Protein AF-A0A7V5WLS7-F1 (afdb_monomer)

pLDDT: mean 81.45, std 14.84, range [27.2, 97.38]

Solvent-accessible surface area (backbone atoms only — not comparable to full-atom values): 20838 Å² total; per-residue (Å²): 137,88,84,84,81,88,83,88,82,85,89,75,79,94,61,99,65,77,50,75,46,81,45,63,52,97,81,53,86,75,55,45,81,46,83,44,80,44,74,46,98,88,69,50,79,43,61,35,42,34,41,37,25,89,46,31,35,38,33,41,67,87,63,35,37,39,41,29,41,30,37,40,36,30,74,89,77,38,35,41,34,34,53,46,62,33,40,37,37,50,98,66,39,37,43,34,29,29,50,34,37,33,40,77,88,43,82,31,36,39,31,32,59,29,38,42,40,44,90,88,54,53,42,38,19,51,35,36,43,32,44,88,78,38,36,39,23,35,58,19,42,42,35,95,38,75,81,68,83,61,98,62,41,68,41,37,32,41,18,54,35,30,43,35,30,85,75,45,33,35,41,30,31,58,24,38,36,23,49,62,78,40,81,75,53,76,39,71,65,48,79,48,74,58,32,61,77,91,62,41,72,42,80,48,77,41,51,21,52,101,89,42,59,14,36,40,37,41,38,40,46,50,73,66,63,98,49,22,37,36,34,44,29,45,35,40,37,26,40,50,36,73,89,43,58,56,75,63,36,36,72,57,35,37,9,16,78,75,47,80,45,68,25,43,34,40,40,38,39,38,51,56,101,60,29,41,36,40,39,37,42,35,42,41,60,52,43,52,79,43,73,88,75,64,78,47,67,50,73,63,32,49,33,39,36,40,38,37,37,40,50,86,85,68,87,58,75,38,42,38,40,38,41,37,27,42,32,87,82,44,68,58,37,39,37,36,36,42,35,42,36,40,77,58,92,56,40,39,42,36,46,38,45,51,55,67,45,79,74,52,94,84,72,77,82,86,71,71,100,58,100,64,90,44,78,46,82,49,79,50,75,62,79,91,130

Sequence (385 aa):
MSRWLIFIIFFVSFAFAGTIVVETAPDDETSQLELRNIILPNGEKLELWVVKASPVTIIIDNKDKIVANEIEIDKANNILRIIGYGVITTDSETIRGNDLVFELDSSIFRGNDVFVFTDAIDIVGTTINRVPGQIDVETGYFSPCSRCNQKIDDYGFNAANIELYPGDRLVAFDVVVLIRGLPVFYLPLIVFPLAPQDRRPNLVIKSGTATSRANVFLDWPYVAGPSALGSFAIKYYADIDLGKGDFFSKKILGGGVKTSYLGVELRHIFYTDTGKGNFNVAYTPSFYKDADKRTEKTQDLFKLSFKYDTNEQLDVLEEHFLISRDDSLRNRILDYSASIKNTNHKIITELAVKGYIDLDNTDEITLPSYSSPLQQLKLSFRPEQ

Foldseek 3Di:
DDDDDDDDDDDDDDDPDKDKDKDADPPWPVWDWDWDWDQDPVRDIWTKIKIAHPWIWIQTNVFKIKIAGIWIAGPVQQKIWGAQWMWIDGPFKIKIAHGKMQRNVFRWIKGAQMWIGGPQFIKTAGIWIDHVQKIKGAQIKGDSCPPVPDPFGQKIWTARMWIDRPQFWIKGAFIFIDGSNHGDDTDRIDIGTSHPPVQDWDWDWDAADPQGWTKIKTKHKDADDDFKIWIKMKIKTFDFDQVADDPCCCVGHVHHGLDMDIKIKIWMWGDDPFWIKIWIWIKDCWDQPDSVVSPDTDHIWIWTKIWIWTDPPPLDKTKIWIWIDTVVLPNQKIKIKIKIWHDDPFKIWMFIAIDIDRRDPPPPDDDDSDDDGDRDGDIDGDDDD

Secondary structure (DSSP, 8-state):
--------------S-PPPEEEEE-TT-TT-EEEEEEEE-TTS-EEEEEEEEEEEEEEEETTTEEEEEEEEEEETTTTEEEEEEEEEEE-SSEEEEEEEEEEESSS--EEEEEEEEEESS-EEEEEEEEEETTEEEEEEEEE-TTTTS--SS-SEEEEEEEEEEETTTEEEEEEEEEEETTEEEEEEEEEEEE-S-GGGS-EEEEE---SSS-EEEEEEEEEE-STTEEEEEEEEEEEEEETT-S-HHHHHHHSSEEEEEEEEEEEEEEEE-SSEEEEEEEEEE---BSSTTT---BPPPEEEEEEEEEE-GGGSS-EEEEEEEEETTTSTTEEEEEEEEEEEETTEEEEEEEEEEEES-TTS---S-SSSS--EEEEEEE----

Nearest PDB structures (foldseek):
  8h1s-assembly2_A  TM=4.390E-01  e=1.772E-11  Pseudomonas aeruginosa PAO1
  5o68-assembly2_F  TM=3.044E-01  e=3.588E-01  Pseudomonas sp. UK4
  7fdy-assembly1_A  TM=2.803E-01  e=7.511E-01  Escherichia coli
  7fdy-assembly1_B  TM=2.677E-01  e=1.572E+00  Escherichia coli
  6v81-assembly1_A  TM=2.564E-01  e=7.912E+00  Escherichia coli BW25113

Mean predicted aligned error: 16.0 Å

Radius of gyration: 31.54 Å; Cα contacts (8 Å, |Δi|>4): 927; chains: 1; bounding box: 78×47×90 Å

Structure (mmCIF, N/CA/C/O backbone):
data_AF-A0A7V5WLS7-F1
#
_entry.id   AF-A0A7V5WLS7-F1
#
loop_
_atom_site.group_PDB
_atom_site.id
_atom_site.type_symbol
_atom_site.label_atom_id
_atom_site.label_alt_id
_atom_site.label_comp_id
_atom_site.label_asym_id
_atom_site.label_entity_id
_atom_site.label_seq_id
_atom_site.pdbx_PDB_ins_code
_atom_site.Cartn_x
_atom_site.Cartn_y
_atom_site.Cartn_z
_atom_site.occupancy
_atom_site.B_iso_or_equiv
_atom_site.auth_seq_id
_atom_site.auth_comp_id
_atom_site.auth_asym_id
_atom_site.auth_atom_id
_atom_site.pdbx_PDB_model_num
ATOM 1 N N . MET A 1 1 ? -29.504 25.415 51.453 1.00 37.06 1 MET A N 1
ATOM 2 C CA . MET A 1 1 ? -30.208 24.407 50.632 1.00 37.06 1 MET A CA 1
ATOM 3 C C . MET A 1 1 ? -29.147 23.506 50.026 1.00 37.06 1 MET A C 1
ATOM 5 O O . MET A 1 1 ? -28.316 23.991 49.272 1.00 37.06 1 MET A O 1
ATOM 9 N N . SER A 1 2 ? -29.069 22.268 50.513 1.00 33.06 2 SER A N 1
ATOM 10 C CA . SER A 1 2 ? -27.989 21.313 50.232 1.00 33.06 2 SER A CA 1
ATOM 11 C C . SER A 1 2 ? -28.256 20.600 48.902 1.00 33.06 2 SER A C 1
ATOM 13 O O . SER A 1 2 ? -29.343 20.066 48.706 1.00 33.06 2 SER A O 1
ATOM 15 N N . ARG A 1 3 ? -27.277 20.648 47.991 1.00 37.88 3 ARG A N 1
ATOM 16 C CA . ARG A 1 3 ? -27.243 19.930 46.709 1.00 37.88 3 ARG A CA 1
ATOM 17 C C . ARG A 1 3 ? -26.572 18.575 46.938 1.00 37.88 3 ARG A C 1
ATOM 19 O O . ARG A 1 3 ? -25.462 18.549 47.463 1.00 37.88 3 ARG A O 1
ATOM 26 N N . TRP A 1 4 ? -27.226 17.483 46.555 1.00 28.05 4 TRP A N 1
ATOM 27 C CA . TRP A 1 4 ? -26.660 16.133 46.608 1.00 28.05 4 TRP A CA 1
ATOM 28 C C . TRP A 1 4 ? -26.236 15.697 45.203 1.00 28.05 4 TRP A C 1
ATOM 30 O O . TRP A 1 4 ? -27.080 15.506 44.335 1.00 28.05 4 TRP A O 1
ATOM 40 N N . LEU A 1 5 ? -24.924 15.554 45.000 1.00 28.27 5 LEU A N 1
ATOM 41 C CA . LEU A 1 5 ? -24.333 14.761 43.924 1.00 28.27 5 LEU A CA 1
ATOM 42 C C . LEU A 1 5 ? -24.206 13.329 44.459 1.00 28.27 5 LEU A C 1
ATOM 44 O O . LEU A 1 5 ? -23.561 13.125 45.489 1.00 28.27 5 LEU A O 1
ATOM 48 N N . ILE A 1 6 ? -24.810 12.345 43.797 1.00 28.77 6 ILE A N 1
ATOM 49 C CA . ILE A 1 6 ? -24.629 10.933 44.148 1.00 28.77 6 ILE A CA 1
ATOM 50 C C . ILE A 1 6 ? -23.494 10.380 43.278 1.00 28.77 6 ILE A C 1
ATOM 52 O O . ILE A 1 6 ? -23.682 10.107 42.099 1.00 28.77 6 ILE A O 1
ATOM 56 N N . PHE A 1 7 ? -22.307 10.238 43.871 1.00 30.38 7 PHE A N 1
ATOM 57 C CA . PHE A 1 7 ? -21.197 9.456 43.324 1.00 30.38 7 PHE A CA 1
ATOM 58 C C . PHE A 1 7 ? -21.308 8.030 43.872 1.00 30.38 7 PHE A C 1
ATOM 60 O O . PHE A 1 7 ? -21.168 7.824 45.077 1.00 30.38 7 PHE A O 1
ATOM 67 N N . ILE A 1 8 ? -21.545 7.042 43.009 1.00 31.91 8 ILE A N 1
ATOM 68 C CA . ILE A 1 8 ? -21.426 5.624 43.372 1.00 31.91 8 ILE A CA 1
ATOM 69 C C . ILE A 1 8 ? -20.114 5.118 42.773 1.00 31.91 8 ILE A C 1
ATOM 71 O O . ILE A 1 8 ? -20.008 4.926 41.567 1.00 31.91 8 ILE A O 1
ATOM 75 N N . ILE A 1 9 ? -19.109 4.924 43.628 1.00 31.41 9 ILE A N 1
ATOM 76 C CA . ILE A 1 9 ? -17.828 4.295 43.287 1.00 31.41 9 ILE A CA 1
ATOM 77 C C . ILE A 1 9 ? -17.831 2.905 43.928 1.00 31.41 9 ILE A C 1
ATOM 79 O O . ILE A 1 9 ? -17.826 2.793 45.153 1.00 31.41 9 ILE A O 1
ATOM 83 N N . PHE A 1 10 ? -17.840 1.848 43.116 1.00 33.66 10 PHE A N 1
ATOM 84 C CA . PHE A 1 10 ? -17.610 0.480 43.585 1.00 33.66 10 PHE A CA 1
ATOM 85 C C . PHE A 1 10 ? -16.131 0.122 43.406 1.00 33.66 10 PHE A C 1
ATOM 87 O O . PHE A 1 10 ? -15.630 0.075 42.288 1.00 33.66 10 PHE A O 1
ATOM 94 N N . PHE A 1 11 ? -15.441 -0.148 44.515 1.00 33.12 11 PHE A N 1
ATOM 95 C CA . PHE A 1 11 ? -14.116 -0.771 44.524 1.00 33.12 11 PHE A CA 1
ATOM 96 C C . PHE A 1 11 ? -14.284 -2.290 44.625 1.00 33.12 11 PHE A C 1
ATOM 98 O O . PHE A 1 11 ? -14.706 -2.792 45.667 1.00 33.12 11 PHE A O 1
ATOM 105 N N . VAL A 1 12 ? -13.925 -3.023 43.569 1.00 29.44 12 VAL A N 1
ATOM 106 C CA . VAL A 1 12 ? -13.675 -4.472 43.623 1.00 29.44 12 VAL A CA 1
ATOM 107 C C . VAL A 1 12 ? -12.382 -4.772 42.855 1.00 29.44 12 VAL A C 1
ATOM 109 O O . VAL A 1 12 ? -12.073 -4.120 41.865 1.00 29.44 12 VAL A O 1
ATOM 112 N N . SER A 1 13 ? -11.611 -5.706 43.410 1.00 27.20 13 SER A N 1
ATOM 113 C CA . SER A 1 13 ? -10.237 -6.131 43.125 1.00 27.20 13 SER A CA 1
ATOM 114 C C . SER A 1 13 ? -9.751 -6.127 41.667 1.00 27.20 13 SER A C 1
ATOM 116 O O . SER A 1 13 ? -10.491 -6.447 40.746 1.00 27.20 13 SER A O 1
ATOM 118 N N . PHE A 1 14 ? -8.443 -5.869 41.519 1.00 30.88 14 PHE A N 1
ATOM 119 C CA . PHE A 1 14 ? -7.629 -5.877 40.295 1.00 30.88 14 PHE A CA 1
ATOM 120 C C . PHE A 1 14 ? -7.784 -7.151 39.436 1.00 30.88 14 PHE A C 1
ATOM 122 O O . PHE A 1 14 ? -6.952 -8.054 39.468 1.00 30.88 14 PHE A O 1
ATOM 129 N N . ALA A 1 15 ? -8.826 -7.196 38.617 1.00 31.28 15 ALA A N 1
ATOM 130 C CA . ALA A 1 15 ? -8.685 -7.573 37.218 1.00 31.28 15 ALA A CA 1
ATOM 131 C C . ALA A 1 15 ? -8.418 -6.272 36.443 1.00 31.28 15 ALA A C 1
ATOM 133 O O . ALA A 1 15 ? -8.842 -5.208 36.896 1.00 31.28 15 ALA A O 1
ATOM 134 N N . PHE A 1 16 ? -7.722 -6.312 35.305 1.00 35.84 16 PHE A N 1
ATOM 135 C CA . PHE A 1 16 ? -7.760 -5.203 34.343 1.00 35.84 16 PHE A CA 1
ATOM 136 C C . PHE A 1 16 ? -9.191 -5.123 33.787 1.00 35.84 16 PHE A C 1
ATOM 138 O O . PHE A 1 16 ? -9.480 -5.614 32.705 1.00 35.84 16 PHE A O 1
ATOM 145 N N . ALA A 1 17 ? -10.113 -4.619 34.601 1.00 47.12 17 ALA A N 1
ATOM 146 C CA . ALA A 1 17 ? -11.486 -4.368 34.232 1.00 47.12 17 ALA A CA 1
ATOM 147 C C . ALA A 1 17 ? -11.504 -2.985 33.593 1.00 47.12 17 ALA A C 1
ATOM 149 O O . ALA A 1 17 ? -11.153 -1.997 34.247 1.00 47.12 17 ALA A O 1
ATOM 150 N N . GLY A 1 18 ? -11.859 -2.938 32.311 1.00 57.25 18 GLY A N 1
ATOM 151 C CA . GLY A 1 18 ? -12.074 -1.677 31.621 1.00 57.25 18 GLY A CA 1
ATOM 152 C C . GLY A 1 18 ? -13.055 -0.801 32.403 1.00 57.25 18 GLY A C 1
ATOM 153 O O . GLY A 1 18 ? -14.000 -1.294 33.028 1.00 57.25 18 GLY A O 1
ATOM 154 N N . THR A 1 19 ? -12.799 0.503 32.447 1.00 70.06 19 THR A N 1
ATOM 155 C CA . THR A 1 19 ? -13.672 1.437 33.168 1.00 70.06 19 THR A CA 1
ATOM 156 C C . THR A 1 19 ? -14.771 1.901 32.226 1.00 70.06 19 THR A C 1
ATOM 158 O O . THR A 1 19 ? -14.491 2.559 31.229 1.00 70.06 19 THR A O 1
ATOM 161 N N . ILE A 1 20 ? -16.021 1.585 32.564 1.00 70.94 20 ILE A N 1
ATOM 162 C CA . ILE A 1 20 ? -17.205 2.080 31.856 1.00 70.94 20 ILE A CA 1
ATOM 163 C C . ILE A 1 20 ? -17.840 3.182 32.703 1.00 70.94 20 ILE A C 1
ATOM 165 O O . ILE A 1 20 ? -18.354 2.919 33.793 1.00 70.94 20 ILE A O 1
ATOM 169 N N . VAL A 1 21 ? -17.804 4.417 32.206 1.00 81.31 21 VAL A N 1
ATOM 170 C CA . VAL A 1 21 ? -18.462 5.574 32.824 1.00 81.31 21 VAL A CA 1
ATOM 171 C C . VAL A 1 21 ? -19.733 5.875 32.045 1.00 81.31 21 VAL A C 1
ATOM 173 O O . VAL A 1 21 ? -19.676 6.103 30.842 1.00 81.31 21 VAL A O 1
ATOM 176 N N . VAL A 1 22 ? -20.878 5.876 32.727 1.00 80.44 22 VAL A N 1
ATOM 177 C CA . VAL A 1 22 ? -22.163 6.281 32.146 1.00 80.44 22 VAL A CA 1
ATOM 178 C C . VAL A 1 22 ? -22.512 7.667 32.673 1.00 80.44 22 VAL A C 1
ATOM 180 O O . VAL A 1 22 ? -22.698 7.858 33.873 1.00 80.44 22 VAL A O 1
ATOM 183 N N . GLU A 1 23 ? -22.600 8.627 31.765 1.00 83.56 23 GLU A N 1
ATOM 184 C CA . GLU A 1 23 ? -22.958 10.015 32.018 1.00 83.56 23 GLU A CA 1
ATOM 185 C C . GLU A 1 23 ? -24.323 10.320 31.396 1.00 83.56 23 GLU A C 1
ATOM 187 O O . GLU A 1 23 ? -24.663 9.868 30.301 1.00 83.56 23 GLU A O 1
ATOM 192 N N . THR A 1 24 ? -25.112 11.121 32.099 1.00 81.44 24 THR A N 1
ATOM 193 C CA . THR A 1 24 ? -26.375 11.685 31.608 1.00 81.44 24 THR A CA 1
ATOM 194 C C . THR A 1 24 ? -26.285 13.204 31.689 1.00 81.44 24 THR A C 1
ATOM 196 O O . THR A 1 24 ? -25.411 13.745 32.376 1.00 81.44 24 THR A O 1
ATOM 199 N N . ALA A 1 2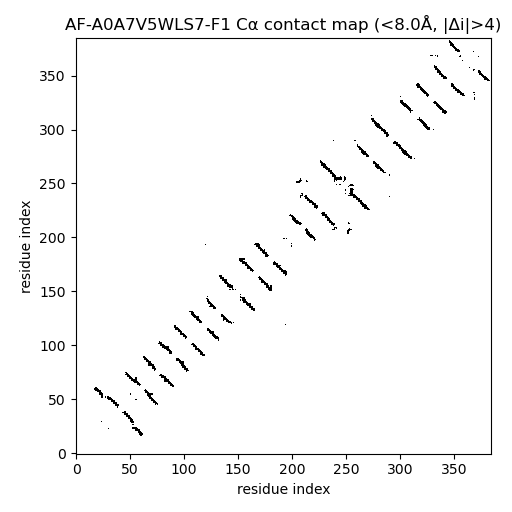5 ? -27.139 13.916 30.954 1.00 76.56 25 ALA A N 1
ATOM 200 C CA . ALA A 1 25 ? -27.124 15.372 31.004 1.00 76.56 25 ALA A CA 1
ATOM 201 C C . ALA A 1 25 ? -27.431 15.873 32.439 1.00 76.56 25 ALA A C 1
ATOM 203 O O . ALA A 1 25 ? -28.344 15.347 33.076 1.00 76.56 25 ALA A O 1
ATOM 204 N N . PRO A 1 26 ? -26.715 16.899 32.952 1.00 67.00 26 PRO A N 1
ATOM 205 C CA . PRO A 1 26 ? -26.783 17.313 34.362 1.00 67.00 26 PRO A CA 1
ATOM 206 C C . PRO A 1 26 ? -28.176 17.687 34.892 1.00 67.00 26 PRO A C 1
ATOM 208 O O . PRO A 1 26 ? -28.391 17.624 36.100 1.00 67.00 26 PRO A O 1
ATOM 211 N N . ASP A 1 27 ? -29.096 18.071 34.003 1.00 68.75 27 ASP A N 1
ATOM 212 C CA . ASP A 1 27 ? -30.445 18.551 34.325 1.00 68.75 27 ASP A CA 1
ATOM 213 C C . ASP A 1 27 ? -31.552 17.684 33.679 1.00 68.75 27 ASP A C 1
ATOM 215 O O . ASP A 1 27 ? -32.691 18.130 33.537 1.00 68.75 27 ASP A O 1
ATOM 219 N N . ASP A 1 28 ? -31.242 16.453 33.246 1.00 73.19 28 ASP A N 1
ATOM 220 C CA . ASP A 1 28 ? -32.237 15.568 32.628 1.00 73.19 28 ASP A CA 1
ATOM 221 C C . ASP A 1 28 ? -33.052 14.798 33.679 1.00 73.19 28 ASP A C 1
ATOM 223 O O . ASP A 1 28 ? -32.710 13.680 34.076 1.00 73.19 28 ASP A O 1
ATOM 227 N N . GLU A 1 29 ? -34.177 15.392 34.090 1.00 72.44 29 GLU A N 1
ATOM 228 C CA . GLU A 1 29 ? -35.174 14.780 34.984 1.00 72.44 29 GLU A CA 1
ATOM 229 C C . GLU A 1 29 ? -35.836 13.515 34.398 1.00 72.44 29 GLU A C 1
ATOM 231 O O . GLU A 1 29 ? -36.531 12.796 35.117 1.00 72.44 29 GLU A O 1
ATOM 236 N N . THR A 1 30 ? -35.637 13.225 33.106 1.00 76.69 30 THR A N 1
ATOM 237 C CA . THR A 1 30 ? -36.192 12.042 32.431 1.00 76.69 30 THR A CA 1
ATOM 238 C C . THR A 1 30 ? -35.247 10.841 32.430 1.00 76.69 30 THR A C 1
ATOM 240 O O . THR A 1 30 ? -35.642 9.764 31.980 1.00 76.69 30 THR A O 1
ATOM 243 N N . SER A 1 31 ? -34.040 10.992 32.990 1.00 82.75 31 SER A N 1
ATOM 244 C CA . SER A 1 31 ? -33.046 9.920 33.094 1.00 82.75 31 SER A CA 1
ATOM 245 C C . SER A 1 31 ? -33.535 8.771 33.980 1.00 82.75 31 SER A C 1
ATOM 247 O O . SER A 1 31 ? -33.920 8.974 35.134 1.00 82.75 31 SER A O 1
ATOM 249 N N . GLN A 1 32 ? -33.486 7.542 33.467 1.00 85.69 32 GLN A N 1
ATOM 250 C CA . GLN A 1 32 ? -33.938 6.338 34.169 1.00 85.69 32 GLN A CA 1
ATOM 251 C C . GLN A 1 32 ? -32.921 5.201 34.032 1.00 85.69 32 GLN A C 1
ATOM 253 O O . GLN A 1 32 ? -32.411 4.941 32.943 1.00 85.69 32 GLN A O 1
ATOM 258 N N . LEU A 1 33 ? -32.666 4.501 35.144 1.00 86.50 33 LEU A N 1
ATOM 259 C CA . LEU A 1 33 ? -31.942 3.228 35.191 1.00 86.50 33 LEU A CA 1
ATOM 260 C C . LEU A 1 33 ? -32.917 2.128 35.623 1.00 86.50 33 LEU A C 1
ATOM 262 O O . LEU A 1 33 ? -33.432 2.149 36.742 1.00 86.50 33 LEU A O 1
ATOM 266 N N . GLU A 1 34 ? -33.148 1.157 34.746 1.00 87.69 34 GLU A N 1
ATOM 267 C CA . GLU A 1 34 ? -33.969 -0.023 35.005 1.00 87.69 34 GLU A CA 1
ATOM 268 C C . GLU A 1 34 ? -33.083 -1.277 35.066 1.00 87.69 34 GLU A C 1
ATOM 270 O O . GLU A 1 34 ? -32.241 -1.506 34.200 1.00 87.69 34 GLU A O 1
ATOM 275 N N . LEU A 1 35 ? -33.309 -2.130 36.066 1.00 86.94 35 LEU A N 1
ATOM 276 C CA . LEU A 1 35 ? -32.709 -3.464 36.158 1.00 86.94 35 LEU A CA 1
ATOM 277 C C . LEU A 1 35 ? -33.760 -4.497 35.748 1.00 86.94 35 LEU A C 1
ATOM 279 O O . LEU A 1 35 ? -34.770 -4.668 36.437 1.00 86.94 35 LEU A O 1
ATOM 283 N N . ARG A 1 36 ? -33.542 -5.181 34.624 1.00 87.50 36 ARG A N 1
ATOM 284 C CA . ARG A 1 36 ? -34.452 -6.206 34.097 1.00 87.50 36 ARG A CA 1
ATOM 285 C C . ARG A 1 36 ? -33.839 -7.587 34.278 1.00 87.50 36 ARG A C 1
ATOM 287 O O . ARG A 1 36 ? -32.714 -7.828 33.867 1.00 87.50 36 ARG A O 1
ATOM 294 N N . ASN A 1 37 ? -34.605 -8.509 34.855 1.00 87.19 37 ASN A N 1
ATOM 295 C CA . ASN A 1 37 ? -34.215 -9.912 34.981 1.00 87.19 37 ASN A CA 1
ATOM 296 C C . ASN A 1 37 ? -35.048 -10.750 34.009 1.00 87.19 37 ASN A C 1
ATOM 298 O O . ASN A 1 37 ? -36.270 -10.820 34.153 1.00 87.19 37 ASN A O 1
ATOM 302 N N . ILE A 1 38 ? -34.400 -11.379 33.033 1.00 86.06 38 ILE A N 1
ATOM 303 C CA . ILE A 1 38 ? -35.040 -12.202 32.001 1.00 86.06 38 ILE A CA 1
ATOM 304 C C . ILE A 1 38 ? -34.654 -13.664 32.229 1.00 86.06 38 ILE A C 1
ATOM 306 O O . ILE A 1 38 ? -33.507 -13.963 32.541 1.00 86.06 38 ILE A O 1
ATOM 310 N N . ILE A 1 39 ? -35.609 -14.585 32.089 1.00 84.88 39 ILE A N 1
ATOM 311 C CA . ILE A 1 39 ? -35.332 -16.026 32.101 1.00 84.88 39 ILE A CA 1
ATOM 312 C C . ILE A 1 39 ? -35.272 -16.489 30.647 1.00 84.88 39 ILE A C 1
ATOM 314 O O . ILE A 1 39 ? -36.263 -16.385 29.922 1.00 84.88 39 ILE A O 1
ATOM 318 N N . LEU A 1 40 ? -34.108 -16.966 30.218 1.00 81.06 40 LEU A N 1
ATOM 319 C CA . LEU A 1 40 ? -33.886 -17.491 28.876 1.00 81.06 40 LEU A CA 1
ATOM 320 C C . LEU A 1 40 ? -34.592 -18.852 28.695 1.00 81.06 40 LEU A C 1
ATOM 322 O O . LEU A 1 40 ? -34.874 -19.539 29.681 1.00 81.06 40 LEU A O 1
ATOM 326 N N . PRO A 1 41 ? -34.866 -19.298 27.451 1.00 81.25 41 PRO A N 1
ATOM 327 C CA . PRO A 1 41 ? -35.532 -20.581 27.192 1.00 81.25 41 PRO A CA 1
ATOM 328 C C . PRO A 1 41 ? -34.816 -21.811 27.778 1.00 81.25 41 PRO A C 1
ATOM 330 O O . PRO A 1 41 ? -35.450 -22.834 28.019 1.00 81.25 41 PRO A O 1
ATOM 333 N N . ASN A 1 42 ? -33.506 -21.712 28.017 1.00 82.00 42 ASN A N 1
ATOM 334 C CA . ASN A 1 42 ? -32.678 -22.739 28.657 1.00 82.00 42 ASN A CA 1
ATOM 335 C C . ASN A 1 42 ? -32.756 -22.721 30.203 1.00 82.00 42 ASN A C 1
ATOM 337 O O . ASN A 1 42 ? -32.137 -23.561 30.851 1.00 82.00 42 ASN A O 1
ATOM 341 N N . GLY A 1 43 ? -33.517 -21.794 30.796 1.00 82.06 43 GLY A N 1
ATOM 342 C CA . GLY A 1 43 ? -33.682 -21.632 32.242 1.00 82.06 43 GLY A CA 1
ATOM 343 C C . GLY A 1 43 ? -32.651 -20.718 32.916 1.00 82.06 43 GLY A C 1
ATOM 344 O O . GLY A 1 43 ? -32.754 -20.494 34.124 1.00 82.06 43 GLY A O 1
ATOM 345 N N . GLU A 1 44 ? -31.683 -20.172 32.176 1.00 84.00 44 GLU A N 1
ATOM 346 C CA . GLU A 1 44 ? -30.690 -19.234 32.712 1.00 84.00 44 GLU A CA 1
ATOM 347 C C . GLU A 1 44 ? -31.306 -17.857 32.989 1.00 84.00 44 GLU A C 1
ATOM 349 O O . GLU A 1 44 ? -32.226 -17.413 32.300 1.00 84.00 44 GLU A O 1
ATOM 354 N N . LYS A 1 45 ? -30.800 -17.173 34.021 1.00 82.69 45 LYS A N 1
ATOM 355 C CA . LYS A 1 45 ? -31.211 -15.808 34.366 1.00 82.69 45 LYS A CA 1
ATOM 356 C C . LYS A 1 45 ? -30.231 -14.813 33.764 1.00 82.69 45 LYS A C 1
ATOM 358 O O . LYS A 1 45 ? -29.041 -14.892 34.047 1.00 82.69 45 LYS A O 1
ATOM 363 N N . LEU A 1 46 ? -30.760 -13.864 33.007 1.00 84.44 46 LEU A N 1
ATOM 364 C CA . LEU A 1 46 ? -30.026 -12.758 32.418 1.00 84.44 46 LEU A CA 1
ATOM 365 C C . LEU A 1 46 ? -30.402 -11.449 33.110 1.00 84.44 46 LEU A C 1
ATOM 367 O O . LEU A 1 46 ? -31.586 -11.125 33.215 1.00 84.44 46 LEU A O 1
ATOM 371 N N . GLU A 1 47 ? -29.403 -10.701 33.566 1.00 86.75 47 GLU A N 1
ATOM 372 C CA . GLU A 1 47 ? -29.581 -9.377 34.161 1.00 86.75 47 GLU A CA 1
ATOM 373 C C . GLU A 1 47 ? -29.199 -8.305 33.135 1.00 86.75 47 GLU A C 1
ATOM 375 O O . GLU A 1 47 ? -28.050 -8.228 32.705 1.00 86.75 47 GLU A O 1
ATOM 380 N N . LEU A 1 48 ? -30.166 -7.474 32.750 1.00 86.31 48 LEU A N 1
ATOM 381 C CA . LEU A 1 48 ? -29.987 -6.370 31.813 1.00 86.31 48 LEU A CA 1
ATOM 382 C C . LEU A 1 48 ? -30.121 -5.033 32.530 1.00 86.31 48 LEU A C 1
ATOM 384 O O . LEU A 1 48 ? -31.090 -4.788 33.254 1.00 86.31 48 LEU A O 1
ATOM 388 N N . TRP A 1 49 ? -29.159 -4.154 32.285 1.00 88.25 49 TRP A N 1
ATOM 389 C CA . TRP A 1 49 ? -29.149 -2.787 32.784 1.00 88.25 49 TRP A CA 1
ATOM 390 C C . TRP A 1 49 ? -29.611 -1.876 31.657 1.00 88.25 49 TRP A C 1
ATOM 392 O O . TRP A 1 49 ? -28.894 -1.706 30.675 1.00 88.25 49 TRP A O 1
ATOM 402 N N . VAL A 1 50 ? -30.806 -1.309 31.778 1.00 89.25 50 VAL A N 1
ATOM 403 C CA . VAL A 1 50 ? -31.384 -0.443 30.749 1.00 89.25 50 VAL A CA 1
ATOM 404 C C . VAL A 1 50 ? -31.297 1.002 31.209 1.00 89.25 50 VAL A C 1
ATOM 406 O O . VAL A 1 50 ? -31.852 1.352 32.250 1.00 89.25 50 VAL A O 1
ATOM 409 N N . VAL A 1 51 ? -30.598 1.840 30.447 1.00 89.38 51 VAL A N 1
ATOM 410 C CA . VAL A 1 51 ? -30.460 3.274 30.729 1.00 89.38 51 VAL A CA 1
ATOM 411 C C . VAL A 1 51 ? -31.155 4.061 29.632 1.00 89.38 51 VAL A C 1
ATOM 413 O O . VAL A 1 51 ? -30.858 3.877 28.454 1.00 89.38 51 VAL A O 1
ATOM 416 N N . LYS A 1 52 ? -32.063 4.951 30.025 1.00 89.56 52 LYS A N 1
ATOM 417 C CA . LYS A 1 52 ? -32.778 5.866 29.130 1.00 89.56 52 LYS A CA 1
ATOM 418 C C . LYS A 1 52 ? -32.493 7.298 29.561 1.00 89.56 52 LYS A C 1
ATOM 420 O O . LYS A 1 52 ? -32.730 7.618 30.722 1.00 89.56 52 LYS A O 1
ATOM 425 N N . ALA A 1 53 ? -31.989 8.135 28.660 1.00 86.06 53 ALA A N 1
ATOM 426 C CA . ALA A 1 53 ? -31.770 9.569 28.882 1.00 86.06 53 ALA A CA 1
ATOM 427 C C . ALA A 1 53 ? -31.650 10.306 27.539 1.00 86.06 53 ALA A C 1
ATOM 429 O O . ALA A 1 53 ? -31.497 9.680 26.496 1.00 86.06 53 ALA A O 1
ATOM 430 N N . SER A 1 54 ? -31.690 11.636 27.541 1.00 83.75 54 SER A N 1
ATOM 431 C CA . SER A 1 54 ? -31.539 12.455 26.331 1.00 83.75 54 SER A CA 1
ATOM 432 C C . SER A 1 54 ? -30.395 13.474 26.468 1.00 83.75 54 SER A C 1
ATOM 434 O O . SER A 1 54 ? -30.657 14.642 26.761 1.00 83.75 54 SER A O 1
ATOM 436 N N . PRO A 1 55 ? -29.123 13.106 26.198 1.00 87.31 55 PRO A N 1
ATOM 437 C CA . PRO A 1 55 ? -28.614 11.789 25.802 1.00 87.31 55 PRO A CA 1
ATOM 438 C C . PRO A 1 55 ? -27.976 11.001 26.962 1.00 87.31 55 PRO A C 1
ATOM 440 O O . PRO A 1 55 ? -27.521 11.570 27.956 1.00 87.31 55 PRO A O 1
ATOM 443 N N . VAL A 1 56 ? -27.843 9.689 26.775 1.00 87.88 56 VAL A N 1
ATOM 444 C CA . VAL A 1 56 ? -26.894 8.840 27.504 1.00 87.88 56 VAL A CA 1
ATOM 445 C C . VAL A 1 56 ? -25.538 8.912 26.804 1.00 87.88 56 VAL A C 1
ATOM 447 O O . VAL A 1 56 ? -25.439 8.679 25.598 1.00 87.88 56 VAL A O 1
ATOM 450 N N . THR A 1 57 ? -24.485 9.221 27.556 1.00 89.31 57 THR A N 1
ATOM 451 C CA . THR A 1 57 ? -23.096 9.148 27.093 1.00 89.31 57 THR A CA 1
ATOM 452 C C . THR A 1 57 ? -22.372 8.050 27.855 1.00 89.31 57 THR A C 1
ATOM 454 O O . THR A 1 57 ? -22.394 8.032 29.078 1.00 89.31 57 THR A O 1
ATOM 457 N N . ILE A 1 58 ? -21.711 7.140 27.150 1.00 86.62 58 ILE A N 1
ATOM 458 C CA . ILE A 1 58 ? -20.853 6.123 27.758 1.00 86.62 58 ILE A CA 1
ATOM 459 C C . ILE A 1 58 ? -19.427 6.385 27.311 1.00 86.62 58 ILE A C 1
ATOM 461 O O . ILE A 1 58 ? -19.177 6.613 26.128 1.00 86.62 58 ILE A O 1
ATOM 465 N N . ILE A 1 59 ? -18.503 6.336 28.259 1.00 84.88 59 ILE A N 1
ATOM 466 C CA . ILE A 1 59 ? -17.071 6.419 28.013 1.00 84.88 59 ILE A CA 1
ATOM 467 C C . ILE A 1 59 ? -16.459 5.089 28.445 1.00 84.88 59 ILE A C 1
ATOM 469 O O . ILE A 1 59 ? -16.617 4.685 29.598 1.00 84.88 59 ILE A O 1
ATOM 473 N N . ILE A 1 60 ? -15.776 4.417 27.522 1.00 80.88 60 ILE A N 1
ATOM 474 C CA . ILE A 1 60 ? -15.088 3.145 27.758 1.00 80.88 60 ILE A CA 1
ATOM 475 C C . ILE A 1 60 ? -13.583 3.420 27.746 1.00 80.88 60 ILE A C 1
ATOM 477 O O . ILE A 1 60 ? -13.056 4.016 26.805 1.00 80.88 60 ILE A O 1
ATOM 481 N N . ASP A 1 61 ? -12.899 3.047 28.829 1.00 78.88 61 ASP A N 1
ATOM 482 C CA . ASP A 1 61 ? -11.443 3.170 28.999 1.00 78.88 61 ASP A CA 1
ATOM 483 C C . ASP A 1 61 ? -10.872 4.572 28.735 1.00 78.88 61 ASP A C 1
ATOM 485 O O . ASP A 1 61 ? -9.707 4.735 28.370 1.00 78.88 61 ASP A O 1
ATOM 489 N N . ASN A 1 62 ? -11.690 5.608 28.953 1.00 77.69 62 ASN A N 1
ATOM 490 C CA . ASN A 1 62 ? -11.374 7.012 28.667 1.00 77.69 62 ASN A CA 1
ATOM 491 C C . ASN A 1 62 ? -10.990 7.295 27.202 1.00 77.69 62 ASN A C 1
ATOM 493 O O . ASN A 1 62 ? -10.337 8.306 26.936 1.00 77.69 62 ASN A O 1
ATOM 497 N N . LYS A 1 63 ? -11.378 6.424 26.263 1.00 78.94 63 LYS A N 1
ATOM 498 C CA . LYS A 1 63 ? -11.066 6.557 24.834 1.00 78.94 63 LYS A CA 1
ATOM 499 C C . LYS A 1 63 ? -12.320 6.558 23.981 1.00 78.94 63 LYS A C 1
ATOM 501 O O . LYS A 1 63 ? -12.611 7.550 23.317 1.00 78.94 63 LYS A O 1
ATOM 506 N N . ASP A 1 64 ? -13.082 5.474 24.049 1.00 84.31 64 ASP A N 1
ATOM 507 C CA . ASP A 1 64 ? -14.235 5.295 23.181 1.00 84.31 64 ASP A CA 1
ATOM 508 C C . ASP A 1 64 ? -15.455 5.972 23.792 1.00 84.31 64 ASP A C 1
ATOM 510 O O . ASP A 1 64 ? -15.737 5.843 24.988 1.00 84.31 64 ASP A O 1
ATOM 514 N N . LYS A 1 65 ? -16.187 6.709 22.958 1.00 90.06 65 LYS A N 1
ATOM 515 C CA . LYS A 1 65 ? -17.371 7.463 23.355 1.00 90.06 65 LYS A CA 1
ATOM 516 C C . LYS A 1 65 ? -18.590 6.971 22.596 1.00 90.06 65 LYS A C 1
ATOM 518 O O . LYS A 1 65 ? -18.617 7.003 21.370 1.00 90.06 65 LYS A O 1
ATOM 523 N N . ILE A 1 66 ? -19.630 6.605 23.330 1.00 89.62 66 ILE A N 1
ATOM 524 C CA . ILE A 1 66 ? -20.932 6.205 22.798 1.00 89.62 66 ILE A CA 1
ATOM 525 C C . ILE A 1 66 ? -21.963 7.247 23.227 1.00 89.62 66 ILE A C 1
ATOM 527 O O . ILE A 1 66 ? -21.995 7.644 24.388 1.00 89.62 66 ILE A O 1
ATOM 531 N N . VAL A 1 67 ? -22.812 7.689 22.303 1.00 91.88 67 VAL A N 1
ATOM 532 C CA . VAL A 1 67 ? -23.911 8.628 22.551 1.00 91.88 67 VAL A CA 1
ATOM 533 C C . VAL A 1 67 ? -25.193 8.052 21.963 1.00 91.88 67 VAL A C 1
ATOM 535 O O . VAL A 1 67 ? -25.261 7.780 20.764 1.00 91.88 67 VAL A O 1
ATOM 538 N N . ALA A 1 68 ? -26.210 7.877 22.800 1.00 93.19 68 ALA A N 1
ATOM 539 C CA . ALA A 1 68 ? -27.506 7.319 22.421 1.00 93.19 68 ALA A CA 1
ATOM 540 C C . ALA A 1 68 ? -28.615 7.836 23.346 1.00 93.19 68 ALA A C 1
ATOM 542 O O . ALA A 1 68 ? -28.335 8.543 24.311 1.00 93.19 68 ALA A O 1
ATOM 543 N N . ASN A 1 69 ? -29.868 7.467 23.075 1.00 91.31 69 ASN A N 1
ATOM 544 C CA . ASN A 1 69 ? -30.988 7.793 23.966 1.00 91.31 69 ASN A CA 1
ATOM 545 C C . ASN A 1 69 ? -31.386 6.626 24.881 1.00 91.31 69 ASN A C 1
ATOM 547 O O . ASN A 1 69 ? -31.857 6.832 25.998 1.00 91.31 69 ASN A O 1
ATOM 551 N N . GLU A 1 70 ? -31.200 5.394 24.413 1.00 92.06 70 GLU A N 1
ATOM 552 C CA . GLU A 1 70 ? -31.515 4.182 25.162 1.00 92.06 70 GLU A CA 1
ATOM 553 C C . GLU A 1 70 ? -30.429 3.136 24.930 1.00 92.06 70 GLU A C 1
ATOM 555 O O . GLU A 1 70 ? -30.031 2.874 23.791 1.00 92.06 70 GLU A O 1
ATOM 560 N N . ILE A 1 71 ? -29.941 2.556 26.024 1.00 91.81 71 ILE A N 1
ATOM 561 C CA . ILE A 1 71 ? -28.923 1.508 26.014 1.00 91.81 71 ILE A CA 1
ATOM 562 C C . ILE A 1 71 ? -29.350 0.345 26.910 1.00 91.81 71 ILE A C 1
ATOM 564 O O . ILE A 1 71 ? -29.951 0.552 27.963 1.00 91.81 71 ILE A O 1
ATOM 568 N N . GLU A 1 72 ? -28.997 -0.872 26.518 1.00 90.56 72 GLU A N 1
ATOM 569 C CA . GLU A 1 72 ? -29.098 -2.080 27.331 1.00 90.56 72 GLU A CA 1
ATOM 570 C C . GLU A 1 72 ? -27.695 -2.670 27.504 1.00 90.56 72 GLU A C 1
ATOM 572 O O . GLU A 1 72 ? -26.969 -2.851 26.528 1.00 90.56 72 GLU A O 1
ATOM 577 N N . ILE A 1 73 ? -27.301 -2.968 28.740 1.00 88.81 73 ILE A N 1
ATOM 578 C CA . ILE A 1 73 ? -26.008 -3.577 29.057 1.00 88.81 73 ILE A CA 1
ATOM 579 C C . ILE A 1 73 ? -26.253 -4.945 29.686 1.00 88.81 73 ILE A C 1
ATOM 581 O O . ILE A 1 73 ? -26.899 -5.060 30.730 1.00 88.81 73 ILE A O 1
ATOM 585 N N . ASP A 1 74 ? -25.692 -5.968 29.059 1.00 88.06 74 ASP A N 1
ATOM 586 C CA . ASP A 1 74 ? -25.588 -7.328 29.561 1.00 88.06 74 ASP A CA 1
ATOM 587 C C . ASP A 1 74 ? -24.160 -7.553 30.064 1.00 88.06 74 ASP A C 1
ATOM 589 O O . ASP A 1 74 ? -23.225 -7.779 29.295 1.00 88.06 74 ASP A O 1
ATOM 593 N N . LYS A 1 75 ? -23.987 -7.474 31.384 1.00 80.38 75 LYS A N 1
ATOM 594 C CA . LYS A 1 75 ? -22.676 -7.648 32.021 1.00 80.38 75 LYS A CA 1
ATOM 595 C C . LYS A 1 75 ? -22.175 -9.088 31.999 1.00 80.38 75 LYS A C 1
ATOM 597 O O . LYS A 1 75 ? -20.979 -9.298 32.142 1.00 80.38 75 LYS A O 1
ATOM 602 N N . ALA A 1 76 ? -23.065 -10.073 31.899 1.00 81.00 76 ALA A N 1
ATOM 603 C CA . ALA A 1 76 ? -22.661 -11.474 31.950 1.00 81.00 76 ALA A CA 1
ATOM 604 C C . ALA A 1 76 ? -21.996 -11.896 30.636 1.00 81.00 76 ALA A C 1
ATOM 606 O O . ALA A 1 76 ? -21.018 -12.639 30.656 1.00 81.00 76 ALA A O 1
ATOM 607 N N . ASN A 1 77 ? -22.511 -11.382 29.516 1.00 79.69 77 ASN A N 1
ATOM 608 C CA . ASN A 1 77 ? -21.994 -11.665 28.178 1.00 79.69 77 ASN A CA 1
ATOM 609 C C . ASN A 1 77 ? -21.134 -10.530 27.600 1.00 79.69 77 ASN A C 1
ATOM 611 O O . ASN A 1 77 ? -20.692 -10.634 26.461 1.00 79.69 77 ASN A O 1
ATOM 615 N N . ASN A 1 78 ? -20.903 -9.457 28.366 1.00 82.50 78 ASN A N 1
ATOM 616 C CA . ASN A 1 78 ? -20.186 -8.256 27.929 1.00 82.50 78 ASN A CA 1
ATOM 617 C C . ASN A 1 78 ? -20.764 -7.653 26.642 1.00 82.50 78 ASN A C 1
ATOM 619 O O . ASN A 1 78 ? -20.029 -7.255 25.743 1.00 82.50 78 ASN A O 1
ATOM 623 N N . ILE A 1 79 ? -22.095 -7.569 26.565 1.00 84.88 79 ILE A N 1
ATOM 624 C CA . ILE A 1 79 ? -22.808 -7.009 25.414 1.00 84.88 79 ILE A CA 1
ATOM 625 C C . ILE A 1 79 ? -23.396 -5.649 25.782 1.00 84.88 79 ILE A C 1
ATOM 627 O O . ILE A 1 79 ? -24.042 -5.482 26.818 1.00 84.88 79 ILE A O 1
ATOM 631 N N . LEU A 1 80 ? -23.217 -4.682 24.891 1.00 88.69 80 LEU A N 1
ATOM 632 C CA . LEU A 1 80 ? -23.850 -3.375 24.938 1.00 88.69 80 LEU A CA 1
ATOM 633 C C . LEU A 1 80 ? -24.718 -3.199 23.700 1.00 88.69 80 LEU A C 1
ATOM 635 O O . LEU A 1 80 ? -24.250 -3.304 22.570 1.00 88.69 80 LEU A O 1
ATOM 639 N N . ARG A 1 81 ? -25.991 -2.892 23.910 1.00 89.75 81 ARG A N 1
ATOM 640 C CA . ARG A 1 81 ? -26.958 -2.641 22.850 1.00 89.75 81 ARG A CA 1
ATOM 641 C C . ARG A 1 81 ? -27.455 -1.211 22.932 1.00 89.75 81 ARG A C 1
ATOM 643 O O . ARG A 1 81 ? -27.894 -0.763 23.981 1.00 89.75 81 ARG A O 1
A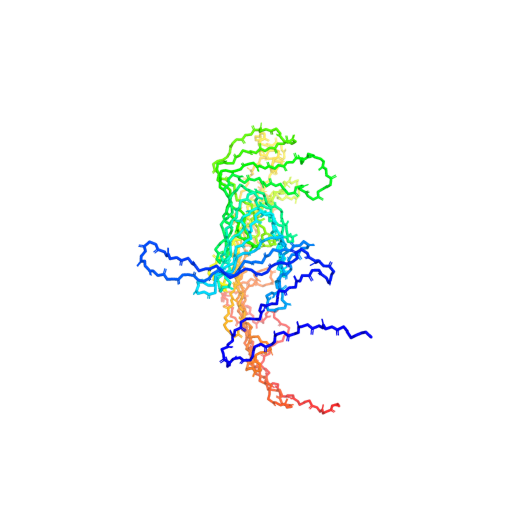TOM 650 N N . ILE A 1 82 ? -27.421 -0.512 21.814 1.00 90.69 82 ILE A N 1
ATOM 651 C CA . ILE A 1 82 ? -28.051 0.785 21.617 1.00 90.69 82 ILE A CA 1
ATOM 652 C C . ILE A 1 82 ? -29.396 0.527 20.954 1.00 90.69 82 ILE A C 1
ATOM 654 O O . ILE A 1 82 ? -29.448 -0.171 19.946 1.00 90.69 82 ILE A O 1
ATOM 658 N N . ILE A 1 83 ? -30.475 1.067 21.513 1.00 89.81 83 ILE A N 1
ATOM 659 C CA . ILE A 1 83 ? -31.811 0.965 20.919 1.00 89.81 83 ILE A CA 1
ATOM 660 C C . ILE A 1 83 ? -32.111 2.254 20.155 1.00 89.81 83 ILE A C 1
ATOM 662 O O . ILE A 1 83 ? -32.019 3.356 20.701 1.00 89.81 83 ILE A O 1
ATOM 666 N N . GLY A 1 84 ? -32.481 2.114 18.881 1.00 87.81 84 GLY A N 1
ATOM 667 C CA . GLY A 1 84 ? -32.627 3.242 17.969 1.00 87.81 84 GLY A CA 1
ATOM 668 C C . GLY A 1 84 ? -31.278 3.849 17.581 1.00 87.81 84 GLY A C 1
ATOM 669 O O . GLY A 1 84 ? -30.277 3.142 17.476 1.00 87.81 84 GLY A O 1
ATOM 670 N N . TYR A 1 85 ? -31.261 5.157 17.327 1.00 89.44 85 TYR A N 1
ATOM 671 C CA . TYR A 1 85 ? -30.087 5.836 16.783 1.00 89.44 85 TYR A CA 1
ATOM 672 C C . TYR A 1 85 ? -28.969 6.009 17.820 1.00 89.44 85 TYR A C 1
ATOM 674 O O . TYR A 1 85 ? -29.188 6.544 18.911 1.00 89.44 85 TYR A O 1
ATOM 682 N N . GLY A 1 86 ? -27.753 5.630 17.432 1.00 89.81 86 GLY A N 1
ATOM 683 C CA . GLY A 1 86 ? -26.533 5.793 18.213 1.00 89.81 86 GLY A CA 1
ATOM 684 C C . GLY A 1 86 ? -25.395 6.408 17.408 1.00 89.81 86 GLY A C 1
ATOM 685 O O . GLY A 1 86 ? -25.314 6.258 16.187 1.00 89.81 86 GLY A O 1
ATOM 686 N N . VAL A 1 87 ? -24.491 7.086 18.113 1.00 89.81 87 VAL A N 1
ATOM 687 C CA . VAL A 1 87 ? -23.219 7.588 17.585 1.00 89.81 87 VAL A CA 1
ATOM 688 C C . VAL A 1 87 ? -22.089 7.059 18.442 1.00 89.81 87 VAL A C 1
ATOM 690 O O . VAL A 1 87 ? -22.138 7.145 19.665 1.00 89.81 87 VAL A O 1
ATOM 693 N N . ILE A 1 88 ? -21.058 6.544 17.791 1.00 87.06 88 ILE A N 1
ATOM 694 C CA . ILE A 1 88 ? -19.893 5.972 18.450 1.00 87.06 88 ILE A CA 1
ATOM 695 C C . ILE A 1 88 ? -18.663 6.588 17.841 1.00 87.06 88 ILE A C 1
ATOM 697 O O . ILE A 1 88 ? -18.560 6.716 16.623 1.00 87.06 88 ILE A O 1
ATOM 701 N N . THR A 1 89 ? -17.743 6.982 18.698 1.00 87.31 89 THR A N 1
ATOM 702 C CA . THR A 1 89 ? -16.496 7.621 18.323 1.00 87.31 89 THR A CA 1
ATOM 703 C C . THR A 1 89 ? -15.368 6.869 19.000 1.00 87.31 89 THR A C 1
ATOM 705 O O . THR A 1 89 ? -15.343 6.778 20.225 1.00 87.31 89 THR A O 1
ATOM 708 N N . THR A 1 90 ? -14.462 6.334 18.190 1.00 81.69 90 THR A N 1
ATOM 709 C CA . THR A 1 90 ? -13.197 5.738 18.633 1.00 81.69 90 THR A CA 1
ATOM 710 C C . THR A 1 90 ? -12.041 6.637 18.189 1.00 81.69 90 THR A C 1
ATOM 712 O O . THR A 1 90 ? -12.257 7.652 17.520 1.00 81.69 90 THR A O 1
ATOM 715 N N . ASP A 1 91 ? -10.804 6.250 18.497 1.00 77.00 91 ASP A N 1
ATOM 716 C CA . ASP A 1 91 ? -9.603 6.976 18.057 1.00 77.00 91 ASP A CA 1
ATOM 717 C C . ASP A 1 91 ? -9.471 7.091 16.521 1.00 77.00 91 ASP A C 1
ATOM 719 O O . ASP A 1 91 ? -8.766 7.973 16.035 1.00 77.00 91 ASP A O 1
ATOM 723 N N . SER A 1 92 ? -10.111 6.204 15.745 1.00 72.44 92 SER A N 1
ATOM 724 C CA . SER A 1 92 ? -9.869 6.073 14.292 1.00 72.44 92 SER A CA 1
ATOM 725 C C . SER A 1 92 ? -11.098 6.259 13.398 1.00 72.44 92 SER A C 1
ATOM 727 O O . SER A 1 92 ? -10.968 6.391 12.178 1.00 72.44 92 SER A O 1
ATOM 729 N N . GLU A 1 93 ? -12.299 6.246 13.972 1.00 81.31 93 GLU A N 1
ATOM 730 C CA . GLU A 1 93 ? -13.540 6.242 13.200 1.00 81.31 93 GLU A CA 1
ATOM 731 C C . GLU A 1 93 ? -14.733 6.752 14.015 1.00 81.31 93 GLU A C 1
ATOM 733 O O . GLU A 1 93 ? -14.738 6.794 15.247 1.00 81.31 93 GLU A O 1
ATOM 738 N N . THR A 1 94 ? -15.785 7.129 13.295 1.00 86.69 94 THR A N 1
ATOM 739 C CA . THR A 1 94 ? -17.105 7.410 13.849 1.00 86.69 94 THR A CA 1
ATOM 740 C C . THR A 1 94 ? -18.139 6.525 13.173 1.00 86.69 94 THR A C 1
ATOM 742 O O . THR A 1 94 ? -18.273 6.542 11.951 1.00 86.69 94 THR A O 1
ATOM 745 N N . ILE A 1 95 ? -18.907 5.789 13.969 1.00 86.75 95 ILE A N 1
ATOM 746 C CA . ILE A 1 95 ? -19.982 4.907 13.512 1.00 86.75 95 ILE A CA 1
ATOM 747 C C . ILE A 1 95 ? -21.314 5.530 13.921 1.00 86.75 95 ILE A C 1
ATOM 749 O O . ILE A 1 95 ? -21.472 5.996 15.050 1.00 86.75 95 ILE A O 1
ATOM 753 N N . ARG A 1 96 ? -22.279 5.567 13.003 1.00 90.06 96 ARG A N 1
ATOM 754 C CA . ARG A 1 96 ? -23.634 6.070 13.264 1.00 90.06 96 ARG A CA 1
ATOM 755 C C . ARG A 1 96 ? -24.648 5.110 12.684 1.00 90.06 96 ARG A C 1
ATOM 757 O O . ARG A 1 96 ? -24.462 4.684 11.555 1.00 90.06 96 ARG A O 1
ATOM 764 N N . GLY A 1 97 ? -25.718 4.807 13.396 1.00 88.50 97 GLY A N 1
ATOM 765 C CA . GLY A 1 97 ? -26.762 3.938 12.857 1.00 88.50 97 GLY A CA 1
ATOM 766 C C . GLY A 1 97 ? -27.804 3.572 13.894 1.00 88.50 97 GLY A C 1
ATOM 767 O O . GLY A 1 97 ? -27.802 4.126 14.994 1.00 88.50 97 GLY A O 1
ATOM 768 N N . ASN A 1 98 ? -28.681 2.643 13.530 1.00 86.25 98 ASN A N 1
ATOM 769 C CA . ASN A 1 98 ? -29.783 2.193 14.366 1.00 86.25 98 ASN A CA 1
ATOM 770 C C . ASN A 1 98 ? -29.530 0.795 14.942 1.00 86.25 98 ASN A C 1
ATOM 772 O O . ASN A 1 98 ? -28.955 -0.069 14.277 1.00 86.25 98 ASN A O 1
ATOM 776 N N . ASP A 1 99 ? -30.023 0.574 16.161 1.00 87.75 99 ASP A N 1
ATOM 777 C CA . ASP A 1 99 ? -30.064 -0.729 16.834 1.00 87.75 99 ASP A CA 1
ATOM 778 C C . ASP A 1 99 ? -28.696 -1.424 16.886 1.00 87.75 99 ASP A C 1
ATOM 780 O O . ASP A 1 99 ? -28.539 -2.591 16.520 1.00 87.75 99 ASP A O 1
ATOM 784 N N . LEU A 1 100 ? -27.684 -0.664 17.302 1.00 87.38 100 LEU A N 1
ATOM 785 C CA . LEU A 1 100 ? -26.294 -1.098 17.300 1.00 87.38 100 LEU A CA 1
ATOM 786 C C . LEU A 1 100 ? -26.017 -2.059 18.470 1.00 87.38 100 LEU A C 1
ATOM 788 O O . LEU A 1 100 ? -26.428 -1.804 19.598 1.00 87.38 100 LEU A O 1
ATOM 792 N N . VAL A 1 101 ? -25.282 -3.140 18.232 1.00 86.12 101 VAL A N 1
ATOM 793 C CA . VAL A 1 101 ? -24.896 -4.142 19.235 1.00 86.12 101 VAL A CA 1
ATOM 794 C C . VAL A 1 101 ? -23.381 -4.300 19.227 1.00 86.12 101 VAL A C 1
ATOM 796 O O . VAL A 1 101 ? -22.791 -4.508 18.169 1.00 86.12 101 VAL A O 1
ATOM 799 N N . PHE A 1 102 ? -22.769 -4.235 20.404 1.00 82.00 102 PHE A N 1
ATOM 800 C CA . PHE A 1 102 ? -21.330 -4.323 20.624 1.00 82.00 102 PHE A CA 1
ATOM 801 C C . PHE A 1 102 ? -21.012 -5.397 21.642 1.00 82.00 102 PHE A C 1
ATOM 803 O O . PHE A 1 102 ? -21.685 -5.502 22.666 1.00 82.00 102 PHE A O 1
ATOM 810 N N . GLU A 1 103 ? -19.942 -6.132 21.390 1.00 77.12 103 GLU A N 1
ATOM 811 C CA . GLU A 1 103 ? -19.237 -6.851 22.441 1.00 77.12 103 GLU A CA 1
ATOM 812 C C . GLU A 1 103 ? -18.177 -5.904 23.023 1.00 77.12 103 GLU A C 1
ATOM 814 O O . GLU A 1 103 ? -17.488 -5.200 22.292 1.00 77.12 103 GLU A O 1
ATOM 819 N N . LEU A 1 104 ? -18.085 -5.809 24.347 1.00 70.81 104 LEU A N 1
ATOM 820 C CA . LEU A 1 104 ? -17.186 -4.864 25.021 1.00 70.81 104 LEU A CA 1
ATOM 821 C C . LEU A 1 104 ? -15.728 -5.354 25.019 1.00 70.81 104 LEU A C 1
ATOM 823 O O . LEU A 1 104 ? -14.808 -4.542 25.063 1.00 70.81 104 LEU A O 1
ATOM 827 N N . ASP A 1 105 ? -15.524 -6.671 24.928 1.00 67.50 105 ASP A N 1
ATOM 828 C CA . ASP A 1 105 ? -14.199 -7.306 24.997 1.00 67.50 105 ASP A CA 1
ATOM 829 C C . ASP A 1 105 ? -13.606 -7.623 23.619 1.00 67.50 105 ASP A C 1
ATOM 831 O O . ASP A 1 105 ? -12.392 -7.762 23.454 1.00 67.50 105 ASP A O 1
ATOM 835 N N . SER A 1 106 ? -14.468 -7.791 22.621 1.00 57.78 106 SER A N 1
ATOM 836 C CA . SER A 1 106 ? -14.099 -8.100 21.250 1.00 57.78 106 SER A CA 1
ATOM 837 C C . SER A 1 106 ? -14.569 -6.915 20.418 1.00 57.78 106 SER A C 1
ATOM 839 O O . SER A 1 106 ? -15.696 -6.473 20.573 1.00 57.78 106 SER A O 1
ATOM 841 N N . SER A 1 107 ? -13.735 -6.337 19.550 1.00 63.69 107 SER A N 1
ATOM 842 C CA . SER A 1 107 ? -14.129 -5.181 18.718 1.00 63.69 107 SER A CA 1
ATOM 843 C C . SER A 1 107 ? -15.170 -5.539 17.634 1.00 63.69 107 SER A C 1
ATOM 845 O O . SER A 1 107 ? -15.105 -5.035 16.512 1.00 63.69 107 SER A O 1
ATOM 847 N N . ILE A 1 108 ? -16.078 -6.465 17.943 1.00 68.50 108 ILE A N 1
ATOM 848 C CA . ILE A 1 108 ? -17.177 -6.966 17.142 1.00 68.50 108 ILE A CA 1
ATOM 849 C C . ILE A 1 108 ? -18.379 -6.050 17.341 1.00 68.50 108 ILE A C 1
ATOM 851 O O . ILE A 1 108 ? -18.738 -5.659 18.452 1.00 68.50 108 ILE A O 1
ATOM 855 N N . PHE A 1 109 ? -19.012 -5.723 16.223 1.00 79.81 109 PHE A N 1
ATOM 856 C CA . PHE A 1 109 ? -20.144 -4.813 16.177 1.00 79.81 109 PHE A CA 1
ATOM 857 C C . PHE A 1 109 ? -21.140 -5.262 15.113 1.00 79.81 109 PHE A C 1
ATOM 859 O O . PHE A 1 109 ? -20.734 -5.738 14.052 1.00 79.81 109 PHE A O 1
ATOM 866 N N . ARG A 1 110 ? -22.434 -5.083 15.386 1.00 80.31 110 ARG A N 1
ATOM 867 C CA . ARG A 1 110 ? -23.515 -5.243 14.410 1.00 80.31 110 ARG A CA 1
ATOM 868 C C . ARG A 1 110 ? -24.493 -4.084 14.463 1.00 80.31 110 ARG A C 1
ATOM 870 O O . ARG A 1 110 ? -24.820 -3.619 15.549 1.00 80.31 110 ARG A O 1
ATOM 877 N N . GLY A 1 111 ? -25.005 -3.645 13.321 1.00 80.25 111 GLY A N 1
ATOM 878 C CA . GLY A 1 111 ? -25.993 -2.569 13.287 1.00 80.25 111 GLY A CA 1
ATOM 879 C C . GLY A 1 111 ? -26.745 -2.474 11.971 1.00 80.25 111 GLY A C 1
ATOM 880 O O . GLY A 1 111 ? -26.314 -3.044 10.966 1.00 80.25 111 GLY A O 1
ATOM 881 N N . ASN A 1 112 ? -27.846 -1.719 11.992 1.00 76.44 112 ASN A N 1
ATOM 882 C CA . ASN A 1 112 ? -28.673 -1.443 10.822 1.00 76.44 112 ASN A CA 1
ATOM 883 C C . ASN A 1 112 ? -28.569 0.028 10.395 1.00 76.44 112 ASN A C 1
ATOM 885 O O . ASN A 1 112 ? -28.395 0.910 11.238 1.00 76.44 112 ASN A O 1
ATOM 889 N N . ASP A 1 113 ? -28.692 0.288 9.092 1.00 78.12 113 ASP A N 1
ATOM 890 C CA . ASP A 1 113 ? -28.592 1.623 8.478 1.00 78.12 113 ASP A CA 1
ATOM 891 C C . ASP A 1 113 ? -27.365 2.398 8.974 1.00 78.12 113 ASP A C 1
ATOM 893 O O . ASP A 1 113 ? -27.454 3.492 9.543 1.00 78.12 113 ASP A O 1
ATOM 897 N N . VAL A 1 114 ? -26.201 1.771 8.819 1.00 79.62 114 VAL A N 1
ATOM 898 C CA . VAL A 1 114 ? -24.970 2.223 9.451 1.00 79.62 114 VAL A CA 1
ATOM 899 C C . VAL A 1 114 ? -24.133 3.037 8.473 1.00 79.62 114 VAL A C 1
ATOM 901 O O . VAL A 1 114 ? -23.892 2.655 7.327 1.00 79.62 114 VAL A O 1
ATOM 904 N N . PHE A 1 115 ? -23.648 4.161 8.979 1.00 80.12 115 PHE A N 1
ATOM 905 C CA . PHE A 1 115 ? -22.692 5.052 8.355 1.00 80.12 115 PHE A CA 1
ATOM 906 C C . PHE A 1 115 ? -21.365 4.925 9.101 1.00 80.12 115 PHE A C 1
ATOM 908 O O . PHE A 1 115 ? -21.289 5.217 10.299 1.00 80.12 115 PHE A O 1
ATOM 915 N N . VAL A 1 116 ? -20.321 4.506 8.392 1.00 80.06 116 VAL A N 1
ATOM 916 C CA . VAL A 1 116 ? -18.958 4.399 8.920 1.00 80.06 116 VAL A CA 1
ATOM 917 C C . VAL A 1 116 ? -18.123 5.516 8.316 1.00 80.06 116 VAL A C 1
ATOM 919 O O . VAL A 1 116 ? -17.915 5.562 7.105 1.00 80.06 116 VAL A O 1
ATOM 922 N N . PHE A 1 117 ? -17.644 6.411 9.174 1.00 77.00 117 PHE A N 1
ATOM 923 C CA . PHE A 1 117 ? -16.751 7.507 8.820 1.00 77.00 117 PHE A CA 1
ATOM 924 C C . PHE A 1 117 ? -15.355 7.186 9.346 1.00 77.00 117 PHE A C 1
ATOM 926 O O . PHE A 1 117 ? -15.160 7.077 10.553 1.00 77.00 117 PHE A O 1
ATOM 933 N N . THR A 1 118 ? -14.380 7.056 8.454 1.00 74.25 118 THR A N 1
ATOM 934 C CA . THR A 1 118 ? -12.957 6.881 8.812 1.00 74.25 118 THR A CA 1
ATOM 935 C C . THR A 1 118 ? -12.169 8.128 8.421 1.00 74.25 118 THR A C 1
ATOM 937 O O . THR A 1 118 ? -12.729 9.036 7.820 1.00 74.25 118 THR A O 1
ATOM 940 N N . ASP A 1 119 ? -10.861 8.201 8.650 1.00 68.56 119 ASP A N 1
ATOM 941 C CA . ASP A 1 119 ? -10.075 9.315 8.094 1.00 68.56 119 ASP A CA 1
ATOM 942 C C . ASP A 1 119 ? -10.032 9.304 6.557 1.00 68.56 119 ASP A C 1
ATOM 944 O O . ASP A 1 119 ? -9.987 10.358 5.919 1.00 68.56 119 ASP A O 1
ATOM 948 N N . ALA A 1 120 ? -10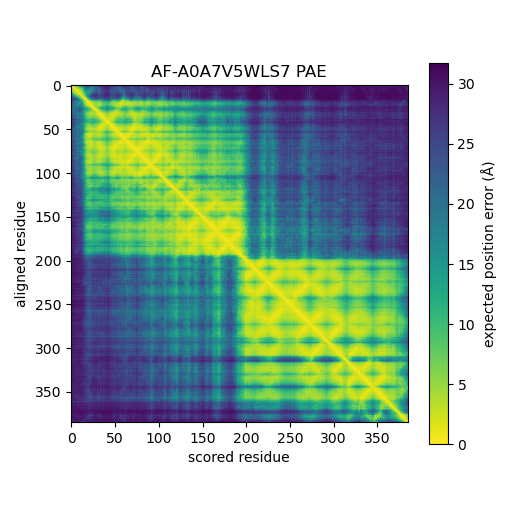.098 8.121 5.941 1.00 68.50 120 ALA A N 1
ATOM 949 C CA . ALA A 1 120 ? -9.876 7.950 4.508 1.00 68.50 120 ALA A CA 1
ATOM 950 C C . ALA A 1 120 ? -11.165 7.932 3.676 1.00 68.50 120 ALA A C 1
ATOM 952 O O . ALA A 1 120 ? -11.168 8.434 2.552 1.00 68.50 120 ALA A O 1
ATOM 953 N N . ILE A 1 121 ? -12.235 7.325 4.194 1.00 79.69 121 ILE A N 1
ATOM 954 C CA . ILE A 1 121 ? -13.448 7.016 3.431 1.00 79.69 121 ILE A CA 1
ATOM 955 C C . ILE A 1 121 ? -14.718 7.033 4.282 1.00 79.69 121 ILE A C 1
ATOM 957 O O . ILE A 1 121 ? -14.661 6.829 5.498 1.00 79.69 121 ILE A O 1
ATOM 961 N N . ASP A 1 122 ? -15.852 7.203 3.600 1.00 83.62 122 ASP A N 1
ATOM 962 C CA . ASP A 1 122 ? -17.194 7.045 4.156 1.00 83.62 122 ASP A CA 1
ATOM 963 C C . ASP A 1 122 ? -17.882 5.852 3.479 1.00 83.62 122 ASP A C 1
ATOM 965 O O . ASP A 1 122 ? -17.862 5.736 2.250 1.00 83.62 122 ASP A O 1
ATOM 969 N N . ILE A 1 123 ? -18.481 4.965 4.272 1.00 83.62 123 ILE A N 1
ATOM 970 C CA . ILE A 1 123 ? -19.264 3.824 3.779 1.00 83.62 123 ILE A CA 1
ATOM 971 C C . ILE A 1 123 ? -20.657 3.871 4.395 1.00 83.62 123 ILE A C 1
ATOM 973 O O . ILE A 1 123 ? -20.810 4.159 5.583 1.00 83.62 123 ILE A O 1
ATOM 977 N N . VAL A 1 124 ? -21.664 3.562 3.582 1.00 86.38 124 VAL A N 1
ATOM 978 C CA . VAL A 1 124 ? -23.059 3.425 4.010 1.00 86.38 124 VAL A CA 1
ATOM 979 C C . VAL A 1 124 ? -23.529 2.019 3.680 1.00 86.38 124 VAL A C 1
ATOM 981 O O . VAL A 1 124 ? -23.264 1.551 2.577 1.00 86.38 124 VAL A O 1
ATOM 984 N N . GLY A 1 125 ? -24.248 1.362 4.584 1.00 86.31 125 GLY A N 1
ATOM 985 C CA . GLY A 1 125 ? -24.928 0.108 4.263 1.00 86.31 125 GLY A CA 1
ATOM 986 C C . GLY A 1 125 ? -26.099 -0.198 5.176 1.00 86.31 125 GLY A C 1
ATOM 987 O O . GLY A 1 125 ? -26.261 0.410 6.235 1.00 86.31 125 GLY A O 1
ATOM 988 N N . THR A 1 126 ? -26.930 -1.144 4.745 1.00 83.00 126 THR A N 1
ATOM 989 C CA . THR A 1 126 ? -28.150 -1.520 5.472 1.00 83.00 126 THR A CA 1
ATOM 990 C C . THR A 1 126 ? -27.842 -2.371 6.687 1.00 83.00 126 THR A C 1
ATOM 992 O O . THR A 1 126 ? -28.510 -2.236 7.705 1.00 83.00 126 THR A O 1
ATOM 995 N N . THR A 1 127 ? -26.821 -3.221 6.595 1.00 81.56 127 THR A N 1
ATOM 996 C CA . THR A 1 127 ? -26.354 -4.061 7.697 1.00 81.56 127 THR A CA 1
ATOM 997 C C . THR A 1 127 ? -24.840 -4.042 7.706 1.00 81.56 127 THR A C 1
ATOM 999 O O . THR A 1 127 ? -24.212 -4.232 6.666 1.00 81.56 127 THR A O 1
ATOM 1002 N N . ILE A 1 128 ? -24.256 -3.796 8.876 1.00 81.94 128 ILE A N 1
ATOM 1003 C CA . ILE A 1 128 ? -22.808 -3.838 9.063 1.00 81.94 128 ILE A CA 1
ATOM 1004 C C . ILE A 1 128 ? -22.467 -4.863 10.125 1.00 81.94 128 ILE A C 1
ATOM 1006 O O . ILE A 1 128 ? -23.067 -4.859 11.197 1.00 81.94 128 ILE A O 1
ATOM 1010 N N . ASN A 1 129 ? -21.481 -5.703 9.826 1.00 77.38 129 ASN A N 1
ATOM 1011 C CA . ASN A 1 129 ? -20.875 -6.640 10.756 1.00 77.38 129 ASN A CA 1
ATOM 1012 C C . ASN A 1 129 ? -19.374 -6.364 10.817 1.00 77.38 129 ASN A C 1
ATOM 1014 O O . ASN A 1 129 ? -18.677 -6.433 9.812 1.00 77.38 129 ASN A O 1
ATOM 1018 N N . ARG A 1 130 ? -18.854 -6.061 11.999 1.00 73.75 130 ARG A N 1
ATOM 1019 C CA . ARG A 1 130 ? -17.420 -5.892 12.219 1.00 73.75 130 ARG A CA 1
ATOM 1020 C C . ARG A 1 130 ? -16.854 -7.121 12.898 1.00 73.75 130 ARG A C 1
ATOM 1022 O O . ARG A 1 130 ? -17.400 -7.593 13.891 1.00 73.75 130 ARG A O 1
ATOM 1029 N N . VAL A 1 131 ? -15.713 -7.568 12.400 1.00 71.38 131 VAL A N 1
ATOM 1030 C CA . VAL A 1 131 ? -14.835 -8.536 13.054 1.00 71.38 131 VAL A CA 1
ATOM 1031 C C . VAL A 1 131 ? -13.433 -7.926 13.166 1.00 71.38 131 VAL A C 1
ATOM 1033 O O . VAL A 1 131 ? -13.133 -6.945 12.481 1.00 71.38 131 VAL A O 1
ATOM 1036 N N . PRO A 1 132 ? -12.543 -8.432 14.036 1.00 67.56 132 PRO A N 1
ATOM 1037 C CA . PRO A 1 132 ? -11.199 -7.874 14.159 1.00 67.56 132 PRO A CA 1
ATOM 1038 C C . PRO A 1 132 ? -10.477 -7.772 12.801 1.00 67.56 132 PRO A C 1
ATOM 1040 O O . PRO A 1 132 ? -10.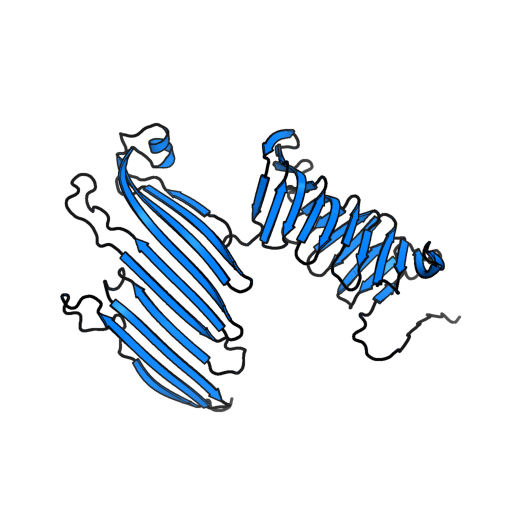196 -8.780 12.159 1.00 67.56 132 PRO A O 1
ATOM 1043 N N . GLY A 1 133 ? -10.185 -6.540 12.367 1.00 66.06 133 GLY A N 1
ATOM 1044 C CA . GLY A 1 133 ? -9.481 -6.240 11.113 1.00 66.06 133 GLY A CA 1
ATOM 1045 C C . GLY A 1 133 ? -10.346 -6.131 9.848 1.00 66.06 133 GLY A C 1
ATOM 1046 O O . GLY A 1 133 ? -9.791 -5.837 8.789 1.00 66.06 133 GLY A O 1
ATOM 1047 N N . GLN A 1 134 ? -11.666 -6.328 9.933 1.00 76.31 134 GLN A N 1
ATOM 1048 C CA . GLN A 1 134 ? -12.565 -6.314 8.774 1.00 76.31 134 GLN A CA 1
ATOM 1049 C C . GLN A 1 134 ? -13.964 -5.787 9.131 1.00 76.31 134 GLN A C 1
ATOM 1051 O O . GLN A 1 134 ? -14.496 -6.044 10.210 1.00 76.31 134 GLN A O 1
ATOM 1056 N N . ILE A 1 135 ? -14.568 -5.042 8.209 1.00 80.38 135 ILE A N 1
ATOM 1057 C CA . ILE A 1 135 ? -15.943 -4.550 8.306 1.00 80.38 135 ILE A CA 1
ATOM 1058 C C . ILE A 1 135 ? -16.700 -5.029 7.071 1.00 80.38 135 ILE A C 1
ATOM 1060 O O . ILE A 1 135 ? -16.377 -4.621 5.958 1.00 80.38 135 ILE A O 1
ATOM 1064 N N . ASP A 1 136 ? -17.714 -5.855 7.278 1.00 84.19 136 ASP A N 1
ATOM 1065 C CA . ASP A 1 136 ? -18.611 -6.346 6.239 1.00 84.19 136 ASP A CA 1
ATOM 1066 C C . ASP A 1 136 ? -19.858 -5.475 6.185 1.00 84.19 136 ASP A C 1
ATOM 1068 O O . ASP A 1 136 ? -20.447 -5.147 7.217 1.00 84.19 136 ASP A O 1
ATOM 1072 N N . VAL A 1 137 ? -20.255 -5.092 4.979 1.00 88.19 137 VAL A N 1
ATOM 1073 C CA . VAL A 1 137 ? -21.360 -4.172 4.726 1.00 88.19 137 VAL A CA 1
ATOM 1074 C C . VAL A 1 137 ? -22.259 -4.757 3.647 1.00 88.19 137 VAL A C 1
ATOM 1076 O O . VAL A 1 137 ? -21.869 -4.871 2.485 1.00 88.19 137 VAL A O 1
ATOM 1079 N N . GLU A 1 138 ? -23.489 -5.083 4.019 1.00 89.31 138 GLU A N 1
ATOM 1080 C CA . GLU A 1 138 ? -24.512 -5.548 3.087 1.00 89.31 138 GLU A CA 1
ATOM 1081 C C . GLU A 1 138 ? -25.258 -4.364 2.468 1.00 89.31 138 GLU A C 1
ATOM 1083 O O . GLU A 1 138 ? -25.546 -3.366 3.138 1.00 89.31 138 GLU A O 1
ATOM 1088 N N . THR A 1 139 ? -25.592 -4.491 1.180 1.00 90.81 139 THR A N 1
ATOM 1089 C CA . THR A 1 139 ? -26.261 -3.452 0.375 1.00 90.81 139 THR A CA 1
ATOM 1090 C C . THR A 1 139 ? -25.595 -2.087 0.572 1.00 90.81 139 THR A C 1
ATOM 1092 O O . THR A 1 139 ? -26.199 -1.117 1.035 1.00 90.81 139 THR A O 1
ATOM 1095 N N . GLY A 1 140 ? -24.297 -2.046 0.275 1.00 89.69 140 GLY A N 1
ATOM 1096 C CA . GLY A 1 140 ? -23.441 -0.905 0.551 1.00 89.69 140 GLY A CA 1
ATOM 1097 C C . GLY A 1 140 ? -23.404 0.117 -0.584 1.00 89.69 140 GLY A C 1
ATOM 1098 O O . GLY A 1 140 ? -23.441 -0.234 -1.765 1.00 89.69 140 GLY A O 1
ATOM 1099 N N . TYR A 1 141 ? -23.258 1.387 -0.221 1.00 91.50 141 TYR A N 1
ATOM 1100 C CA . TYR A 1 141 ? -22.909 2.481 -1.120 1.00 91.50 141 TYR A CA 1
ATOM 1101 C C . TYR A 1 141 ? -21.542 3.049 -0.744 1.00 91.50 141 TYR A C 1
ATOM 1103 O O . TYR A 1 141 ? -21.257 3.312 0.429 1.00 91.50 141 TYR A O 1
ATOM 1111 N N . PHE A 1 142 ? -20.713 3.283 -1.759 1.00 91.62 142 PHE A N 1
ATOM 1112 C CA . PHE A 1 142 ? -19.418 3.931 -1.611 1.00 91.62 142 PHE A CA 1
ATOM 1113 C C . PHE A 1 142 ? -19.209 4.997 -2.683 1.00 91.62 142 PHE A C 1
ATOM 1115 O O . PHE A 1 142 ? -19.492 4.796 -3.867 1.00 91.62 142 PHE A O 1
ATOM 1122 N N . SER A 1 143 ? -18.624 6.115 -2.265 1.00 87.81 143 SER A N 1
ATOM 1123 C CA . SER A 1 143 ? -18.195 7.186 -3.151 1.00 87.81 143 SER A CA 1
ATOM 1124 C C . SER A 1 143 ? -16.964 7.879 -2.574 1.00 87.81 143 SER A C 1
ATOM 1126 O O . SER A 1 143 ? -16.989 8.317 -1.425 1.00 87.81 143 SER A O 1
ATOM 1128 N N . PRO A 1 144 ? -15.889 8.052 -3.357 1.00 80.25 144 PRO A N 1
ATOM 1129 C CA . PRO A 1 144 ? -14.737 8.840 -2.929 1.00 80.25 144 PRO A CA 1
ATOM 1130 C C . PRO A 1 144 ? -15.011 10.354 -2.979 1.00 80.25 144 PRO A C 1
ATOM 1132 O O . PRO A 1 144 ? -14.210 11.133 -2.468 1.00 80.25 144 PRO A O 1
ATOM 1135 N N . CYS A 1 145 ? -16.130 10.780 -3.578 1.00 80.56 145 CYS A N 1
ATOM 1136 C CA . CYS A 1 145 ? -16.570 12.174 -3.610 1.00 80.56 145 CYS A CA 1
ATOM 1137 C C . CYS A 1 145 ? -17.581 12.524 -2.507 1.00 80.56 145 CYS A C 1
ATOM 1139 O O . CYS A 1 145 ? -18.055 13.661 -2.486 1.00 80.56 145 CYS A O 1
ATOM 1141 N N . SER A 1 146 ? -17.864 11.614 -1.564 1.00 80.50 146 SER A N 1
ATOM 1142 C CA . SER A 1 146 ? -18.808 11.844 -0.455 1.00 80.50 146 SER A CA 1
ATOM 1143 C C . SER A 1 146 ? -18.501 13.118 0.348 1.00 80.50 146 SER A C 1
ATOM 1145 O O . SER A 1 146 ? -19.391 13.758 0.905 1.00 80.50 146 SER A O 1
ATOM 1147 N N . ARG A 1 147 ? -17.228 13.533 0.366 1.00 78.69 147 ARG A N 1
ATOM 1148 C CA . ARG A 1 147 ? -16.720 14.709 1.091 1.00 78.69 147 ARG A CA 1
ATOM 1149 C C . ARG A 1 147 ? -16.549 15.958 0.231 1.00 78.69 147 ARG A C 1
ATOM 1151 O O . ARG A 1 147 ? -16.081 16.981 0.723 1.00 78.69 147 ARG A O 1
ATOM 1158 N N . CYS A 1 148 ? -16.929 15.920 -1.043 1.00 79.81 148 CYS A N 1
ATOM 1159 C CA . CYS A 1 148 ? -16.773 17.051 -1.960 1.00 79.81 148 CYS A CA 1
ATOM 1160 C C . CYS A 1 148 ? -17.831 18.156 -1.772 1.00 79.81 148 CYS A C 1
ATOM 1162 O O . CYS A 1 148 ? -17.845 19.115 -2.543 1.00 79.81 148 CYS A O 1
ATOM 1164 N N . ASN A 1 149 ? -18.700 18.042 -0.759 1.00 78.00 149 ASN A N 1
ATOM 1165 C CA . ASN A 1 149 ? -19.774 18.989 -0.446 1.00 78.00 149 ASN A CA 1
ATOM 1166 C C . ASN A 1 149 ? -20.736 19.228 -1.628 1.00 78.00 149 ASN A C 1
ATOM 1168 O O . ASN A 1 149 ? -21.167 20.351 -1.899 1.00 78.00 149 ASN A O 1
ATOM 1172 N N . GLN A 1 150 ? -21.051 18.159 -2.360 1.00 81.56 150 GLN A N 1
ATOM 1173 C CA . GLN A 1 150 ? -22.013 18.168 -3.457 1.00 81.56 150 GLN A CA 1
ATOM 1174 C C . GLN A 1 150 ? -23.272 17.394 -3.058 1.00 81.56 150 GLN A C 1
ATOM 1176 O O . GLN A 1 150 ? -23.231 16.499 -2.222 1.00 81.56 150 GLN A O 1
ATOM 1181 N N . LYS A 1 151 ? -24.415 17.738 -3.664 1.00 82.69 151 LYS A N 1
ATOM 1182 C CA . LYS A 1 151 ? -25.690 17.049 -3.395 1.00 82.69 151 LYS A CA 1
ATOM 1183 C C . LYS A 1 151 ? -25.757 15.655 -4.032 1.00 82.69 151 LYS A C 1
ATOM 1185 O O . LYS A 1 151 ? -26.499 14.803 -3.560 1.00 82.69 151 LYS A O 1
ATOM 1190 N N . ILE A 1 152 ? -25.054 15.469 -5.145 1.00 85.56 152 ILE A N 1
ATOM 1191 C CA . ILE A 1 152 ? -24.984 14.220 -5.902 1.00 85.56 152 ILE A CA 1
ATOM 1192 C C . ILE A 1 152 ? -23.516 14.000 -6.219 1.00 85.56 152 ILE A C 1
ATOM 1194 O O . ILE A 1 152 ? -22.889 14.884 -6.803 1.00 85.56 152 ILE A O 1
ATOM 1198 N N . ASP A 1 153 ? -23.003 12.830 -5.867 1.00 87.75 153 ASP A N 1
ATOM 1199 C CA . ASP A 1 153 ? -21.615 12.483 -6.126 1.00 87.75 153 ASP A CA 1
ATOM 1200 C C . ASP A 1 153 ? -21.351 12.333 -7.627 1.00 87.75 153 ASP A C 1
ATOM 1202 O O . ASP A 1 153 ? -22.163 11.779 -8.375 1.00 87.75 153 ASP A O 1
ATOM 1206 N N . ASP A 1 154 ? -20.192 12.818 -8.077 1.00 88.31 154 ASP A N 1
ATOM 1207 C CA . ASP A 1 154 ? -19.769 12.692 -9.473 1.00 88.31 154 ASP A CA 1
ATOM 1208 C C . ASP A 1 154 ? -19.683 11.219 -9.905 1.00 88.31 154 ASP A C 1
ATOM 1210 O O . ASP A 1 154 ? -20.101 10.870 -11.012 1.00 88.31 154 ASP A O 1
ATOM 1214 N N . TYR A 1 155 ? -19.183 10.359 -9.018 1.00 89.75 155 TYR A N 1
ATOM 1215 C CA . TYR A 1 155 ? -19.031 8.926 -9.233 1.00 89.75 155 TYR A CA 1
ATOM 1216 C C . TYR A 1 155 ? -19.097 8.169 -7.905 1.00 89.75 155 TYR A C 1
ATOM 1218 O O . TYR A 1 155 ? -18.668 8.671 -6.870 1.00 89.75 155 TYR A O 1
ATOM 1226 N N . GLY A 1 156 ? -19.617 6.947 -7.957 1.00 92.12 156 GLY A N 1
ATOM 1227 C CA . GLY A 1 156 ? -19.743 6.047 -6.814 1.00 92.12 156 GLY A CA 1
ATOM 1228 C C . GLY A 1 156 ? -20.193 4.667 -7.274 1.00 92.12 156 GLY A C 1
ATOM 1229 O O . GLY A 1 156 ? -20.256 4.398 -8.477 1.00 92.12 156 GLY A O 1
ATOM 1230 N N . PHE A 1 157 ? -20.518 3.783 -6.342 1.00 94.81 157 PHE A N 1
ATOM 1231 C CA . PHE A 1 157 ? -21.130 2.506 -6.676 1.00 94.81 157 PHE A CA 1
ATOM 1232 C C . PHE A 1 157 ? -22.026 1.977 -5.560 1.00 94.81 157 PHE A C 1
ATOM 1234 O O . PHE A 1 157 ? -21.791 2.240 -4.382 1.00 94.81 157 PHE A O 1
ATOM 1241 N N . ASN A 1 158 ? -23.026 1.195 -5.966 1.00 95.94 158 ASN A N 1
ATOM 1242 C CA . ASN A 1 158 ? -23.763 0.298 -5.079 1.00 95.94 158 ASN A CA 1
ATOM 1243 C C . ASN A 1 158 ? -23.163 -1.104 -5.192 1.00 95.94 158 ASN A C 1
ATOM 1245 O O . ASN A 1 158 ? -22.780 -1.507 -6.290 1.00 95.94 158 ASN A O 1
ATOM 1249 N N . ALA A 1 159 ? -23.120 -1.853 -4.101 1.00 96.50 159 ALA A N 1
ATOM 1250 C CA . ALA A 1 159 ? -22.647 -3.232 -4.080 1.00 96.50 159 ALA A CA 1
ATOM 1251 C C . ALA A 1 159 ? -23.532 -4.082 -3.167 1.00 96.50 159 ALA A C 1
ATOM 1253 O O . ALA A 1 159 ? -24.039 -3.591 -2.158 1.00 96.50 159 ALA A O 1
ATOM 1254 N N . ALA A 1 160 ? -23.714 -5.358 -3.509 1.00 93.75 160 ALA A N 1
ATOM 1255 C CA . ALA A 1 160 ? -24.470 -6.273 -2.654 1.00 93.75 160 ALA A CA 1
ATOM 1256 C C . ALA A 1 160 ? -23.717 -6.559 -1.347 1.00 93.75 160 ALA A C 1
ATOM 1258 O O . ALA A 1 160 ? -24.334 -6.617 -0.286 1.00 93.75 160 ALA A O 1
ATOM 1259 N N . ASN A 1 161 ? -22.390 -6.682 -1.432 1.00 90.75 161 ASN A N 1
ATOM 1260 C CA . ASN A 1 161 ? -21.503 -6.875 -0.292 1.00 90.75 161 ASN A CA 1
ATOM 1261 C C . ASN A 1 161 ? -20.242 -6.016 -0.449 1.00 90.75 161 ASN A C 1
ATOM 1263 O O . ASN A 1 161 ? -19.650 -5.982 -1.532 1.00 90.75 161 ASN A O 1
ATOM 1267 N N . ILE A 1 162 ? -19.822 -5.342 0.619 1.00 92.25 162 ILE A N 1
ATOM 1268 C CA . ILE A 1 162 ? -18.553 -4.617 0.703 1.00 92.25 162 ILE A CA 1
ATOM 1269 C C . ILE A 1 162 ? -17.784 -5.122 1.922 1.00 92.25 162 ILE A C 1
ATOM 1271 O O . ILE A 1 162 ? -18.246 -4.989 3.048 1.00 92.25 162 ILE A O 1
ATOM 1275 N N . GLU A 1 163 ? -16.580 -5.628 1.694 1.00 87.38 163 GLU A N 1
ATOM 1276 C CA . GLU A 1 163 ? -15.609 -5.983 2.723 1.00 87.38 163 GLU A CA 1
ATOM 1277 C C . GLU A 1 163 ? -14.565 -4.865 2.803 1.00 87.38 163 GLU A C 1
ATOM 1279 O O . GLU A 1 163 ? -13.766 -4.641 1.885 1.00 87.38 163 GLU A O 1
ATOM 1284 N N . LEU A 1 164 ? -14.575 -4.120 3.899 1.00 83.69 164 LEU A N 1
ATOM 1285 C CA . LEU A 1 164 ? -13.591 -3.092 4.187 1.00 83.69 164 LEU A CA 1
ATOM 1286 C C . LEU A 1 164 ? -12.499 -3.658 5.100 1.00 83.69 164 LEU A C 1
ATOM 1288 O O . LEU A 1 164 ? -12.769 -4.090 6.216 1.00 83.69 164 LEU A O 1
ATOM 1292 N N . TYR A 1 165 ? -11.252 -3.542 4.651 1.00 80.38 165 TYR A N 1
ATOM 1293 C CA . TYR A 1 165 ? -10.038 -3.747 5.435 1.00 80.38 165 TYR A CA 1
ATOM 1294 C C . TYR A 1 165 ? -9.411 -2.376 5.732 1.00 80.38 165 TYR A C 1
ATOM 1296 O O . TYR A 1 165 ? -8.732 -1.813 4.858 1.00 80.38 165 TYR A O 1
ATOM 1304 N N . PRO A 1 166 ? -9.652 -1.790 6.922 1.00 73.19 166 PRO A N 1
ATOM 1305 C CA . PRO A 1 166 ? -9.182 -0.448 7.252 1.00 73.19 166 PRO A CA 1
ATOM 1306 C C . PRO A 1 166 ? -7.675 -0.278 7.008 1.00 73.19 166 PRO A C 1
ATOM 1308 O O . PRO A 1 166 ? -6.862 -1.085 7.452 1.00 73.19 166 PRO A O 1
ATOM 1311 N N . GLY A 1 167 ? -7.296 0.768 6.269 1.00 73.69 167 GLY A N 1
ATOM 1312 C CA . GLY A 1 167 ? -5.896 1.071 5.938 1.00 73.69 167 GLY A CA 1
ATOM 1313 C C . GLY A 1 167 ? -5.259 0.221 4.825 1.00 73.69 167 GLY A C 1
ATOM 1314 O O . GLY A 1 167 ? -4.143 0.535 4.410 1.00 73.69 167 GLY A O 1
ATOM 1315 N N . ASP A 1 168 ? -5.946 -0.803 4.304 1.00 74.75 168 ASP A N 1
ATOM 1316 C CA . ASP A 1 168 ? -5.452 -1.662 3.217 1.00 74.75 168 ASP A CA 1
ATOM 1317 C C . ASP A 1 168 ? -6.299 -1.522 1.945 1.00 74.75 168 ASP A C 1
ATOM 1319 O O . ASP A 1 168 ? -5.864 -0.924 0.954 1.00 74.75 168 ASP A O 1
ATOM 1323 N N . ARG A 1 169 ? -7.534 -2.031 1.960 1.00 82.44 169 ARG A N 1
ATOM 1324 C CA . ARG A 1 169 ? -8.379 -2.116 0.762 1.00 82.44 169 ARG A CA 1
ATOM 1325 C C . ARG A 1 169 ? -9.860 -2.241 1.089 1.00 82.44 169 ARG A C 1
ATOM 1327 O O . ARG A 1 169 ? -10.242 -2.690 2.159 1.00 82.44 169 ARG A O 1
ATOM 1334 N N . LEU A 1 170 ? -10.677 -1.896 0.111 1.00 87.94 170 LEU A N 1
ATOM 1335 C CA . LEU A 1 170 ? -12.105 -2.162 0.066 1.00 87.94 170 LEU A CA 1
ATOM 1336 C C . LEU A 1 170 ? -12.358 -3.147 -1.076 1.00 87.94 170 LEU A C 1
ATOM 1338 O O . LEU A 1 170 ? -11.882 -2.936 -2.192 1.00 87.94 170 LEU A O 1
ATOM 1342 N N . VAL A 1 171 ? -13.087 -4.222 -0.803 1.00 89.00 171 VAL A N 1
ATOM 1343 C CA . VAL A 1 171 ? -13.483 -5.237 -1.782 1.00 89.00 171 VAL A CA 1
ATOM 1344 C C . VAL A 1 171 ? -15.001 -5.207 -1.898 1.00 89.00 171 VAL A C 1
ATOM 1346 O O . VAL A 1 171 ? -15.692 -5.353 -0.904 1.00 89.00 171 VAL A O 1
ATOM 1349 N N . ALA A 1 172 ? -15.530 -4.976 -3.094 1.00 93.19 172 ALA A N 1
ATOM 1350 C CA . ALA A 1 172 ? -16.964 -4.868 -3.334 1.00 93.19 172 ALA A CA 1
ATOM 1351 C C . ALA A 1 172 ? -17.413 -5.902 -4.367 1.00 93.19 172 ALA A C 1
ATOM 1353 O O . ALA A 1 172 ? -16.799 -6.020 -5.430 1.00 93.19 172 ALA A O 1
ATOM 1354 N N . PHE A 1 173 ? -18.490 -6.619 -4.064 1.00 93.25 173 PHE A N 1
ATOM 1355 C CA . PHE A 1 173 ? -19.070 -7.668 -4.898 1.00 93.25 173 PHE A CA 1
ATOM 1356 C C . PHE A 1 173 ? -20.407 -7.220 -5.485 1.00 93.25 173 PHE A C 1
ATOM 1358 O O . PHE A 1 173 ? -21.154 -6.470 -4.852 1.00 93.25 173 PHE A O 1
ATOM 1365 N N . ASP A 1 174 ? -20.703 -7.699 -6.694 1.00 96.50 174 ASP A N 1
ATOM 1366 C CA . ASP A 1 174 ? -21.938 -7.385 -7.423 1.00 96.50 174 ASP A CA 1
ATOM 1367 C C . ASP A 1 174 ? -22.184 -5.877 -7.526 1.00 96.50 174 ASP A C 1
ATOM 1369 O O . ASP A 1 174 ? -23.180 -5.321 -7.057 1.00 96.50 174 ASP A O 1
ATOM 1373 N N . VAL A 1 175 ? -21.212 -5.202 -8.129 1.00 96.25 175 VAL A N 1
ATOM 1374 C CA . VAL A 1 175 ? -21.093 -3.754 -8.115 1.00 96.25 175 VAL A CA 1
ATOM 1375 C C . VAL A 1 175 ? -21.828 -3.129 -9.292 1.00 96.25 175 VAL A C 1
ATOM 1377 O O . VAL A 1 175 ? -21.596 -3.474 -10.449 1.00 96.25 175 VAL A O 1
ATOM 1380 N N . VAL A 1 176 ? -22.662 -2.133 -9.011 1.00 97.31 176 VAL A N 1
ATOM 1381 C CA . VAL A 1 176 ? -23.280 -1.252 -10.003 1.00 97.31 176 VAL A CA 1
ATOM 1382 C C . VAL A 1 176 ? -22.608 0.111 -9.919 1.00 97.31 176 VAL A C 1
ATOM 1384 O O . VAL A 1 176 ? -22.802 0.854 -8.955 1.00 97.31 176 VAL A O 1
ATOM 1387 N N . VAL A 1 177 ? -21.818 0.446 -10.939 1.00 93.94 177 VAL A N 1
ATOM 1388 C CA . VAL A 1 177 ? -21.102 1.723 -11.013 1.00 93.94 177 VAL A CA 1
ATOM 1389 C C . VAL A 1 177 ? -22.067 2.842 -11.381 1.00 93.94 177 VAL A C 1
ATOM 1391 O O . VAL A 1 177 ? -22.844 2.727 -12.334 1.00 93.94 177 VAL A O 1
ATOM 1394 N N . LEU A 1 178 ? -21.981 3.939 -10.635 1.00 94.69 178 LEU A N 1
ATOM 1395 C CA . LEU A 1 178 ? -22.824 5.116 -10.759 1.00 94.69 178 LEU A CA 1
ATOM 1396 C C . LEU A 1 178 ? -22.000 6.313 -11.238 1.00 94.69 178 LEU A C 1
ATOM 1398 O O . LEU A 1 178 ? -20.917 6.583 -10.718 1.00 94.69 178 LEU A O 1
ATOM 1402 N N . ILE A 1 179 ? -22.544 7.075 -12.183 1.00 92.31 179 ILE A N 1
ATOM 1403 C CA . ILE A 1 179 ? -22.042 8.405 -12.552 1.00 92.31 179 ILE A CA 1
ATOM 1404 C C . ILE A 1 179 ? -23.182 9.387 -12.333 1.00 92.31 179 ILE A C 1
ATOM 1406 O O . ILE A 1 179 ? -24.256 9.221 -12.910 1.00 92.31 179 ILE A O 1
ATOM 1410 N N . ARG A 1 180 ? -22.972 10.400 -11.483 1.00 92.06 180 ARG A N 1
ATOM 1411 C CA . ARG A 1 180 ? -24.024 11.355 -11.086 1.00 92.06 180 ARG A CA 1
ATOM 1412 C C . ARG A 1 180 ? -25.306 10.659 -10.597 1.00 92.06 180 ARG A C 1
ATOM 1414 O O . ARG A 1 180 ? -26.413 11.086 -10.919 1.00 92.06 180 ARG A O 1
ATOM 1421 N N . GLY A 1 181 ? -25.150 9.560 -9.856 1.00 89.38 181 GLY A N 1
ATOM 1422 C CA . GLY A 1 181 ? -26.252 8.738 -9.337 1.00 89.38 181 GLY A CA 1
ATOM 1423 C C . GLY A 1 181 ? -26.960 7.847 -10.367 1.00 89.38 181 GLY A C 1
ATOM 1424 O O . GLY A 1 181 ? -27.877 7.118 -9.999 1.00 89.38 181 GLY A O 1
ATOM 1425 N N . LEU A 1 182 ? -26.554 7.869 -11.641 1.00 95.06 182 LEU A N 1
ATOM 1426 C CA . LEU A 1 182 ? -27.131 7.024 -12.688 1.00 95.06 182 LEU A CA 1
ATOM 1427 C C . LEU A 1 182 ? -26.303 5.744 -12.875 1.00 95.06 182 LEU A C 1
ATOM 1429 O O . LEU A 1 182 ? -25.082 5.847 -13.007 1.00 95.06 182 LEU A O 1
ATOM 1433 N N . PRO A 1 183 ? -26.932 4.555 -12.936 1.00 96.44 183 PRO A N 1
ATOM 1434 C CA . PRO A 1 183 ? -26.226 3.302 -13.174 1.00 96.44 183 PRO A CA 1
ATOM 1435 C C . PRO A 1 183 ? -25.700 3.240 -14.606 1.00 96.44 183 PRO A C 1
ATOM 1437 O O . PRO A 1 183 ? -26.447 3.447 -15.561 1.00 96.44 183 PRO A O 1
ATOM 1440 N N . VAL A 1 184 ? -24.408 2.949 -14.750 1.00 95.19 184 VAL A N 1
ATOM 1441 C CA . VAL A 1 184 ? -23.732 2.935 -16.056 1.00 95.19 184 VAL A CA 1
ATOM 1442 C C . VAL A 1 184 ? -23.366 1.519 -16.484 1.00 95.19 184 VAL A C 1
ATOM 1444 O O . VAL A 1 184 ? -23.618 1.147 -17.627 1.00 95.19 184 VAL A O 1
ATOM 1447 N N . PHE A 1 185 ? -22.785 0.717 -15.589 1.00 91.44 185 PHE A N 1
ATOM 1448 C CA . PHE A 1 185 ? -22.434 -0.676 -15.870 1.00 91.44 185 PHE A CA 1
ATOM 1449 C C . PHE A 1 185 ? -22.273 -1.494 -14.585 1.00 91.44 185 PHE A C 1
ATOM 1451 O O . PHE A 1 185 ? -22.143 -0.946 -13.489 1.00 91.44 185 PHE A O 1
ATOM 1458 N N . TYR A 1 186 ? -22.281 -2.815 -14.750 1.00 96.12 186 TYR A N 1
ATOM 1459 C CA . TYR A 1 186 ? -22.119 -3.798 -13.683 1.00 96.12 186 TYR A CA 1
ATOM 1460 C C . TYR A 1 186 ? -20.719 -4.423 -13.724 1.00 96.12 186 TYR A C 1
ATOM 1462 O O . TYR A 1 186 ? -20.189 -4.695 -14.805 1.00 96.12 186 TYR A O 1
ATOM 1470 N N . LEU A 1 187 ? -20.142 -4.676 -12.550 1.00 89.00 187 LEU A N 1
ATOM 1471 C CA . LEU A 1 187 ? -18.906 -5.426 -12.355 1.00 89.00 187 LEU A CA 1
ATOM 1472 C C . LEU A 1 187 ? -19.121 -6.489 -11.269 1.00 89.00 187 LEU A C 1
ATOM 1474 O O . LEU A 1 187 ? -19.643 -6.159 -10.210 1.00 89.00 187 LEU A O 1
ATOM 1478 N N . PRO A 1 188 ? -18.665 -7.739 -11.462 1.00 90.31 188 PRO A N 1
ATOM 1479 C CA . PRO A 1 188 ? -18.804 -8.770 -10.432 1.00 90.31 188 PRO A CA 1
ATOM 1480 C C . PRO A 1 188 ? -17.954 -8.476 -9.186 1.00 90.31 188 PRO A C 1
ATOM 1482 O O . PRO A 1 188 ? -18.290 -8.919 -8.092 1.00 90.31 188 PRO A O 1
ATOM 1485 N N . LEU A 1 189 ? -16.852 -7.737 -9.354 1.00 89.06 189 LEU A N 1
ATOM 1486 C CA . LEU A 1 189 ? -15.882 -7.440 -8.306 1.00 89.06 189 LEU A CA 1
ATOM 1487 C C . LEU A 1 189 ? -15.179 -6.105 -8.584 1.00 89.06 189 LEU A C 1
ATOM 1489 O O . LEU A 1 189 ? -14.696 -5.879 -9.697 1.00 89.06 189 LEU A O 1
ATOM 1493 N N . ILE A 1 190 ? -15.055 -5.260 -7.562 1.00 88.81 190 ILE A N 1
ATOM 1494 C CA . ILE A 1 190 ? -14.144 -4.110 -7.532 1.00 88.81 190 ILE A CA 1
ATOM 1495 C C . ILE A 1 190 ? -13.247 -4.228 -6.303 1.00 88.81 190 ILE A C 1
ATOM 1497 O O . ILE A 1 190 ? -13.725 -4.464 -5.199 1.00 88.81 190 ILE A O 1
ATOM 1501 N N . VAL A 1 191 ? -11.945 -4.007 -6.486 1.00 85.69 191 VAL A N 1
ATOM 1502 C CA . VAL A 1 191 ? -10.995 -3.836 -5.381 1.00 85.69 191 VAL A CA 1
ATOM 1503 C C . VAL A 1 191 ? -10.478 -2.407 -5.421 1.00 85.69 191 VAL A C 1
ATOM 1505 O O . VAL A 1 191 ? -9.822 -2.004 -6.383 1.00 85.69 191 VAL A O 1
ATOM 1508 N N . PHE A 1 192 ? -10.781 -1.637 -4.383 1.00 82.38 192 PHE A N 1
ATOM 1509 C CA . PHE A 1 192 ? -10.329 -0.266 -4.225 1.00 82.38 192 PHE A CA 1
ATOM 1510 C C . PHE A 1 192 ? -9.230 -0.204 -3.156 1.00 82.38 192 PHE A C 1
ATOM 1512 O O . PHE A 1 192 ? -9.508 -0.410 -1.974 1.00 82.38 192 PHE A O 1
ATOM 1519 N N . PRO A 1 193 ? -7.967 0.056 -3.528 1.00 77.00 193 PRO A N 1
ATOM 1520 C CA . PRO A 1 193 ? -6.893 0.133 -2.550 1.00 77.00 193 PRO A CA 1
ATOM 1521 C C . PRO A 1 193 ? -7.026 1.413 -1.717 1.00 77.00 193 PRO A C 1
ATOM 1523 O O . PRO A 1 193 ? -7.103 2.519 -2.256 1.00 77.00 193 PRO A O 1
ATOM 1526 N N . LEU A 1 194 ? -7.014 1.259 -0.397 1.00 75.56 194 LEU A N 1
ATOM 1527 C CA . LEU A 1 194 ? -7.019 2.354 0.575 1.00 75.56 194 LEU A CA 1
ATOM 1528 C C . LEU A 1 194 ? -5.616 2.652 1.094 1.00 75.56 194 LEU A C 1
ATOM 1530 O O . LEU A 1 194 ? -5.349 3.777 1.510 1.00 75.56 194 LEU A O 1
ATOM 1534 N N . ALA A 1 195 ? -4.708 1.683 0.975 1.00 69.00 195 ALA A N 1
ATOM 1535 C CA . ALA A 1 195 ? -3.317 1.802 1.363 1.00 69.00 195 ALA A CA 1
ATOM 1536 C C . ALA A 1 195 ? -2.638 3.032 0.721 1.00 69.00 195 ALA A C 1
ATOM 1538 O O . ALA A 1 195 ? -3.075 3.494 -0.342 1.00 69.00 195 ALA A O 1
ATOM 1539 N N . PRO A 1 196 ? -1.573 3.585 1.323 1.00 67.19 196 PRO A N 1
ATOM 1540 C CA . PRO A 1 196 ? -0.832 4.709 0.750 1.00 67.19 196 PRO A CA 1
ATOM 1541 C C . PRO A 1 196 ? -0.316 4.409 -0.675 1.00 67.19 196 PRO A C 1
ATOM 1543 O O . PRO A 1 196 ? -0.238 3.251 -1.086 1.00 67.19 196 PRO A O 1
ATOM 1546 N N . GLN A 1 197 ? -0.023 5.447 -1.474 1.00 64.69 197 GLN A N 1
ATOM 1547 C CA . GLN A 1 197 ? 0.278 5.305 -2.916 1.00 64.69 197 GLN A CA 1
ATOM 1548 C C . GLN A 1 197 ? 1.416 4.321 -3.235 1.00 64.69 197 GLN A C 1
ATOM 1550 O O . GLN A 1 197 ? 1.380 3.678 -4.280 1.00 64.69 197 GLN A O 1
ATOM 1555 N N . ASP A 1 198 ? 2.397 4.181 -2.346 1.00 64.31 198 ASP A N 1
ATOM 1556 C CA . ASP A 1 198 ? 3.517 3.239 -2.458 1.00 64.31 198 ASP A CA 1
ATOM 1557 C C . ASP A 1 198 ? 3.103 1.762 -2.302 1.00 64.31 198 ASP A C 1
ATOM 1559 O O . ASP A 1 198 ? 3.884 0.867 -2.617 1.00 64.31 198 ASP A O 1
ATOM 1563 N N . ARG A 1 199 ? 1.868 1.497 -1.860 1.00 68.94 199 ARG A N 1
ATOM 1564 C CA . ARG A 1 199 ? 1.267 0.162 -1.717 1.00 68.94 199 ARG A CA 1
ATOM 1565 C C . ARG A 1 199 ? 0.159 -0.118 -2.736 1.00 68.94 199 ARG A C 1
ATOM 1567 O O . ARG A 1 199 ? -0.584 -1.084 -2.577 1.00 68.94 199 ARG A O 1
ATOM 1574 N N . ARG A 1 200 ? 0.036 0.692 -3.795 1.00 78.56 200 ARG A N 1
ATOM 1575 C CA . ARG A 1 200 ? -0.941 0.485 -4.883 1.00 78.56 200 ARG A CA 1
ATOM 1576 C C . ARG A 1 200 ? -0.259 0.044 -6.179 1.00 78.56 200 ARG A C 1
ATOM 1578 O O . ARG A 1 200 ? 0.836 0.528 -6.464 1.00 78.56 200 ARG A O 1
ATOM 1585 N N . PRO A 1 201 ? -0.889 -0.826 -6.993 1.00 84.88 201 PRO A N 1
ATOM 1586 C CA . PRO A 1 201 ? -0.398 -1.100 -8.334 1.00 84.88 201 PRO A CA 1
ATOM 1587 C C . PRO A 1 201 ? -0.291 0.193 -9.142 1.00 84.88 201 PRO A C 1
ATOM 1589 O O . PRO A 1 201 ? -1.219 1.005 -9.151 1.00 84.88 201 PRO A O 1
ATOM 1592 N N . ASN A 1 202 ? 0.833 0.379 -9.826 1.00 88.19 202 ASN A N 1
ATOM 1593 C CA . ASN A 1 202 ? 1.100 1.582 -10.600 1.00 88.19 202 ASN A CA 1
ATOM 1594 C C . ASN A 1 202 ? 1.482 1.217 -12.034 1.00 88.19 202 ASN A C 1
ATOM 1596 O O . ASN A 1 202 ? 2.466 0.515 -12.264 1.00 88.19 202 ASN A O 1
ATOM 1600 N N . LEU A 1 203 ? 0.708 1.715 -13.000 1.00 92.50 203 LEU A N 1
ATOM 1601 C CA . LEU A 1 203 ? 0.987 1.572 -14.425 1.00 92.50 203 LEU A CA 1
ATOM 1602 C C . LEU A 1 203 ? 1.377 2.931 -15.006 1.00 92.50 203 LEU A C 1
ATOM 1604 O O . LEU A 1 203 ? 0.557 3.842 -15.098 1.00 92.50 203 LEU A O 1
ATOM 1608 N N . VAL A 1 204 ? 2.621 3.045 -15.461 1.00 94.62 204 VAL A N 1
ATOM 1609 C CA . VAL A 1 204 ? 3.145 4.244 -16.117 1.00 94.62 204 VAL A CA 1
ATOM 1610 C C . VAL A 1 204 ? 3.474 3.920 -17.565 1.00 94.62 204 VAL A C 1
ATOM 1612 O O . VAL A 1 204 ? 4.359 3.116 -17.846 1.00 94.62 204 VAL A O 1
ATOM 1615 N N . ILE A 1 205 ? 2.797 4.596 -18.489 1.00 95.06 205 ILE A N 1
ATOM 1616 C CA . ILE A 1 205 ? 3.054 4.504 -19.928 1.00 95.06 205 ILE A CA 1
ATOM 1617 C C . ILE A 1 205 ? 3.669 5.825 -20.387 1.00 95.06 205 ILE A C 1
ATOM 1619 O O . ILE A 1 205 ? 3.078 6.889 -20.216 1.00 95.06 205 ILE A O 1
ATOM 1623 N N . LYS A 1 206 ? 4.861 5.760 -20.978 1.00 96.00 206 LYS A N 1
ATOM 1624 C CA . LYS A 1 206 ? 5.550 6.886 -21.616 1.00 96.00 206 LYS A CA 1
ATOM 1625 C C . LYS A 1 206 ? 5.755 6.557 -23.087 1.00 96.00 206 LYS A C 1
ATOM 1627 O O . LYS A 1 206 ? 6.461 5.604 -23.408 1.00 96.00 206 LYS A O 1
ATOM 1632 N N . SER A 1 207 ? 5.150 7.338 -23.973 1.00 94.69 207 SER A N 1
ATOM 1633 C CA . SER A 1 207 ? 5.321 7.167 -25.416 1.00 94.69 207 SER A CA 1
ATOM 1634 C C . SER A 1 207 ? 6.746 7.520 -25.856 1.00 94.69 207 SER A C 1
ATOM 1636 O O . SER A 1 207 ? 7.404 8.381 -25.268 1.00 94.69 207 SER A O 1
ATOM 1638 N N . GLY A 1 208 ? 7.224 6.831 -26.888 1.00 91.50 208 GLY A N 1
ATOM 1639 C CA . GLY A 1 208 ? 8.524 7.072 -27.498 1.00 91.50 208 GLY A CA 1
ATOM 1640 C C . GLY A 1 208 ? 8.515 8.286 -28.423 1.00 91.50 208 GLY A C 1
ATOM 1641 O O . GLY A 1 208 ? 7.472 8.723 -28.906 1.00 91.50 208 GLY A O 1
ATOM 1642 N N . THR A 1 209 ? 9.705 8.819 -28.682 1.00 88.31 209 THR A N 1
ATOM 1643 C CA . THR A 1 209 ? 9.962 9.915 -29.623 1.00 88.31 209 THR A CA 1
ATOM 1644 C C . THR A 1 209 ? 11.132 9.537 -30.537 1.00 88.31 209 THR A C 1
ATOM 1646 O O . THR A 1 209 ? 11.641 8.421 -30.477 1.00 88.31 209 THR A O 1
ATOM 1649 N N . ALA A 1 210 ? 11.601 10.465 -31.375 1.00 82.44 210 ALA A N 1
ATOM 1650 C CA . ALA A 1 210 ? 12.771 10.235 -32.224 1.00 82.44 210 ALA A CA 1
ATOM 1651 C C . ALA A 1 210 ? 14.065 10.018 -31.416 1.00 82.44 210 ALA A C 1
ATOM 1653 O O . ALA A 1 210 ? 15.005 9.410 -31.919 1.00 82.44 210 ALA A O 1
ATOM 1654 N N . THR A 1 211 ? 14.123 10.517 -30.178 1.00 83.19 211 THR A N 1
ATOM 1655 C CA . THR A 1 211 ? 15.321 10.479 -29.323 1.00 83.19 211 THR A CA 1
ATOM 1656 C C . THR A 1 211 ? 15.117 9.690 -28.031 1.00 83.19 211 THR A C 1
ATOM 1658 O O . THR A 1 211 ? 16.076 9.466 -27.294 1.00 83.19 211 THR A O 1
ATOM 1661 N N . SER A 1 212 ? 13.891 9.243 -27.742 1.00 89.50 212 SER A N 1
ATOM 1662 C CA . SER A 1 212 ? 13.552 8.516 -26.518 1.00 89.50 212 SER A CA 1
ATOM 1663 C C . SER A 1 212 ? 12.743 7.257 -26.808 1.00 89.50 212 SER A C 1
ATOM 1665 O O . SER A 1 212 ? 11.820 7.260 -27.619 1.00 89.50 212 SER A O 1
ATOM 1667 N N . ARG A 1 213 ? 13.039 6.181 -26.080 1.00 93.12 213 ARG A N 1
ATOM 1668 C CA . ARG A 1 213 ? 12.274 4.929 -26.143 1.00 93.12 213 ARG A CA 1
ATOM 1669 C C . ARG A 1 213 ? 10.896 5.091 -25.512 1.00 93.12 213 ARG A C 1
ATOM 1671 O O . ARG A 1 213 ? 10.729 5.892 -24.590 1.00 93.12 213 ARG A O 1
ATOM 1678 N N . ALA A 1 214 ? 9.933 4.309 -25.993 1.00 95.31 214 ALA A N 1
ATOM 1679 C CA . ALA A 1 214 ? 8.683 4.115 -25.274 1.00 95.31 214 ALA A CA 1
ATOM 1680 C C . ALA A 1 214 ? 8.931 3.202 -24.078 1.00 95.31 214 ALA A C 1
ATOM 1682 O O . ALA A 1 214 ? 9.662 2.218 -24.199 1.00 95.31 214 ALA A O 1
ATOM 1683 N N . ASN A 1 215 ? 8.299 3.506 -22.949 1.00 95.94 215 ASN A N 1
ATOM 1684 C CA . ASN A 1 215 ? 8.449 2.737 -21.725 1.00 95.94 215 ASN A CA 1
ATOM 1685 C C . ASN A 1 215 ? 7.085 2.450 -21.101 1.00 95.94 215 ASN A C 1
ATOM 1687 O O . ASN A 1 215 ? 6.285 3.365 -20.915 1.00 95.94 215 ASN A O 1
ATOM 1691 N N . VAL A 1 216 ? 6.848 1.196 -20.734 1.00 95.69 216 VAL A N 1
ATOM 1692 C CA . VAL A 1 216 ? 5.686 0.774 -19.952 1.00 95.69 216 VAL A CA 1
ATOM 1693 C C . VAL A 1 216 ? 6.200 0.131 -18.675 1.00 95.69 216 VAL A C 1
ATOM 1695 O O . VAL A 1 216 ? 6.899 -0.877 -18.715 1.00 95.69 216 VAL A O 1
ATOM 1698 N N . PHE A 1 217 ? 5.873 0.737 -17.544 1.00 95.81 217 PHE A N 1
ATOM 1699 C CA . PHE A 1 217 ? 6.259 0.261 -16.226 1.00 95.81 217 PHE A CA 1
ATOM 1700 C C . PHE A 1 217 ? 5.006 -0.166 -15.480 1.00 95.81 217 PHE A C 1
ATOM 1702 O O . PHE A 1 217 ? 4.125 0.662 -15.260 1.00 95.81 217 PHE A O 1
ATOM 1709 N N . LEU A 1 218 ? 4.933 -1.438 -15.108 1.00 94.88 218 LEU A N 1
ATOM 1710 C CA . LEU A 1 218 ? 3.908 -1.963 -14.217 1.00 94.88 218 LEU A CA 1
ATOM 1711 C C . LEU A 1 218 ? 4.586 -2.348 -12.912 1.00 94.88 218 LEU A C 1
ATOM 1713 O O . LEU A 1 218 ? 5.417 -3.246 -12.921 1.00 94.88 218 LEU A O 1
ATOM 1717 N N . ASP A 1 219 ? 4.236 -1.676 -11.826 1.00 93.38 219 ASP A N 1
ATOM 1718 C CA . ASP A 1 219 ? 4.710 -1.976 -10.481 1.00 93.38 219 ASP A CA 1
ATOM 1719 C C . ASP A 1 219 ? 3.572 -2.597 -9.671 1.00 93.38 219 ASP A C 1
ATOM 1721 O O . ASP A 1 219 ? 2.484 -2.021 -9.593 1.00 93.38 219 ASP A O 1
ATOM 1725 N N . TRP A 1 220 ? 3.798 -3.786 -9.119 1.00 91.12 220 TRP A N 1
ATOM 1726 C CA . TRP A 1 220 ? 2.786 -4.571 -8.424 1.00 91.12 220 TRP A CA 1
ATOM 1727 C C . TRP A 1 220 ? 3.205 -4.826 -6.975 1.00 91.12 220 TRP A C 1
ATOM 1729 O O . TRP A 1 220 ? 4.044 -5.697 -6.719 1.00 91.12 220 TRP A O 1
ATOM 1739 N N . PRO A 1 221 ? 2.645 -4.088 -6.005 1.00 89.00 221 PRO A N 1
ATOM 1740 C CA . PRO A 1 221 ? 2.929 -4.312 -4.599 1.00 89.00 221 PRO A CA 1
ATOM 1741 C C . PRO A 1 221 ? 2.324 -5.634 -4.119 1.00 89.00 221 PRO A C 1
ATOM 1743 O O . PRO A 1 221 ? 1.272 -6.069 -4.589 1.00 89.00 221 PRO A O 1
ATOM 1746 N N . TYR A 1 222 ? 2.989 -6.269 -3.161 1.00 82.69 222 TYR A N 1
ATOM 1747 C CA . TYR A 1 222 ? 2.527 -7.489 -2.510 1.00 82.69 222 TYR A CA 1
ATOM 1748 C C . TYR A 1 222 ? 2.810 -7.445 -1.008 1.00 82.69 222 TYR A C 1
ATOM 1750 O O . TYR A 1 222 ? 3.706 -6.740 -0.538 1.00 82.69 222 TYR A O 1
ATOM 1758 N N . VAL A 1 223 ? 2.061 -8.251 -0.261 1.00 80.06 223 VAL A N 1
ATOM 1759 C CA . VAL A 1 223 ? 2.274 -8.498 1.167 1.00 80.06 223 VAL A CA 1
ATOM 1760 C C . VAL A 1 223 ? 2.583 -9.982 1.339 1.00 80.06 223 VAL A C 1
ATOM 1762 O O . VAL A 1 223 ? 1.881 -10.830 0.795 1.00 80.06 223 VAL A O 1
ATOM 1765 N N . ALA A 1 224 ? 3.653 -10.293 2.064 1.00 80.38 224 ALA A N 1
ATOM 1766 C CA . ALA A 1 224 ? 4.140 -11.645 2.318 1.00 80.38 224 ALA A CA 1
ATOM 1767 C C . ALA A 1 224 ? 4.098 -11.932 3.828 1.00 80.38 224 ALA A C 1
ATOM 1769 O O . ALA A 1 224 ? 5.119 -12.182 4.461 1.00 80.38 224 ALA A O 1
ATOM 1770 N N . GLY A 1 225 ? 2.900 -11.866 4.409 1.00 77.25 225 GLY A N 1
ATOM 1771 C CA . GLY A 1 225 ? 2.681 -12.021 5.848 1.00 77.25 225 GLY A CA 1
ATOM 1772 C C . GLY A 1 225 ? 2.683 -10.694 6.621 1.00 77.25 225 GLY A C 1
ATOM 1773 O O . GLY A 1 225 ? 2.771 -9.624 6.021 1.00 77.25 225 GLY A O 1
ATOM 1774 N N . PRO A 1 226 ? 2.560 -10.745 7.959 1.00 68.38 226 PRO A N 1
ATOM 1775 C CA . PRO A 1 226 ? 2.353 -9.555 8.792 1.00 68.38 226 PRO A CA 1
ATOM 1776 C C . PRO A 1 226 ? 3.581 -8.639 8.876 1.00 68.38 226 PRO A C 1
ATOM 1778 O O . PRO A 1 226 ? 3.441 -7.444 9.116 1.00 68.38 226 PRO A O 1
ATOM 1781 N N . SER A 1 227 ? 4.781 -9.183 8.672 1.00 77.69 227 SER A N 1
ATOM 1782 C CA . SER A 1 227 ? 6.048 -8.467 8.833 1.00 77.69 227 SER A CA 1
ATOM 1783 C C . SER A 1 227 ? 6.849 -8.350 7.538 1.00 77.69 227 SER A C 1
ATOM 1785 O O . SER A 1 227 ? 8.020 -7.983 7.581 1.00 77.69 227 SER A O 1
ATOM 1787 N N . ALA A 1 228 ? 6.263 -8.643 6.375 1.00 80.25 228 ALA A N 1
ATOM 1788 C CA . ALA A 1 228 ? 6.985 -8.527 5.116 1.00 80.25 228 ALA A CA 1
ATOM 1789 C C . ALA A 1 228 ? 6.093 -8.052 3.970 1.00 80.25 228 ALA A C 1
ATOM 1791 O O . ALA A 1 228 ? 4.956 -8.486 3.796 1.00 80.25 228 ALA A O 1
ATOM 1792 N N . LEU A 1 229 ? 6.632 -7.150 3.161 1.00 86.06 229 LEU A N 1
ATOM 1793 C CA . LEU A 1 229 ? 5.952 -6.545 2.023 1.00 86.06 229 LEU A CA 1
ATOM 1794 C C . LEU A 1 229 ? 6.945 -6.273 0.903 1.00 86.06 229 LEU A C 1
ATOM 1796 O O . LEU A 1 229 ? 8.158 -6.372 1.078 1.00 86.06 229 LEU A O 1
ATOM 1800 N N . GLY A 1 230 ? 6.456 -5.953 -0.279 1.00 89.12 230 GLY A N 1
ATOM 1801 C CA . GLY A 1 230 ? 7.334 -5.677 -1.395 1.00 89.12 230 GLY A CA 1
ATOM 1802 C C . GLY A 1 230 ? 6.592 -5.219 -2.625 1.00 89.12 230 GLY A C 1
ATOM 1803 O O . GLY A 1 230 ? 5.413 -4.883 -2.583 1.00 89.12 230 GLY A O 1
ATOM 1804 N N . SER A 1 231 ? 7.316 -5.203 -3.731 1.00 92.50 231 SER A N 1
ATOM 1805 C CA . SER A 1 231 ? 6.780 -4.902 -5.043 1.00 92.50 231 SER A CA 1
ATOM 1806 C C . SER A 1 231 ? 7.559 -5.648 -6.111 1.00 92.50 231 SER A C 1
ATOM 1808 O O . SER A 1 231 ? 8.779 -5.802 -6.016 1.00 92.50 231 SER A O 1
ATOM 1810 N N . PHE A 1 232 ? 6.837 -6.127 -7.111 1.00 94.81 232 PHE A N 1
ATOM 1811 C CA . PHE A 1 232 ? 7.394 -6.703 -8.318 1.00 94.81 232 PHE A CA 1
ATOM 1812 C C . PHE A 1 232 ? 7.039 -5.797 -9.489 1.00 94.81 232 PHE A C 1
ATOM 1814 O O . PHE A 1 232 ? 5.862 -5.556 -9.750 1.00 94.81 232 PHE A O 1
ATOM 1821 N N . ALA A 1 233 ? 8.047 -5.316 -10.208 1.00 95.81 233 ALA A N 1
ATOM 1822 C CA . ALA A 1 233 ? 7.858 -4.455 -11.355 1.00 95.81 233 ALA A CA 1
ATOM 1823 C C . ALA A 1 233 ? 8.326 -5.114 -12.651 1.00 95.81 233 ALA A C 1
ATOM 1825 O O . ALA A 1 233 ? 9.427 -5.660 -12.747 1.00 95.81 233 ALA A O 1
ATOM 1826 N N . ILE A 1 234 ? 7.503 -4.975 -13.685 1.00 97.06 234 ILE A N 1
ATOM 1827 C CA . ILE A 1 234 ? 7.826 -5.308 -15.068 1.00 97.06 234 ILE A CA 1
ATOM 1828 C C . ILE A 1 234 ? 8.099 -4.000 -15.807 1.00 97.06 234 ILE A C 1
ATOM 1830 O O . ILE A 1 234 ? 7.291 -3.069 -15.782 1.00 97.06 234 ILE A O 1
ATOM 1834 N N . LYS A 1 235 ? 9.245 -3.932 -16.486 1.00 97.06 235 LYS A N 1
ATOM 1835 C CA . LYS A 1 235 ? 9.693 -2.756 -17.232 1.00 97.06 235 LYS A CA 1
ATOM 1836 C C . LYS A 1 235 ? 9.827 -3.111 -18.704 1.00 97.06 235 LYS A C 1
ATOM 1838 O O . LYS A 1 235 ? 10.777 -3.775 -19.106 1.00 97.06 235 LYS A O 1
ATOM 1843 N N . TYR A 1 236 ? 8.883 -2.678 -19.520 1.00 96.88 236 TYR A N 1
ATOM 1844 C CA . TYR A 1 236 ? 8.942 -2.852 -20.963 1.00 96.88 236 TYR A CA 1
ATOM 1845 C C . TYR A 1 236 ? 9.507 -1.597 -21.620 1.00 96.88 236 TYR A C 1
ATOM 1847 O O . TYR A 1 236 ? 9.023 -0.492 -21.378 1.00 96.88 236 TYR A O 1
ATOM 1855 N N . TYR A 1 237 ? 10.504 -1.780 -22.477 1.00 96.31 237 TYR A N 1
ATOM 1856 C CA . TYR A 1 237 ? 11.116 -0.718 -23.266 1.00 96.31 237 TYR A CA 1
ATOM 1857 C C . TYR A 1 237 ? 10.955 -1.051 -24.745 1.00 96.31 237 TYR A C 1
ATOM 1859 O O . TYR A 1 237 ? 11.133 -2.203 -25.143 1.00 96.31 237 TYR A O 1
ATOM 1867 N N . ALA A 1 238 ? 10.676 -0.052 -25.574 1.00 95.19 238 ALA A N 1
ATOM 1868 C CA . ALA A 1 238 ? 10.586 -0.236 -27.015 1.00 95.19 238 ALA A CA 1
ATOM 1869 C C . ALA A 1 238 ? 11.240 0.908 -27.788 1.00 95.19 238 ALA A C 1
ATOM 1871 O O . ALA A 1 238 ? 10.982 2.087 -27.533 1.00 95.19 238 ALA A O 1
ATOM 1872 N N . ASP A 1 239 ? 12.049 0.543 -28.780 1.00 93.81 239 ASP A N 1
ATOM 1873 C CA . ASP A 1 239 ? 12.447 1.464 -29.841 1.00 93.81 239 ASP A CA 1
ATOM 1874 C C . ASP A 1 239 ? 11.289 1.594 -30.834 1.00 93.81 239 ASP A C 1
ATOM 1876 O O . ASP A 1 239 ? 10.718 0.586 -31.263 1.00 93.81 239 ASP A O 1
ATOM 1880 N N . ILE A 1 240 ? 10.944 2.826 -31.205 1.00 93.88 240 ILE A N 1
ATOM 1881 C CA . ILE A 1 240 ? 9.723 3.131 -31.954 1.00 93.88 240 ILE A CA 1
ATOM 1882 C C . ILE A 1 240 ? 10.041 3.725 -33.336 1.00 93.88 240 ILE A C 1
ATOM 1884 O O . ILE A 1 240 ? 10.964 4.518 -33.501 1.00 93.88 240 ILE A O 1
ATOM 1888 N N . ASP A 1 241 ? 9.253 3.348 -34.342 1.00 91.69 241 ASP A N 1
ATOM 1889 C CA . ASP A 1 241 ? 9.163 3.977 -35.661 1.00 91.69 241 ASP A CA 1
ATOM 1890 C C . ASP A 1 241 ? 7.951 4.921 -35.702 1.00 91.69 241 ASP A C 1
ATOM 1892 O O . ASP A 1 241 ? 6.807 4.462 -35.760 1.00 91.69 241 ASP A O 1
ATOM 1896 N N . LEU A 1 242 ? 8.190 6.236 -35.684 1.00 88.06 242 LEU A N 1
ATOM 1897 C CA . LEU A 1 242 ? 7.142 7.264 -35.579 1.00 88.06 242 LEU A CA 1
ATOM 1898 C C . LEU A 1 242 ? 6.154 7.278 -36.765 1.00 88.06 242 LEU A C 1
ATOM 1900 O O . LEU A 1 242 ? 5.054 7.811 -36.641 1.00 88.06 242 LEU A O 1
ATOM 1904 N N . GLY A 1 243 ? 6.511 6.686 -37.913 1.00 84.94 243 GLY A N 1
ATOM 1905 C CA . GLY A 1 243 ? 5.641 6.628 -39.097 1.00 84.94 243 GLY A CA 1
ATOM 1906 C C . GLY A 1 243 ? 4.810 5.346 -39.214 1.00 84.94 243 GLY A C 1
ATOM 1907 O O . GLY A 1 243 ? 3.772 5.327 -39.887 1.00 84.94 243 GLY A O 1
ATOM 1908 N N . LYS A 1 244 ? 5.235 4.267 -38.550 1.00 90.50 244 LYS A N 1
ATOM 1909 C CA . LYS A 1 244 ? 4.639 2.927 -38.675 1.00 90.50 244 LYS A CA 1
ATOM 1910 C C . LYS A 1 244 ? 3.800 2.564 -37.452 1.00 90.50 244 LYS A C 1
ATOM 1912 O O . LYS A 1 244 ? 3.669 3.351 -36.522 1.00 90.50 244 LYS A O 1
ATOM 1917 N N . GLY A 1 245 ? 3.208 1.375 -37.479 1.00 88.69 245 GLY A N 1
ATOM 1918 C CA . GLY A 1 245 ? 2.367 0.863 -36.400 1.00 88.69 245 GLY A CA 1
ATOM 1919 C C . GLY A 1 245 ? 0.875 1.015 -36.670 1.00 88.69 245 GLY A C 1
ATOM 1920 O O . GLY A 1 245 ? 0.455 1.777 -37.548 1.00 88.69 245 GLY A O 1
ATOM 1921 N N . ASP A 1 246 ? 0.094 0.248 -35.919 1.00 92.25 246 ASP A N 1
ATOM 1922 C CA . ASP A 1 246 ? -1.360 0.312 -35.943 1.00 92.25 246 ASP A CA 1
ATOM 1923 C C . ASP A 1 246 ? -1.870 1.512 -35.124 1.00 92.25 246 ASP A C 1
ATOM 1925 O O . ASP A 1 246 ? -1.106 2.313 -34.574 1.00 92.25 246 ASP A O 1
ATOM 1929 N N . PHE A 1 247 ? -3.192 1.675 -35.075 1.00 90.38 247 PHE A N 1
ATOM 1930 C CA . PHE A 1 247 ? -3.820 2.763 -34.331 1.00 90.38 247 PHE A CA 1
ATOM 1931 C C . PHE A 1 247 ? -3.431 2.760 -32.841 1.00 90.38 247 PHE A C 1
ATOM 1933 O O . PHE A 1 247 ? -3.168 3.821 -32.269 1.00 90.38 247 PHE A O 1
ATOM 1940 N N . PHE A 1 248 ? -3.365 1.584 -32.213 1.00 86.19 248 PHE A N 1
ATOM 1941 C CA . PHE A 1 248 ? -3.102 1.458 -30.781 1.00 86.19 248 PHE A CA 1
ATOM 1942 C C . PHE A 1 248 ? -1.640 1.742 -30.446 1.00 86.19 248 PHE A C 1
ATOM 1944 O O . PHE A 1 248 ? -1.365 2.500 -29.517 1.00 86.19 248 PHE A O 1
ATOM 1951 N N . SER A 1 249 ? -0.698 1.216 -31.226 1.00 89.50 249 SER A N 1
ATOM 1952 C CA . SER A 1 249 ? 0.730 1.428 -31.004 1.00 89.50 249 SER A CA 1
ATOM 1953 C C . SER A 1 249 ? 1.107 2.898 -31.203 1.00 89.50 249 SER A C 1
ATOM 1955 O O . SER A 1 249 ? 1.854 3.458 -30.401 1.00 89.50 249 SER A O 1
ATOM 1957 N N . LYS A 1 250 ? 0.516 3.573 -32.198 1.00 90.38 250 LYS A N 1
ATOM 1958 C CA . LYS A 1 250 ? 0.693 5.019 -32.403 1.00 90.38 250 LYS A CA 1
ATOM 1959 C C . LYS A 1 250 ? 0.156 5.839 -31.234 1.00 90.38 250 LYS A C 1
ATOM 1961 O O . LYS A 1 250 ? 0.835 6.755 -30.782 1.00 90.38 250 LYS A O 1
ATOM 1966 N N . LYS A 1 251 ? -1.030 5.499 -30.722 1.00 90.38 251 LYS A N 1
ATOM 1967 C CA . LYS A 1 251 ? -1.685 6.256 -29.646 1.00 90.38 251 LYS A CA 1
ATOM 1968 C C . LYS A 1 251 ? -1.061 6.022 -28.266 1.00 90.38 251 LYS A C 1
ATOM 1970 O O . LYS A 1 251 ? -1.014 6.948 -27.467 1.00 90.38 251 LYS A O 1
ATOM 1975 N N . ILE A 1 252 ? -0.608 4.802 -27.984 1.00 91.44 252 ILE A N 1
ATOM 1976 C CA . ILE A 1 252 ? -0.101 4.402 -26.662 1.00 91.44 252 ILE A CA 1
ATOM 1977 C C . ILE A 1 252 ? 1.427 4.540 -26.601 1.00 91.44 252 ILE A C 1
ATOM 1979 O O . ILE A 1 252 ? 1.969 5.145 -25.677 1.00 91.44 252 ILE A O 1
ATOM 1983 N N . LEU A 1 253 ? 2.138 4.011 -27.600 1.00 93.25 253 LEU A N 1
ATOM 1984 C CA . LEU A 1 253 ? 3.604 3.934 -27.609 1.00 93.25 253 LEU A CA 1
ATOM 1985 C C . LEU A 1 253 ? 4.269 5.019 -28.468 1.00 93.25 253 LEU A C 1
ATOM 1987 O O . LEU A 1 253 ? 5.480 5.186 -28.375 1.00 93.25 253 LEU A O 1
ATOM 1991 N N . GLY A 1 254 ? 3.513 5.775 -29.268 1.00 92.25 254 GLY A N 1
ATOM 1992 C CA . GLY A 1 254 ? 4.036 6.841 -30.133 1.00 92.25 254 GLY A CA 1
ATOM 1993 C C . GLY A 1 254 ? 4.444 6.390 -31.542 1.00 92.25 254 GLY A C 1
ATOM 1994 O O . GLY A 1 254 ? 4.916 7.207 -32.326 1.00 92.25 254 GLY A O 1
ATOM 1995 N N . GLY A 1 255 ? 4.262 5.112 -31.895 1.00 93.94 255 GLY A N 1
ATOM 1996 C CA . GLY A 1 255 ? 4.583 4.580 -33.226 1.00 93.94 255 GLY A CA 1
ATOM 1997 C C . GLY A 1 255 ? 4.639 3.051 -33.272 1.00 93.94 255 GLY A C 1
ATOM 1998 O O . GLY A 1 255 ? 4.104 2.369 -32.398 1.00 93.94 255 GLY A O 1
ATOM 1999 N N . GLY A 1 256 ? 5.265 2.492 -34.305 1.00 94.00 256 GLY A N 1
ATOM 2000 C CA . GLY A 1 256 ? 5.431 1.047 -34.481 1.00 94.00 256 GLY A CA 1
ATOM 2001 C C . GLY A 1 256 ? 6.645 0.524 -33.719 1.00 94.00 256 GLY A C 1
ATOM 2002 O O . GLY A 1 256 ? 7.711 1.125 -33.784 1.00 94.00 256 GLY A O 1
ATOM 2003 N N . VAL A 1 257 ? 6.518 -0.600 -33.017 1.00 93.31 257 VAL A N 1
ATOM 2004 C CA . VAL A 1 257 ? 7.641 -1.192 -32.271 1.00 93.31 257 VAL A CA 1
ATOM 2005 C C . VAL A 1 257 ? 8.670 -1.785 -33.242 1.00 93.31 257 VAL A C 1
ATOM 2007 O O . VAL A 1 257 ? 8.339 -2.669 -34.030 1.00 93.31 257 VAL A O 1
ATOM 2010 N N . LYS A 1 258 ? 9.925 -1.318 -33.180 1.00 91.75 258 LYS A N 1
ATOM 2011 C CA . LYS A 1 258 ? 11.065 -1.883 -33.931 1.00 91.75 258 LYS A CA 1
ATOM 2012 C C . LYS A 1 258 ? 11.751 -3.002 -33.157 1.00 91.75 258 LYS A C 1
ATOM 2014 O O . LYS A 1 258 ? 12.074 -4.046 -33.722 1.00 91.75 258 LYS A O 1
ATOM 2019 N N . THR A 1 259 ? 12.004 -2.753 -31.878 1.00 91.94 259 THR A N 1
ATOM 2020 C CA . THR A 1 259 ? 12.712 -3.661 -30.975 1.00 91.94 259 THR A CA 1
ATOM 2021 C C . THR A 1 259 ? 12.123 -3.503 -29.584 1.00 91.94 259 THR A C 1
ATOM 2023 O O . THR A 1 259 ? 11.843 -2.383 -29.161 1.00 91.94 259 THR A O 1
ATOM 2026 N N . SER A 1 260 ? 11.945 -4.618 -28.884 1.00 94.25 260 SER A N 1
ATOM 2027 C CA . SER A 1 260 ? 11.417 -4.670 -27.525 1.00 94.25 260 SER A CA 1
ATOM 2028 C C . SER A 1 260 ? 12.457 -5.200 -26.552 1.00 94.25 260 SER A C 1
ATOM 2030 O O . SER A 1 260 ? 13.191 -6.133 -26.880 1.00 94.25 260 SER A O 1
ATOM 2032 N N . TYR A 1 261 ? 12.442 -4.674 -25.336 1.00 96.19 261 TYR A N 1
ATOM 2033 C CA . TYR A 1 261 ? 13.299 -5.107 -24.246 1.00 96.19 261 TYR A CA 1
ATOM 2034 C C . TYR A 1 261 ? 12.478 -5.255 -22.971 1.00 96.19 261 TYR A C 1
ATOM 2036 O O . TYR A 1 261 ? 11.535 -4.496 -22.735 1.00 96.19 261 TYR A O 1
ATOM 2044 N N . LEU A 1 262 ? 12.859 -6.225 -22.144 1.00 97.06 262 LEU A N 1
ATOM 2045 C CA . LEU A 1 262 ? 12.181 -6.533 -20.896 1.00 97.06 262 LEU A CA 1
ATOM 2046 C C . LEU A 1 262 ? 13.169 -6.439 -19.737 1.00 97.06 262 LEU A C 1
ATOM 2048 O O . LEU A 1 262 ? 14.178 -7.138 -19.712 1.00 97.06 262 LEU A O 1
ATOM 2052 N N . GLY A 1 263 ? 12.865 -5.557 -18.796 1.00 97.12 263 GLY A N 1
ATOM 2053 C CA . GLY A 1 263 ? 13.493 -5.477 -17.490 1.00 97.12 263 GLY A CA 1
ATOM 2054 C C . GLY A 1 263 ? 12.521 -5.906 -16.399 1.00 97.12 263 GLY A C 1
ATOM 2055 O O . GLY A 1 263 ? 11.301 -5.901 -16.586 1.00 97.12 263 GLY A O 1
ATOM 2056 N N . VAL A 1 264 ? 13.077 -6.257 -15.249 1.00 97.25 264 VAL A N 1
ATOM 2057 C CA . VAL A 1 264 ? 12.320 -6.657 -14.060 1.00 97.25 264 VAL A CA 1
ATOM 2058 C C . VAL A 1 264 ? 12.943 -6.035 -12.821 1.00 97.25 264 VAL A C 1
ATOM 2060 O O . VAL A 1 264 ? 14.140 -5.747 -12.798 1.00 97.25 264 VAL A O 1
ATOM 2063 N N . GLU A 1 265 ? 12.137 -5.821 -11.793 1.00 97.00 265 GLU A N 1
ATOM 2064 C CA . GLU A 1 265 ? 12.597 -5.396 -10.477 1.00 97.00 265 GLU A CA 1
ATOM 2065 C C . GLU A 1 265 ? 11.770 -6.087 -9.393 1.00 97.00 265 GLU A C 1
ATOM 2067 O O . GLU A 1 265 ? 10.558 -6.218 -9.517 1.00 97.00 265 GLU A O 1
ATOM 2072 N N . LEU A 1 266 ? 12.426 -6.535 -8.333 1.00 96.31 266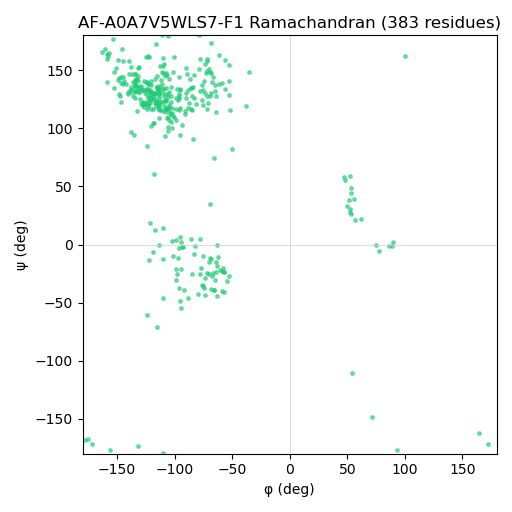 LEU A N 1
ATOM 2073 C CA . LEU A 1 266 ? 11.811 -7.072 -7.133 1.00 96.31 266 LEU A CA 1
ATOM 2074 C C . LEU A 1 266 ? 12.383 -6.304 -5.951 1.00 96.31 266 LEU A C 1
ATOM 2076 O O . LEU A 1 266 ? 13.582 -6.374 -5.698 1.00 96.31 266 LEU A O 1
ATOM 2080 N N . ARG A 1 267 ? 11.521 -5.613 -5.212 1.00 94.94 267 ARG A N 1
ATOM 2081 C CA . ARG A 1 267 ? 11.862 -4.981 -3.936 1.00 94.94 267 ARG A CA 1
ATOM 2082 C C . ARG A 1 267 ? 11.099 -5.683 -2.835 1.00 94.94 267 ARG A C 1
ATOM 2084 O O . ARG A 1 267 ? 9.887 -5.827 -2.931 1.00 94.94 267 ARG A O 1
ATOM 2091 N N . HIS A 1 268 ? 11.784 -6.068 -1.778 1.00 92.75 268 HIS A N 1
ATOM 2092 C CA . HIS A 1 268 ? 11.213 -6.750 -0.637 1.00 92.75 268 HIS A CA 1
ATOM 2093 C C . HIS A 1 268 ? 11.734 -6.116 0.644 1.00 92.75 268 HIS A C 1
ATOM 2095 O O . HIS A 1 268 ? 12.930 -5.907 0.807 1.00 92.75 268 HIS A O 1
ATOM 2101 N N . ILE A 1 269 ? 10.832 -5.799 1.554 1.00 86.00 269 ILE A N 1
ATOM 2102 C CA . ILE A 1 269 ? 11.133 -5.255 2.868 1.00 86.00 269 ILE A CA 1
ATOM 2103 C C . ILE A 1 269 ? 10.563 -6.238 3.876 1.00 86.00 269 ILE A C 1
ATOM 2105 O O . ILE A 1 269 ? 9.406 -6.642 3.765 1.00 86.00 269 ILE A O 1
ATOM 2109 N N . PHE A 1 270 ? 11.367 -6.604 4.861 1.00 83.88 270 PHE A N 1
ATOM 2110 C CA . PHE A 1 270 ? 10.941 -7.474 5.945 1.00 83.88 270 PHE A CA 1
ATOM 2111 C C . PHE A 1 270 ? 11.346 -6.878 7.285 1.00 83.88 270 PHE A C 1
ATOM 2113 O O . PHE A 1 270 ? 12.318 -6.130 7.391 1.00 83.88 270 PHE A O 1
ATOM 2120 N N . TYR A 1 271 ? 10.576 -7.207 8.305 1.00 82.12 271 TYR A N 1
ATOM 2121 C CA . TYR A 1 271 ? 10.761 -6.771 9.673 1.00 82.12 271 TYR A CA 1
ATOM 2122 C C . TYR A 1 271 ? 10.905 -8.012 10.550 1.00 82.12 271 TYR A C 1
ATOM 2124 O O . TYR A 1 271 ? 10.208 -9.012 10.364 1.00 82.12 271 TYR A O 1
ATOM 2132 N N . THR A 1 272 ? 11.838 -7.945 11.484 1.00 83.56 272 THR A N 1
ATOM 2133 C CA . THR A 1 272 ? 12.050 -8.941 12.532 1.00 83.56 272 THR A CA 1
ATOM 2134 C C . THR A 1 272 ? 11.787 -8.277 13.879 1.00 83.56 272 THR A C 1
ATOM 2136 O O . THR A 1 272 ? 11.654 -7.055 13.961 1.00 83.56 272 THR A O 1
ATOM 2139 N N . ASP A 1 273 ? 11.772 -9.063 14.952 1.00 80.44 273 ASP A N 1
ATOM 2140 C CA . ASP A 1 273 ? 11.663 -8.519 16.312 1.00 80.44 273 ASP A CA 1
ATOM 2141 C C . ASP A 1 273 ? 12.833 -7.583 16.665 1.00 80.44 273 ASP A C 1
ATOM 2143 O O . ASP A 1 273 ? 12.721 -6.746 17.557 1.00 80.44 273 ASP A O 1
ATOM 2147 N N . THR A 1 274 ? 13.962 -7.713 15.960 1.00 80.31 274 THR A N 1
ATOM 2148 C CA . THR A 1 274 ? 15.212 -7.005 16.254 1.00 80.31 274 THR A CA 1
ATOM 2149 C C . THR A 1 274 ? 15.578 -5.936 15.226 1.00 80.31 274 THR A C 1
ATOM 2151 O O . THR A 1 274 ? 16.461 -5.120 15.494 1.00 80.31 274 THR A O 1
ATOM 2154 N N . GLY A 1 275 ? 14.928 -5.889 14.058 1.00 82.31 275 GLY A N 1
ATOM 2155 C CA . GLY A 1 275 ? 15.371 -5.013 12.978 1.00 82.31 275 GLY A CA 1
ATOM 2156 C C . GLY A 1 275 ? 14.528 -5.013 11.709 1.00 82.31 275 GLY A C 1
ATOM 2157 O O . GLY A 1 275 ? 13.406 -5.516 11.640 1.00 82.31 275 GLY A O 1
ATOM 2158 N N . LYS A 1 276 ? 15.095 -4.394 10.675 1.00 84.50 276 LYS A N 1
ATOM 2159 C CA . LYS A 1 276 ? 14.496 -4.211 9.355 1.00 84.50 276 LYS A CA 1
ATOM 2160 C C . LYS A 1 276 ? 15.489 -4.621 8.279 1.00 84.50 276 LYS A C 1
ATOM 2162 O O . LYS A 1 276 ? 16.623 -4.151 8.250 1.00 84.50 276 LYS A O 1
ATOM 2167 N N . GLY A 1 277 ? 15.021 -5.431 7.340 1.00 84.44 277 GLY A N 1
ATOM 2168 C CA . GLY A 1 277 ? 15.751 -5.794 6.139 1.00 84.44 277 GLY A CA 1
ATOM 2169 C C . GLY A 1 277 ? 15.128 -5.240 4.862 1.00 84.44 277 GLY A C 1
ATOM 2170 O O . GLY A 1 277 ? 13.924 -4.996 4.777 1.00 84.44 277 GLY A O 1
ATOM 2171 N N . ASN A 1 278 ? 15.965 -5.048 3.847 1.00 88.62 278 ASN A N 1
ATOM 2172 C CA . ASN A 1 278 ? 15.572 -4.687 2.493 1.00 88.62 278 ASN A CA 1
ATOM 2173 C C . ASN A 1 278 ? 16.366 -5.526 1.491 1.00 88.62 278 ASN A C 1
ATOM 2175 O O . ASN A 1 278 ? 17.592 -5.565 1.536 1.00 88.62 278 ASN A O 1
ATOM 2179 N N . PHE A 1 279 ? 15.663 -6.174 0.578 1.00 94.31 279 PHE A N 1
ATOM 2180 C CA . PHE A 1 279 ? 16.208 -6.925 -0.533 1.00 94.31 279 PHE A CA 1
ATOM 2181 C C . PHE A 1 279 ? 15.695 -6.338 -1.848 1.00 94.31 279 PHE A C 1
ATOM 2183 O O . PHE A 1 279 ? 14.492 -6.221 -2.059 1.00 94.31 279 PHE A O 1
ATOM 2190 N N . ASN A 1 280 ? 16.600 -5.988 -2.750 1.00 96.12 280 ASN A N 1
ATOM 2191 C CA . ASN A 1 280 ? 16.289 -5.441 -4.057 1.00 96.12 280 ASN A CA 1
ATOM 2192 C C . ASN A 1 280 ? 17.074 -6.180 -5.139 1.00 96.12 280 ASN A C 1
ATOM 2194 O O . ASN A 1 280 ? 18.293 -6.321 -5.037 1.00 96.12 280 ASN A O 1
ATOM 2198 N N . VAL A 1 281 ? 16.386 -6.593 -6.196 1.00 97.12 281 VAL A N 1
ATOM 2199 C CA . VAL A 1 281 ? 16.979 -7.140 -7.416 1.00 97.12 281 VAL A CA 1
ATOM 2200 C C . VAL A 1 281 ? 16.372 -6.410 -8.595 1.00 97.12 281 VAL A C 1
ATOM 2202 O O . VAL A 1 281 ? 15.158 -6.411 -8.753 1.00 97.12 281 VAL A O 1
ATOM 2205 N N . ALA A 1 282 ? 17.193 -5.833 -9.461 1.00 97.38 282 ALA A N 1
ATOM 2206 C CA . ALA A 1 282 ? 16.737 -5.223 -10.697 1.00 97.38 282 ALA A CA 1
ATOM 2207 C C . ALA A 1 282 ? 17.619 -5.645 -11.869 1.00 97.38 282 ALA A C 1
ATOM 2209 O O . ALA A 1 282 ? 18.845 -5.644 -11.781 1.00 97.38 282 ALA A O 1
ATOM 2210 N N . TYR A 1 283 ? 16.980 -5.946 -12.992 1.00 97.00 283 TYR A N 1
ATOM 2211 C CA . TYR A 1 283 ? 17.635 -6.213 -14.262 1.00 97.00 283 TYR A CA 1
ATOM 2212 C C . TYR A 1 283 ? 17.140 -5.211 -15.303 1.00 97.00 283 TYR A C 1
ATOM 2214 O O . TYR A 1 283 ? 15.937 -5.085 -15.544 1.00 97.00 283 TYR A O 1
ATOM 2222 N N . THR A 1 284 ? 18.080 -4.497 -15.920 1.00 96.50 284 THR A N 1
ATOM 2223 C CA . THR A 1 284 ? 17.829 -3.635 -17.076 1.00 96.50 284 THR A CA 1
ATOM 2224 C C . THR A 1 284 ? 18.567 -4.212 -18.281 1.00 96.50 284 THR A C 1
ATOM 2226 O O . THR A 1 284 ? 19.788 -4.361 -18.219 1.00 96.50 284 THR A O 1
ATOM 2229 N N . PRO A 1 285 ? 17.860 -4.532 -19.373 1.00 95.69 285 PRO A N 1
ATOM 2230 C CA . PRO A 1 285 ? 18.478 -5.137 -20.540 1.00 95.69 285 PRO A CA 1
ATOM 2231 C C . PRO A 1 285 ? 19.349 -4.141 -21.308 1.00 95.69 285 PRO A C 1
ATOM 2233 O O . PRO A 1 285 ? 19.150 -2.927 -21.271 1.00 95.69 285 PRO A O 1
ATOM 2236 N N . SER A 1 286 ? 20.282 -4.691 -22.069 1.00 93.75 286 SER A N 1
ATOM 2237 C CA . SER A 1 286 ? 21.084 -3.993 -23.059 1.00 93.75 286 SER A CA 1
ATOM 2238 C C . SER A 1 286 ? 20.217 -3.464 -24.202 1.00 93.75 286 SER A C 1
ATOM 2240 O O . SER A 1 286 ? 19.408 -4.179 -24.798 1.00 93.75 286 SER A O 1
ATOM 2242 N N . PHE A 1 287 ? 20.426 -2.199 -24.553 1.00 93.25 287 PHE A N 1
ATOM 2243 C CA . PHE A 1 287 ? 19.697 -1.511 -25.612 1.00 93.25 287 PHE A CA 1
ATOM 2244 C C . PHE A 1 287 ? 20.579 -1.297 -26.830 1.00 93.25 287 PHE A C 1
ATOM 2246 O O . PHE A 1 287 ? 21.768 -1.024 -26.686 1.00 93.25 287 PHE A O 1
ATOM 2253 N N . TYR A 1 288 ? 20.012 -1.314 -28.034 1.00 90.94 288 TYR A N 1
ATOM 2254 C CA . TYR A 1 288 ? 20.750 -0.824 -29.195 1.00 90.94 288 TYR A CA 1
ATOM 2255 C C . TYR A 1 288 ? 20.957 0.692 -29.099 1.00 90.94 288 TYR A C 1
ATOM 2257 O O . TYR A 1 288 ? 20.002 1.435 -28.866 1.00 90.94 288 TYR A O 1
ATOM 2265 N N . LYS A 1 289 ? 22.195 1.163 -29.290 1.00 85.81 289 LYS A N 1
ATOM 2266 C CA . LYS A 1 289 ? 22.502 2.604 -29.365 1.00 85.81 289 LYS A CA 1
ATOM 2267 C C . LYS A 1 289 ? 21.858 3.244 -30.595 1.00 85.81 289 LYS A C 1
ATOM 2269 O O . LYS A 1 289 ? 21.342 4.351 -30.510 1.00 85.81 289 LYS A O 1
ATOM 2274 N N . ASP A 1 290 ? 21.873 2.513 -31.706 1.00 83.75 290 ASP A N 1
ATOM 2275 C CA . ASP A 1 290 ? 21.177 2.835 -32.949 1.00 83.75 290 ASP A CA 1
ATOM 2276 C C . ASP A 1 290 ? 20.176 1.707 -33.235 1.00 83.75 290 ASP A C 1
ATOM 2278 O O . ASP A 1 290 ? 20.551 0.592 -33.617 1.00 83.75 290 ASP A O 1
ATOM 2282 N N . ALA A 1 291 ? 18.897 1.991 -32.992 1.00 78.69 291 ALA A N 1
ATOM 2283 C CA . ALA A 1 291 ? 17.819 1.022 -33.145 1.00 78.69 291 ALA A CA 1
ATOM 2284 C C . ALA A 1 291 ? 17.594 0.591 -34.604 1.00 78.69 291 ALA A C 1
ATOM 2286 O O . ALA A 1 291 ? 17.079 -0.504 -34.836 1.00 78.69 291 ALA A O 1
ATOM 2287 N N . ASP A 1 292 ? 17.978 1.431 -35.571 1.00 79.44 292 ASP A N 1
ATOM 2288 C CA . ASP A 1 292 ? 17.816 1.156 -36.998 1.00 79.44 292 ASP A CA 1
ATOM 2289 C C . ASP A 1 292 ? 18.904 0.224 -37.513 1.00 79.44 292 ASP A C 1
ATOM 2291 O O . ASP A 1 292 ? 18.622 -0.719 -38.252 1.00 79.44 292 ASP A O 1
ATOM 2295 N N . LYS A 1 293 ? 20.149 0.451 -37.087 1.00 80.62 293 LYS A N 1
ATOM 2296 C CA . LYS A 1 293 ? 21.291 -0.352 -37.542 1.00 80.62 293 LYS A CA 1
ATOM 2297 C C . LYS A 1 293 ? 21.483 -1.636 -36.744 1.00 80.62 293 LYS A C 1
ATOM 2299 O O . LYS A 1 293 ? 22.053 -2.585 -37.274 1.00 80.62 293 LYS A O 1
ATOM 2304 N N . ARG A 1 294 ? 21.019 -1.687 -35.487 1.00 81.38 294 ARG A N 1
ATOM 2305 C CA . ARG A 1 294 ? 21.163 -2.844 -34.576 1.00 81.38 294 ARG A CA 1
ATOM 2306 C C . ARG A 1 294 ? 22.607 -3.351 -34.433 1.00 81.38 294 ARG A C 1
ATOM 2308 O O . ARG A 1 294 ? 22.837 -4.540 -34.223 1.00 81.38 294 ARG A O 1
ATOM 2315 N N . THR A 1 295 ? 23.585 -2.460 -34.553 1.00 77.81 295 THR A N 1
ATOM 2316 C CA . THR A 1 295 ? 25.009 -2.820 -34.601 1.00 77.81 295 THR A CA 1
ATOM 2317 C C . THR A 1 295 ? 25.676 -2.822 -33.231 1.00 77.81 295 THR A C 1
ATOM 2319 O O . THR A 1 295 ? 26.478 -3.704 -32.948 1.00 77.81 295 THR A O 1
ATOM 2322 N N . GLU A 1 296 ? 25.335 -1.869 -32.360 1.00 88.75 296 GLU A N 1
ATOM 2323 C CA . GLU A 1 296 ? 25.961 -1.715 -31.043 1.00 88.75 296 GLU A CA 1
ATOM 2324 C C . GLU A 1 296 ? 24.928 -1.745 -29.924 1.00 88.75 296 GLU A C 1
ATOM 2326 O O . GLU A 1 296 ? 23.963 -0.977 -29.948 1.00 88.75 296 GLU A O 1
ATOM 2331 N N . LYS A 1 297 ? 25.166 -2.590 -28.916 1.00 91.06 297 LYS A N 1
ATOM 2332 C CA . LYS A 1 297 ? 24.371 -2.639 -27.689 1.00 91.06 297 LYS A CA 1
ATOM 2333 C C . LYS A 1 297 ? 25.073 -1.928 -26.533 1.00 91.06 297 LYS A C 1
ATOM 2335 O O . LYS A 1 297 ? 26.300 -1.912 -26.453 1.00 91.06 297 LYS A O 1
ATOM 2340 N N . THR A 1 298 ? 24.293 -1.348 -25.627 1.00 91.62 298 THR A N 1
ATOM 2341 C CA . THR A 1 298 ? 24.758 -1.018 -24.276 1.00 91.62 298 THR A CA 1
ATOM 2342 C C . THR A 1 298 ? 25.011 -2.305 -23.494 1.00 91.62 298 THR A C 1
ATOM 2344 O O . THR A 1 298 ? 24.701 -3.398 -23.961 1.00 91.62 298 THR A O 1
ATOM 2347 N N . GLN A 1 299 ? 25.569 -2.190 -22.296 1.00 89.31 299 GLN A N 1
ATOM 2348 C CA . GLN A 1 299 ? 25.678 -3.332 -21.393 1.00 89.31 299 GLN A CA 1
ATOM 2349 C C . GLN A 1 299 ? 24.336 -3.582 -20.695 1.00 89.31 299 GLN A C 1
ATOM 2351 O O . GLN A 1 299 ? 23.541 -2.652 -20.525 1.00 89.31 299 GLN A O 1
ATOM 2356 N N . ASP A 1 300 ? 24.084 -4.840 -20.334 1.00 92.19 300 ASP A N 1
ATOM 2357 C CA . ASP A 1 300 ? 23.034 -5.181 -19.379 1.00 92.19 300 ASP A CA 1
ATOM 2358 C C . ASP A 1 300 ? 23.423 -4.626 -18.003 1.00 92.19 300 ASP A C 1
ATOM 2360 O O . ASP A 1 300 ? 24.602 -4.631 -17.648 1.00 92.19 300 ASP A O 1
ATOM 2364 N N . LEU A 1 301 ? 22.445 -4.158 -17.229 1.00 94.06 301 LEU A N 1
ATOM 2365 C CA . LEU A 1 301 ? 22.676 -3.651 -15.880 1.00 94.06 301 LEU A CA 1
ATOM 2366 C C . LEU A 1 301 ? 21.945 -4.527 -14.873 1.00 94.06 301 LEU A C 1
ATOM 2368 O O . LEU A 1 301 ? 20.713 -4.607 -14.887 1.00 94.06 301 LEU A O 1
ATOM 2372 N N . PHE A 1 302 ? 22.701 -5.137 -13.969 1.00 94.81 302 PHE A N 1
ATOM 2373 C CA . PHE A 1 302 ? 22.170 -5.837 -12.815 1.00 94.81 302 PHE A CA 1
ATOM 2374 C C . PHE A 1 302 ? 22.405 -5.015 -11.544 1.00 94.81 302 PHE A C 1
ATOM 2376 O O . PHE A 1 302 ? 23.517 -4.552 -11.274 1.00 94.81 302 PHE A O 1
ATOM 2383 N N . LYS A 1 303 ? 21.343 -4.829 -10.758 1.00 95.75 303 LYS A N 1
ATOM 2384 C CA . LYS A 1 303 ? 21.406 -4.251 -9.416 1.00 95.75 303 LYS A CA 1
ATOM 2385 C C . LYS A 1 303 ? 20.918 -5.277 -8.409 1.00 95.75 303 LYS A C 1
ATOM 2387 O O . LYS A 1 303 ? 19.827 -5.815 -8.558 1.00 95.75 303 LYS A O 1
ATOM 2392 N N . LEU A 1 304 ? 21.711 -5.519 -7.380 1.00 95.62 304 LEU A N 1
ATOM 2393 C CA . LEU A 1 304 ? 21.384 -6.361 -6.239 1.00 95.62 304 LEU A CA 1
ATOM 2394 C C . LEU A 1 304 ? 21.686 -5.560 -4.981 1.00 95.62 304 LEU A C 1
ATOM 2396 O O . LEU A 1 304 ? 22.728 -4.919 -4.895 1.00 95.62 304 LEU A O 1
ATOM 2400 N N . SER A 1 305 ? 20.805 -5.596 -3.996 1.00 94.94 305 SER A N 1
ATOM 2401 C CA . SER A 1 305 ? 21.067 -5.028 -2.682 1.00 94.94 305 SER A CA 1
ATOM 2402 C C . SER A 1 305 ? 20.352 -5.864 -1.640 1.00 94.94 305 SER A C 1
ATOM 2404 O O . SER A 1 305 ? 19.161 -6.115 -1.760 1.00 94.94 305 SER A O 1
ATOM 2406 N N . PHE A 1 306 ? 21.074 -6.308 -0.627 1.00 94.88 306 PHE A N 1
ATOM 2407 C CA . PHE A 1 306 ? 20.521 -6.865 0.590 1.00 94.88 306 PHE A CA 1
ATOM 2408 C C . PHE A 1 306 ? 21.070 -6.037 1.741 1.00 94.88 306 PHE A C 1
ATOM 2410 O O . PHE A 1 306 ? 22.284 -5.967 1.914 1.00 94.88 306 PHE A O 1
ATOM 2417 N N . LYS A 1 307 ? 20.187 -5.399 2.499 1.00 90.81 307 LYS A N 1
ATOM 2418 C CA . LYS A 1 307 ? 20.516 -4.581 3.660 1.00 90.81 307 LYS A CA 1
ATOM 2419 C C . LYS A 1 307 ? 19.755 -5.099 4.870 1.00 90.81 307 LYS A C 1
ATOM 2421 O O . LYS A 1 307 ? 18.578 -5.419 4.739 1.00 90.81 307 LYS A O 1
ATOM 2426 N N . TYR A 1 308 ? 20.394 -5.131 6.029 1.00 89.94 308 TYR A N 1
ATOM 2427 C CA . TYR A 1 308 ? 19.743 -5.369 7.310 1.00 89.94 308 TYR A CA 1
ATOM 2428 C C . TYR A 1 308 ? 20.291 -4.397 8.350 1.00 89.94 308 TYR A C 1
ATOM 2430 O O . TYR A 1 308 ? 21.505 -4.210 8.425 1.00 89.94 308 TYR A O 1
ATOM 2438 N N . ASP A 1 309 ? 19.397 -3.785 9.120 1.00 84.00 309 ASP A N 1
ATOM 2439 C CA . ASP A 1 309 ? 19.728 -2.890 10.224 1.00 84.00 309 ASP A CA 1
ATOM 2440 C C . ASP A 1 309 ? 18.877 -3.262 11.449 1.00 84.00 309 ASP A C 1
ATOM 2442 O O . ASP A 1 309 ? 17.655 -3.410 11.341 1.00 84.00 309 ASP A O 1
ATOM 2446 N N . THR A 1 310 ? 19.493 -3.388 12.621 1.00 84.31 310 THR A N 1
ATOM 2447 C CA . THR A 1 310 ? 18.766 -3.521 13.897 1.00 84.31 310 THR A CA 1
ATOM 2448 C C . THR A 1 310 ? 18.140 -2.194 14.334 1.00 84.31 310 THR A C 1
ATOM 2450 O O . THR A 1 310 ? 18.623 -1.121 13.973 1.00 84.31 310 THR A O 1
ATOM 2453 N N . ASN A 1 311 ? 17.076 -2.242 15.137 1.00 69.62 311 ASN A N 1
ATOM 2454 C CA . ASN A 1 311 ? 16.427 -1.033 15.649 1.00 69.62 311 ASN A CA 1
ATOM 2455 C C . ASN A 1 311 ? 17.250 -0.382 16.781 1.00 69.62 311 ASN A C 1
ATOM 2457 O O . ASN A 1 311 ? 17.425 -0.980 17.841 1.00 69.62 311 ASN A O 1
ATOM 2461 N N . GLU A 1 312 ? 17.676 0.869 16.580 1.00 59.44 312 GLU A N 1
ATOM 2462 C CA . GLU A 1 312 ? 18.440 1.679 17.549 1.00 59.44 312 GLU A CA 1
ATOM 2463 C C . GLU A 1 312 ? 17.718 1.874 18.899 1.00 59.44 312 GLU A C 1
ATOM 2465 O O . GLU A 1 312 ? 18.350 2.188 19.904 1.00 59.44 312 GLU A O 1
ATOM 2470 N N . GLN A 1 313 ? 16.395 1.686 18.950 1.00 55.56 313 GLN A N 1
ATOM 2471 C CA . GLN A 1 313 ? 15.583 1.889 20.156 1.00 55.56 313 GLN A CA 1
ATOM 2472 C C . GLN A 1 313 ? 15.567 0.689 21.114 1.00 55.56 313 GLN A C 1
ATOM 2474 O O . GLN A 1 313 ? 15.019 0.807 22.208 1.00 55.56 313 GLN A O 1
ATOM 2479 N N . LEU A 1 314 ? 16.123 -0.464 20.722 1.00 55.81 314 LEU A N 1
ATOM 2480 C CA . LEU A 1 314 ? 16.018 -1.701 21.504 1.00 55.81 314 LEU A CA 1
ATOM 2481 C C . LEU A 1 314 ? 17.091 -1.869 22.599 1.00 55.81 314 LEU A C 1
ATOM 2483 O O . LEU A 1 314 ? 17.085 -2.902 23.252 1.00 55.81 314 LEU A O 1
ATOM 2487 N N . ASP A 1 315 ? 17.971 -0.885 22.837 1.00 56.59 315 ASP A N 1
ATOM 2488 C CA . ASP A 1 315 ? 19.066 -0.930 23.843 1.00 56.59 315 ASP A CA 1
ATOM 2489 C C . ASP A 1 315 ? 19.921 -2.220 23.760 1.00 56.59 315 ASP A C 1
ATOM 2491 O O . ASP A 1 315 ? 20.404 -2.776 24.748 1.00 56.59 315 ASP A O 1
ATOM 2495 N N . VAL A 1 316 ? 20.067 -2.730 22.534 1.00 62.03 316 VAL A N 1
ATOM 2496 C CA . VAL A 1 316 ? 20.755 -3.976 22.168 1.00 62.03 316 VAL A CA 1
ATOM 2497 C C . VAL A 1 316 ? 21.849 -3.639 21.147 1.00 62.03 316 VAL A C 1
ATOM 2499 O O . VAL A 1 316 ? 21.849 -2.570 20.541 1.00 62.03 316 VAL A O 1
ATOM 2502 N N . LEU A 1 317 ? 22.801 -4.559 20.981 1.00 80.38 317 LEU A N 1
ATOM 2503 C CA . LEU A 1 317 ? 23.822 -4.573 19.931 1.00 80.38 317 LEU A CA 1
ATOM 2504 C C . LEU A 1 317 ? 23.265 -4.094 18.573 1.00 80.38 317 LEU A C 1
ATOM 2506 O O . LEU A 1 317 ? 22.360 -4.720 18.024 1.00 80.38 317 LEU A O 1
ATOM 2510 N N . GLU A 1 318 ? 23.819 -3.004 18.036 1.00 82.38 318 GLU A N 1
ATOM 2511 C CA . GLU A 1 318 ? 23.473 -2.484 16.715 1.00 82.38 318 GLU A CA 1
ATOM 2512 C C . GLU A 1 318 ? 24.237 -3.266 15.637 1.00 82.38 318 GLU A C 1
ATOM 2514 O O . GLU A 1 318 ? 25.468 -3.271 15.625 1.00 82.38 318 GLU A O 1
ATOM 2519 N N . GLU A 1 319 ? 23.536 -3.911 14.711 1.00 84.38 319 GLU A N 1
ATOM 2520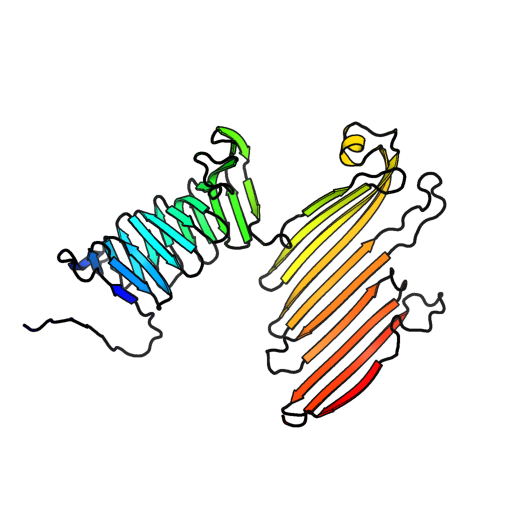 C CA . GLU A 1 319 ? 24.125 -4.651 13.597 1.00 84.38 319 GLU A CA 1
ATOM 2521 C C . GLU A 1 319 ? 23.678 -4.046 12.266 1.00 84.38 319 GLU A C 1
ATOM 2523 O O . GLU A 1 319 ? 22.486 -3.852 12.015 1.00 84.38 319 GLU A O 1
ATOM 2528 N N . HIS A 1 320 ? 24.646 -3.798 11.387 1.00 87.06 320 HIS A N 1
ATOM 2529 C CA . HIS A 1 320 ? 24.415 -3.385 10.012 1.00 87.06 320 HIS A CA 1
ATOM 2530 C C . HIS A 1 320 ? 25.060 -4.383 9.066 1.00 87.06 320 HIS A C 1
ATOM 2532 O O . HIS A 1 320 ? 26.243 -4.699 9.183 1.00 87.06 320 HIS A O 1
ATOM 2538 N N . PHE A 1 321 ? 24.304 -4.833 8.076 1.00 90.31 321 PHE A N 1
ATOM 2539 C CA . PHE A 1 321 ? 24.802 -5.701 7.021 1.00 90.31 321 PHE A CA 1
ATOM 2540 C C . PHE A 1 321 ? 24.348 -5.183 5.664 1.00 90.31 321 PHE A C 1
ATOM 2542 O O . PHE A 1 321 ? 23.193 -4.802 5.488 1.00 90.31 321 PHE A O 1
ATOM 2549 N N . LEU A 1 322 ? 25.256 -5.173 4.696 1.00 89.75 322 LEU A N 1
ATOM 2550 C CA . LEU A 1 322 ? 24.995 -4.794 3.318 1.00 89.75 322 LEU A CA 1
ATOM 2551 C C . LEU A 1 322 ? 25.759 -5.732 2.389 1.00 89.75 322 LEU A C 1
ATOM 2553 O O . LEU A 1 322 ? 26.970 -5.880 2.517 1.00 89.75 322 LEU A O 1
ATOM 2557 N N . ILE A 1 323 ? 25.062 -6.294 1.412 1.00 92.31 323 ILE A N 1
ATOM 2558 C CA . ILE A 1 323 ? 25.642 -6.858 0.195 1.00 92.31 323 ILE A CA 1
ATOM 2559 C C . ILE A 1 323 ? 25.016 -6.100 -0.967 1.00 92.31 323 ILE A C 1
ATOM 2561 O O . ILE A 1 323 ? 23.793 -5.999 -1.042 1.00 92.31 323 ILE A O 1
ATOM 2565 N N . SER A 1 324 ? 25.814 -5.568 -1.885 1.00 93.19 324 SER A N 1
ATOM 2566 C CA . SER A 1 324 ? 25.285 -4.843 -3.035 1.00 93.19 324 SER A CA 1
ATOM 2567 C C . SER A 1 324 ? 26.126 -5.003 -4.288 1.00 93.19 324 SER A C 1
ATOM 2569 O O . SER A 1 324 ? 27.346 -4.989 -4.230 1.00 93.19 324 SER A O 1
ATOM 2571 N N . ARG A 1 325 ? 25.464 -5.065 -5.438 1.00 92.94 325 ARG A N 1
ATOM 2572 C CA . ARG A 1 325 ? 26.058 -4.932 -6.768 1.00 92.94 325 ARG A CA 1
ATOM 2573 C C . ARG A 1 325 ? 25.270 -3.881 -7.532 1.00 92.94 325 ARG A C 1
ATOM 2575 O O . ARG A 1 325 ? 24.043 -3.933 -7.540 1.00 92.94 325 ARG A O 1
ATOM 2582 N N . ASP A 1 326 ? 25.954 -2.948 -8.181 1.00 91.38 326 ASP A N 1
ATOM 2583 C CA . ASP A 1 326 ? 25.327 -1.971 -9.070 1.00 91.38 326 ASP A CA 1
ATOM 2584 C C . ASP A 1 326 ? 26.171 -1.789 -10.331 1.00 91.38 326 ASP A C 1
ATOM 2586 O O . ASP A 1 326 ? 27.106 -0.984 -10.365 1.00 91.38 326 ASP A O 1
ATOM 2590 N N . ASP A 1 327 ? 25.787 -2.504 -11.390 1.00 91.12 327 ASP A N 1
ATOM 2591 C CA . ASP A 1 327 ? 26.504 -2.473 -12.665 1.00 91.12 327 ASP A CA 1
ATOM 2592 C C . ASP A 1 327 ? 26.485 -1.092 -13.343 1.00 91.12 327 ASP A C 1
ATOM 2594 O O . ASP A 1 327 ? 27.281 -0.843 -14.245 1.00 91.12 327 ASP A O 1
ATOM 2598 N N . SER A 1 328 ? 25.612 -0.167 -12.915 1.00 86.62 328 SER A N 1
ATOM 2599 C CA . SER A 1 328 ? 25.629 1.214 -13.423 1.00 86.62 328 SER A CA 1
ATOM 2600 C C . SER A 1 328 ? 26.744 2.070 -12.820 1.00 86.62 328 SER A C 1
ATOM 2602 O O . SER A 1 328 ? 27.114 3.084 -13.410 1.00 86.62 328 SER A O 1
ATOM 2604 N N . LEU A 1 329 ? 27.278 1.668 -11.662 1.00 84.75 329 LEU A N 1
ATOM 2605 C CA . LEU A 1 329 ? 28.432 2.300 -11.026 1.00 84.75 329 LEU A CA 1
ATOM 2606 C C . LEU A 1 329 ? 29.715 1.581 -11.428 1.00 84.75 329 LEU A C 1
ATOM 2608 O O . LEU A 1 329 ? 30.645 2.207 -11.937 1.00 84.75 329 LEU A O 1
ATOM 2612 N N . ARG A 1 330 ? 29.754 0.264 -11.201 1.00 81.44 330 ARG A N 1
ATOM 2613 C CA . ARG A 1 330 ? 30.833 -0.619 -11.637 1.00 81.44 330 ARG A CA 1
ATOM 2614 C C . ARG A 1 330 ? 30.272 -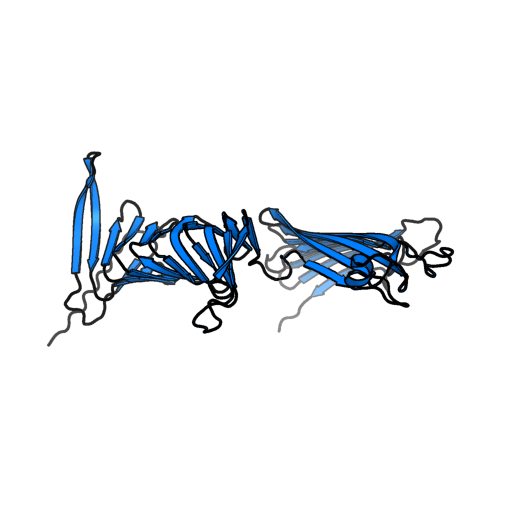1.984 -11.974 1.00 81.44 330 ARG A C 1
ATOM 2616 O O . ARG A 1 330 ? 29.646 -2.638 -11.145 1.00 81.44 330 ARG A O 1
ATOM 2623 N N . ASN A 1 331 ? 30.523 -2.393 -13.205 1.00 82.88 331 ASN A N 1
ATOM 2624 C CA . ASN A 1 331 ? 30.046 -3.658 -13.719 1.00 82.88 331 ASN A CA 1
ATOM 2625 C C . ASN A 1 331 ? 30.702 -4.821 -12.965 1.00 82.88 331 ASN A C 1
ATOM 2627 O O . ASN A 1 331 ? 31.902 -4.783 -12.727 1.00 82.88 331 ASN A O 1
ATOM 2631 N N . ARG A 1 332 ? 29.913 -5.840 -12.611 1.00 84.75 332 ARG A N 1
ATOM 2632 C CA . ARG A 1 332 ? 30.391 -7.135 -12.088 1.00 84.75 332 ARG A CA 1
ATOM 2633 C C . ARG A 1 332 ? 31.159 -7.082 -10.761 1.00 84.75 332 ARG A C 1
ATOM 2635 O O . ARG A 1 332 ? 31.815 -8.052 -10.411 1.00 84.75 332 ARG A O 1
ATOM 2642 N N . ILE A 1 333 ? 30.983 -6.033 -9.958 1.00 86.69 333 ILE A N 1
ATOM 2643 C CA . ILE A 1 333 ? 31.534 -5.973 -8.595 1.00 86.69 333 ILE A CA 1
ATOM 2644 C C . ILE A 1 333 ? 30.428 -6.195 -7.565 1.00 86.69 333 ILE A C 1
ATOM 2646 O O . ILE A 1 333 ? 29.375 -5.556 -7.617 1.00 86.69 333 ILE A O 1
ATOM 2650 N N . LEU A 1 334 ? 30.679 -7.092 -6.612 1.00 89.06 334 LEU A N 1
ATOM 2651 C CA . LEU A 1 334 ? 29.839 -7.303 -5.437 1.00 89.06 334 LEU A CA 1
ATOM 2652 C C . LEU A 1 334 ? 30.509 -6.694 -4.204 1.00 89.06 334 LEU A C 1
ATOM 2654 O O . LEU A 1 334 ? 31.467 -7.247 -3.676 1.00 89.06 334 LEU A O 1
ATOM 2658 N N . ASP A 1 335 ? 29.987 -5.578 -3.720 1.00 89.00 335 ASP A N 1
ATOM 2659 C CA . ASP A 1 335 ? 30.413 -4.952 -2.473 1.00 89.00 335 ASP A CA 1
ATOM 2660 C C . ASP A 1 335 ? 29.718 -5.593 -1.271 1.00 89.00 335 ASP A C 1
ATOM 2662 O O . ASP A 1 335 ? 28.541 -5.956 -1.330 1.00 89.00 335 ASP A O 1
ATOM 2666 N N . TYR A 1 336 ? 30.426 -5.677 -0.148 1.00 89.94 336 TYR A N 1
ATOM 2667 C CA . TYR A 1 336 ? 29.841 -6.060 1.130 1.00 89.94 336 TYR A CA 1
ATOM 2668 C C . TYR A 1 336 ? 30.353 -5.175 2.266 1.00 89.94 336 TYR A C 1
ATOM 2670 O O . TYR A 1 336 ? 31.508 -4.742 2.280 1.00 89.94 336 TYR A O 1
ATOM 2678 N N . SER A 1 337 ? 29.504 -4.922 3.255 1.00 89.25 337 SER A N 1
ATOM 2679 C CA . SER A 1 337 ? 29.903 -4.329 4.526 1.00 89.25 337 SER A CA 1
ATOM 2680 C C . SER A 1 337 ? 29.109 -4.920 5.676 1.00 89.25 337 SER A C 1
ATOM 2682 O O . SER A 1 337 ? 27.905 -5.121 5.556 1.00 89.25 337 SER A O 1
ATOM 2684 N N . ALA A 1 338 ? 29.777 -5.137 6.797 1.00 89.38 338 ALA A N 1
ATOM 2685 C CA . ALA A 1 338 ? 29.159 -5.517 8.052 1.00 89.38 338 ALA A CA 1
ATOM 2686 C C . ALA A 1 338 ? 29.714 -4.618 9.158 1.00 89.38 338 ALA A C 1
ATOM 2688 O O . ALA A 1 338 ? 30.929 -4.423 9.226 1.00 89.38 338 ALA A O 1
ATOM 2689 N N . SER A 1 339 ? 28.860 -4.078 10.020 1.00 86.88 339 SER A N 1
ATOM 2690 C CA . SER A 1 339 ? 29.298 -3.425 11.247 1.00 86.88 339 SER A CA 1
ATOM 2691 C C . SER A 1 339 ? 28.469 -3.862 12.440 1.00 86.88 339 SER A C 1
ATOM 2693 O O . SER A 1 339 ? 27.289 -4.176 12.325 1.00 86.88 339 SER A O 1
ATOM 2695 N N . ILE A 1 340 ? 29.136 -3.918 13.585 1.00 87.00 340 ILE A N 1
ATOM 2696 C CA . ILE A 1 340 ? 28.550 -4.218 14.880 1.00 87.00 340 ILE A CA 1
ATOM 2697 C C . ILE A 1 340 ? 28.957 -3.083 15.807 1.00 87.00 340 ILE A C 1
ATOM 2699 O O . ILE A 1 340 ? 30.151 -2.833 15.999 1.00 87.00 340 ILE A O 1
ATOM 2703 N N . LYS A 1 341 ? 27.974 -2.402 16.381 1.00 84.12 341 LYS A N 1
ATOM 2704 C CA . LYS A 1 341 ? 28.154 -1.292 17.304 1.00 84.12 341 LYS A CA 1
ATOM 2705 C C . LYS A 1 341 ? 27.484 -1.619 18.632 1.00 84.12 341 LYS A C 1
ATOM 2707 O O . LYS A 1 341 ? 26.313 -1.962 18.698 1.00 84.12 341 LYS A O 1
ATOM 2712 N N . ASN A 1 342 ? 28.242 -1.524 19.713 1.00 82.81 342 ASN A N 1
ATOM 2713 C CA . ASN A 1 342 ? 27.725 -1.683 21.062 1.00 82.81 342 ASN A CA 1
ATOM 2714 C C . ASN A 1 342 ? 27.888 -0.364 21.810 1.00 82.81 342 ASN A C 1
ATOM 2716 O O . ASN A 1 342 ? 28.996 0.173 21.908 1.00 82.81 342 ASN A O 1
ATOM 2720 N N . THR A 1 343 ? 26.783 0.147 22.339 1.00 78.00 343 THR A N 1
ATOM 2721 C CA . THR A 1 343 ? 26.786 1.319 23.206 1.00 78.00 343 THR A CA 1
ATOM 2722 C C . THR A 1 343 ? 26.540 0.841 24.628 1.00 78.00 343 THR A C 1
ATOM 2724 O O . THR A 1 343 ? 25.411 0.561 25.006 1.00 78.00 343 THR A O 1
ATOM 2727 N N . ASN A 1 344 ? 27.602 0.743 25.429 1.00 76.00 344 ASN A N 1
ATOM 2728 C CA . ASN A 1 344 ? 27.482 0.400 26.842 1.00 76.00 344 ASN A CA 1
ATOM 2729 C C . ASN A 1 344 ? 27.913 1.600 27.693 1.00 76.00 344 ASN A C 1
ATOM 2731 O O . ASN A 1 344 ? 29.096 1.954 27.754 1.00 76.00 344 ASN A O 1
ATOM 2735 N N . HIS A 1 345 ? 26.942 2.241 28.346 1.00 78.44 345 HIS A N 1
ATOM 2736 C CA . HIS A 1 345 ? 27.136 3.476 29.109 1.00 78.44 345 HIS A CA 1
ATOM 2737 C C . HIS A 1 345 ? 27.804 4.581 28.259 1.00 78.44 345 HIS A C 1
ATOM 2739 O O . HIS A 1 345 ? 27.199 5.123 27.339 1.00 78.44 345 HIS A O 1
ATOM 2745 N N . LYS A 1 346 ? 29.062 4.932 28.568 1.00 77.25 346 LYS A N 1
ATOM 2746 C CA . LYS A 1 346 ? 29.836 6.016 27.930 1.00 77.25 346 LYS A CA 1
ATOM 2747 C C . LYS A 1 346 ? 30.765 5.530 26.812 1.00 77.25 346 LYS A C 1
ATOM 2749 O O . LYS A 1 346 ? 31.468 6.345 26.206 1.00 77.25 346 LYS A O 1
ATOM 2754 N N . ILE A 1 347 ? 30.816 4.219 26.579 1.00 75.06 347 ILE A N 1
ATOM 2755 C CA . ILE A 1 347 ? 31.730 3.592 25.628 1.00 75.06 347 ILE A CA 1
ATOM 2756 C C . ILE A 1 347 ? 30.926 3.131 24.420 1.00 75.06 347 ILE A C 1
ATOM 2758 O O . ILE A 1 347 ? 29.994 2.339 24.548 1.00 75.06 347 ILE A O 1
ATOM 2762 N N . ILE A 1 348 ? 31.329 3.617 23.248 1.00 79.56 348 ILE A N 1
ATOM 2763 C CA . ILE A 1 348 ? 30.844 3.125 21.963 1.00 79.56 348 ILE A CA 1
ATOM 2764 C C . ILE A 1 348 ? 31.973 2.29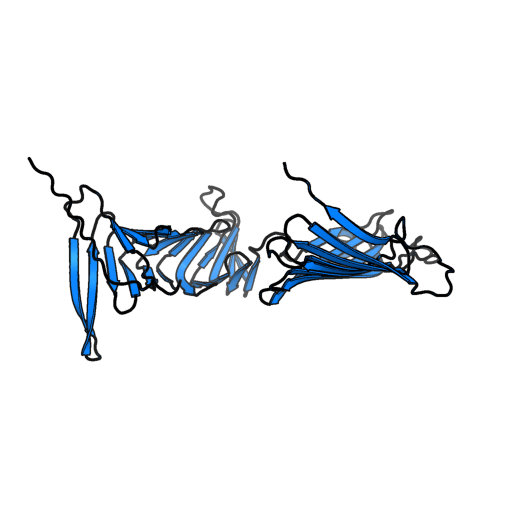8 21.356 1.00 79.56 348 ILE A C 1
ATOM 2766 O O . ILE A 1 348 ? 33.048 2.833 21.049 1.00 79.56 348 ILE A O 1
ATOM 2770 N N . THR A 1 349 ? 31.732 1.000 21.197 1.00 80.81 349 THR A N 1
ATOM 2771 C CA . THR A 1 349 ? 32.625 0.102 20.466 1.00 80.81 349 THR A CA 1
ATOM 2772 C C . THR A 1 349 ? 32.011 -0.226 19.117 1.00 80.81 349 THR A C 1
ATOM 2774 O O . THR A 1 349 ? 30.864 -0.650 19.043 1.00 80.81 349 THR A O 1
ATOM 2777 N N . GLU A 1 350 ? 32.767 -0.016 18.042 1.00 85.12 350 GLU A N 1
ATOM 2778 C CA . GLU A 1 350 ? 32.331 -0.321 16.683 1.00 85.12 350 GLU A CA 1
ATOM 2779 C C . GLU A 1 350 ? 33.380 -1.191 15.986 1.00 85.12 350 GLU A C 1
ATOM 2781 O O . GLU A 1 350 ? 34.554 -0.817 15.861 1.00 85.12 350 GLU A O 1
ATOM 2786 N N . LEU A 1 351 ? 32.941 -2.360 15.527 1.00 86.81 351 LEU A N 1
ATOM 2787 C CA . LEU A 1 351 ? 33.680 -3.219 14.615 1.00 86.81 351 LEU A CA 1
ATOM 2788 C C . LEU A 1 351 ? 33.037 -3.094 13.237 1.00 86.81 351 LEU A C 1
ATOM 2790 O O . LEU A 1 351 ? 31.879 -3.464 13.084 1.00 86.81 351 LEU A O 1
ATOM 2794 N N . ALA A 1 352 ? 33.779 -2.618 12.239 1.00 87.38 352 ALA A N 1
ATOM 2795 C CA . ALA A 1 352 ? 33.291 -2.516 10.868 1.00 87.38 352 ALA A CA 1
ATOM 2796 C C . ALA A 1 352 ? 34.252 -3.193 9.882 1.00 87.38 352 ALA A C 1
ATOM 2798 O O . ALA A 1 352 ? 35.466 -2.972 9.906 1.00 87.38 352 ALA A O 1
ATOM 2799 N N . VAL A 1 353 ? 33.690 -3.999 8.986 1.00 87.62 353 VAL A N 1
ATOM 2800 C CA . VAL A 1 353 ? 34.385 -4.661 7.882 1.00 87.62 353 VAL A CA 1
ATOM 2801 C C . VAL A 1 353 ? 33.712 -4.262 6.579 1.00 87.62 353 VAL A C 1
ATOM 2803 O O . VAL A 1 353 ? 32.489 -4.313 6.460 1.00 87.62 353 VAL A O 1
ATOM 2806 N N . LYS A 1 354 ? 34.512 -3.902 5.577 1.00 88.31 354 LYS A N 1
ATOM 2807 C CA . LYS A 1 354 ? 34.045 -3.635 4.218 1.00 88.31 354 LYS A CA 1
ATOM 2808 C C . LYS A 1 354 ? 34.973 -4.282 3.196 1.00 88.31 354 LYS A C 1
ATOM 2810 O O . LYS A 1 354 ? 36.192 -4.233 3.355 1.00 88.31 354 LYS A O 1
ATOM 2815 N N . GLY A 1 355 ? 34.405 -4.859 2.146 1.00 86.62 355 GLY A N 1
ATOM 2816 C CA . GLY A 1 355 ? 35.152 -5.493 1.067 1.00 86.62 355 GLY A CA 1
ATOM 2817 C C . GLY A 1 355 ? 34.363 -5.540 -0.235 1.00 86.62 355 GLY A C 1
ATOM 2818 O O . GLY A 1 355 ? 33.246 -5.029 -0.323 1.00 86.62 355 GLY A O 1
ATOM 2819 N N . TYR A 1 356 ? 34.966 -6.164 -1.242 1.00 89.06 356 TYR A N 1
ATOM 2820 C CA . TYR A 1 356 ? 34.333 -6.428 -2.525 1.00 89.06 356 TYR A CA 1
ATOM 2821 C C . TYR A 1 356 ? 34.799 -7.773 -3.087 1.00 89.06 356 TYR A C 1
ATOM 2823 O O . TYR A 1 356 ? 35.854 -8.284 -2.706 1.00 89.06 356 TYR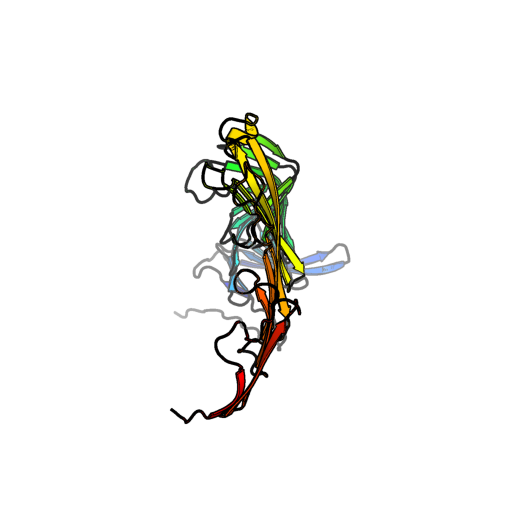 A O 1
ATOM 2831 N N . ILE A 1 357 ? 33.999 -8.339 -3.984 1.00 87.75 357 ILE A N 1
ATOM 2832 C CA . ILE A 1 357 ? 34.302 -9.530 -4.770 1.00 87.75 357 ILE A CA 1
ATOM 2833 C C . ILE A 1 357 ? 34.153 -9.140 -6.237 1.00 87.75 357 ILE A C 1
ATOM 2835 O O . ILE A 1 357 ? 33.090 -8.679 -6.657 1.00 87.75 357 ILE A O 1
ATOM 2839 N N . ASP A 1 358 ? 35.226 -9.319 -6.995 1.00 87.12 358 ASP A N 1
ATOM 2840 C CA . ASP A 1 358 ? 35.199 -9.234 -8.448 1.00 87.12 358 ASP A CA 1
ATOM 2841 C C . ASP A 1 358 ? 34.569 -10.515 -9.020 1.00 87.12 358 ASP A C 1
ATOM 2843 O O . ASP A 1 358 ? 34.979 -11.633 -8.690 1.00 87.12 358 ASP A O 1
ATOM 2847 N N . LEU A 1 359 ? 33.515 -10.351 -9.819 1.00 87.31 359 LEU A N 1
ATOM 2848 C CA . LEU A 1 359 ? 32.786 -11.451 -10.445 1.00 87.31 359 LEU A CA 1
ATOM 2849 C C . LEU A 1 359 ? 33.301 -11.761 -11.861 1.00 87.31 359 LEU A C 1
ATOM 2851 O O . LEU A 1 359 ? 32.787 -12.697 -12.479 1.00 87.31 359 LEU A O 1
ATOM 2855 N N . ASP A 1 360 ? 34.278 -11.008 -12.380 1.00 84.44 360 ASP A N 1
ATOM 2856 C CA . ASP A 1 360 ? 34.901 -11.214 -13.686 1.00 84.44 360 ASP A CA 1
ATOM 2857 C C . ASP A 1 360 ? 36.426 -11.099 -13.629 1.00 84.44 360 ASP A C 1
ATOM 2859 O O . ASP A 1 360 ? 37.020 -10.056 -13.864 1.00 84.44 360 ASP A O 1
ATOM 2863 N N . ASN A 1 361 ? 37.079 -12.245 -13.467 1.00 75.25 361 ASN A N 1
ATOM 2864 C CA . ASN A 1 361 ? 38.534 -12.332 -13.391 1.00 75.25 361 ASN A CA 1
ATOM 2865 C C . ASN A 1 361 ? 39.297 -11.892 -14.660 1.00 75.25 361 ASN A C 1
ATOM 2867 O O . ASN A 1 361 ? 40.526 -11.982 -14.675 1.00 75.25 361 ASN A O 1
ATOM 2871 N N . THR A 1 362 ? 38.607 -11.480 -15.727 1.00 79.25 362 THR A N 1
ATOM 2872 C CA . THR A 1 362 ? 39.224 -11.029 -16.979 1.00 79.25 362 THR A CA 1
ATOM 2873 C C . THR A 1 362 ? 39.353 -9.512 -17.103 1.00 79.25 362 THR A C 1
ATOM 2875 O O . THR A 1 362 ? 40.056 -9.057 -18.005 1.00 79.25 362 THR A O 1
ATOM 2878 N N . ASP A 1 363 ? 38.718 -8.725 -16.229 1.00 75.88 363 ASP A N 1
ATOM 2879 C CA . ASP A 1 363 ? 38.647 -7.263 -16.368 1.00 75.88 363 ASP A CA 1
ATOM 2880 C C . ASP A 1 363 ? 39.733 -6.480 -15.597 1.00 75.88 363 ASP A C 1
ATOM 2882 O O . ASP A 1 363 ? 39.785 -5.249 -15.668 1.00 75.88 363 ASP A O 1
ATOM 2886 N N . GLU A 1 364 ? 40.645 -7.201 -14.930 1.00 75.31 364 GLU A N 1
ATOM 2887 C CA . GLU A 1 364 ? 41.797 -6.680 -14.175 1.00 75.31 364 GLU A CA 1
ATOM 2888 C C . GLU A 1 364 ? 41.432 -5.609 -13.121 1.00 75.31 364 GLU A C 1
ATOM 2890 O O . GLU A 1 364 ? 42.265 -4.773 -12.741 1.00 75.31 364 GLU A O 1
ATOM 2895 N N . ILE A 1 365 ? 40.199 -5.614 -12.598 1.00 72.44 365 ILE A N 1
ATOM 2896 C CA . ILE A 1 365 ? 39.787 -4.650 -11.575 1.00 72.44 365 ILE A CA 1
ATOM 2897 C C . ILE A 1 365 ? 40.457 -4.970 -10.230 1.00 72.44 365 ILE A C 1
ATOM 2899 O O . ILE A 1 365 ? 40.199 -5.978 -9.581 1.00 72.44 365 ILE A O 1
ATOM 2903 N N . THR A 1 366 ? 41.291 -4.043 -9.754 1.00 67.69 366 THR A N 1
ATOM 2904 C CA . THR A 1 366 ? 42.061 -4.187 -8.498 1.00 67.69 366 THR A CA 1
ATOM 2905 C C . THR A 1 366 ? 41.642 -3.217 -7.390 1.00 67.69 366 THR A C 1
ATOM 2907 O O . THR A 1 366 ? 42.209 -3.235 -6.293 1.00 67.69 366 THR A O 1
ATOM 2910 N N . LEU A 1 367 ? 40.654 -2.352 -7.645 1.00 68.88 367 LEU A N 1
ATOM 2911 C CA . LEU A 1 367 ? 40.244 -1.290 -6.724 1.00 68.88 367 LEU A CA 1
ATOM 2912 C C . LEU A 1 367 ? 38.756 -1.391 -6.358 1.00 68.88 367 LEU A C 1
ATOM 2914 O O . LEU A 1 367 ? 37.936 -1.548 -7.265 1.00 68.88 367 LEU A O 1
ATOM 2918 N N . PRO A 1 368 ? 38.386 -1.191 -5.077 1.00 67.50 368 PRO A N 1
ATOM 2919 C CA . PRO A 1 368 ? 36.990 -1.195 -4.640 1.00 67.50 368 PRO A CA 1
ATOM 2920 C C . PRO A 1 368 ? 36.155 -0.092 -5.310 1.00 67.50 368 PRO A C 1
ATOM 2922 O O . PRO A 1 368 ? 36.690 0.897 -5.820 1.00 67.50 368 PRO A O 1
ATOM 2925 N N . SER A 1 369 ? 34.824 -0.221 -5.259 1.00 66.94 369 SER A N 1
ATOM 2926 C CA . SER A 1 369 ? 33.881 0.805 -5.743 1.00 66.94 369 SER A CA 1
ATOM 2927 C C . SER A 1 369 ? 33.851 2.073 -4.870 1.00 66.94 369 SER A C 1
ATOM 2929 O O . SER A 1 369 ? 33.356 3.119 -5.291 1.00 66.94 369 SER A O 1
ATOM 2931 N N . TYR A 1 370 ? 34.410 1.998 -3.661 1.00 68.88 370 TYR A N 1
ATOM 2932 C CA . TYR A 1 370 ? 34.411 3.043 -2.642 1.00 68.88 370 TYR A CA 1
ATOM 2933 C C . TYR A 1 370 ? 35.799 3.670 -2.442 1.00 68.88 370 TYR A C 1
ATOM 2935 O O . TYR A 1 370 ? 36.830 3.051 -2.688 1.00 68.88 370 TYR A O 1
ATOM 2943 N N . SER A 1 371 ? 35.828 4.914 -1.958 1.00 61.09 371 SER A N 1
ATOM 2944 C CA . SER A 1 371 ? 37.028 5.764 -1.920 1.00 61.09 371 SER A CA 1
ATOM 2945 C C . SER A 1 371 ? 38.140 5.314 -0.959 1.00 61.09 371 SER A C 1
ATOM 2947 O O . SER A 1 371 ? 39.248 5.839 -1.049 1.00 61.09 371 SER A O 1
ATOM 2949 N N . SER A 1 372 ? 37.900 4.372 -0.038 1.00 51.81 372 SER A N 1
ATOM 2950 C CA . SER A 1 372 ? 38.939 3.822 0.854 1.00 51.81 372 SER A CA 1
ATOM 2951 C C . SER A 1 372 ? 38.570 2.450 1.440 1.00 51.81 372 SER A C 1
ATOM 2953 O O . SER A 1 372 ? 37.425 2.271 1.863 1.00 51.81 372 SER A O 1
ATOM 2955 N N . PRO A 1 373 ? 39.512 1.491 1.539 1.00 52.19 373 PRO A N 1
ATOM 2956 C CA . PRO A 1 373 ? 39.312 0.253 2.289 1.00 52.19 373 PRO A CA 1
ATOM 2957 C C . PRO A 1 373 ? 39.117 0.555 3.779 1.00 52.19 373 PRO A C 1
ATOM 2959 O O . PRO A 1 373 ? 40.019 1.037 4.457 1.00 52.19 373 PRO A O 1
ATOM 2962 N N . LEU A 1 374 ? 37.914 0.282 4.286 1.00 50.59 374 LEU A N 1
ATOM 2963 C CA . LEU A 1 374 ? 37.588 0.360 5.707 1.00 50.59 374 LEU A CA 1
ATOM 2964 C C . LEU A 1 374 ? 37.740 -1.033 6.328 1.00 50.59 374 LEU A C 1
ATOM 2966 O O . LEU A 1 374 ? 36.821 -1.847 6.305 1.00 50.59 374 LEU A O 1
ATOM 2970 N N . GLN A 1 375 ? 38.917 -1.292 6.890 1.00 54.34 375 GLN A N 1
ATOM 2971 C CA . GLN A 1 375 ? 39.054 -2.151 8.064 1.00 54.34 375 GLN A CA 1
ATOM 2972 C C . GLN A 1 375 ? 39.409 -1.219 9.220 1.00 54.34 375 GLN A C 1
ATOM 2974 O O . GLN A 1 375 ? 40.566 -0.840 9.385 1.00 54.34 375 GLN A O 1
ATOM 2979 N N . GLN A 1 376 ? 38.405 -0.753 9.960 1.00 56.16 376 GLN A N 1
ATOM 2980 C CA . GLN A 1 376 ? 38.618 0.124 11.109 1.00 56.16 376 GLN A CA 1
ATOM 2981 C C . GLN A 1 376 ? 37.927 -0.476 12.327 1.00 56.16 376 GLN A C 1
ATOM 2983 O O . GLN A 1 376 ? 36.715 -0.670 12.340 1.00 56.16 376 GLN A O 1
ATOM 2988 N N . LEU A 1 377 ? 38.720 -0.743 13.364 1.00 48.81 377 LEU A N 1
ATOM 2989 C CA . LEU A 1 377 ? 38.218 -0.848 14.725 1.00 48.81 377 LEU A CA 1
ATOM 2990 C C . LEU A 1 377 ? 38.184 0.575 15.285 1.00 48.81 377 LEU A C 1
ATOM 2992 O O . LEU A 1 377 ? 39.235 1.208 15.412 1.00 48.81 377 LEU A O 1
ATOM 2996 N N . LYS A 1 378 ? 36.993 1.089 15.596 1.00 60.19 378 LYS A N 1
ATOM 2997 C CA . LYS A 1 378 ? 36.828 2.435 16.148 1.00 60.19 378 LYS A CA 1
ATOM 2998 C C . LYS A 1 378 ? 36.319 2.330 17.578 1.00 60.19 378 LYS A C 1
ATOM 3000 O O . LYS A 1 378 ? 35.246 1.796 17.843 1.00 60.19 378 LYS A O 1
ATOM 3005 N N . LEU A 1 379 ? 37.107 2.861 18.505 1.00 47.75 379 LEU A N 1
ATOM 3006 C CA . LEU A 1 379 ? 36.742 2.981 19.911 1.00 47.75 379 LEU A CA 1
ATOM 3007 C C . LEU A 1 379 ? 36.570 4.469 20.222 1.00 47.75 379 LEU A C 1
ATOM 3009 O O . LEU A 1 379 ? 37.489 5.253 19.986 1.00 47.75 379 LEU A O 1
ATOM 3013 N N . SER A 1 380 ? 35.395 4.876 20.704 1.00 62.66 380 SER A N 1
ATOM 3014 C CA . SER A 1 380 ? 35.119 6.284 21.013 1.00 62.66 380 SER A CA 1
ATOM 3015 C C . SER A 1 380 ? 34.475 6.456 22.386 1.00 62.66 380 SER A C 1
ATOM 3017 O O . SER A 1 380 ? 33.653 5.644 22.811 1.00 62.66 380 SER A O 1
ATOM 3019 N N . PHE A 1 381 ? 34.872 7.524 23.081 1.00 56.25 381 PHE A N 1
ATOM 3020 C CA . PHE A 1 381 ? 34.394 7.881 24.416 1.00 56.25 381 PHE A CA 1
ATOM 3021 C C . PHE A 1 381 ? 33.587 9.179 24.338 1.00 56.25 381 PHE A C 1
ATOM 3023 O O . PHE A 1 381 ? 34.045 10.142 23.718 1.00 56.25 381 PHE A O 1
ATOM 3030 N N . ARG A 1 382 ? 32.414 9.234 24.982 1.00 50.78 382 ARG A N 1
ATOM 3031 C CA . ARG A 1 382 ? 31.670 10.491 25.174 1.00 50.78 382 ARG A CA 1
ATOM 3032 C C . ARG A 1 382 ? 31.975 11.080 26.563 1.00 50.78 382 ARG A C 1
ATOM 3034 O O . ARG A 1 382 ? 31.634 10.433 27.555 1.00 50.78 382 ARG A O 1
ATOM 3041 N N . PRO A 1 383 ? 32.610 12.263 26.673 1.00 40.50 383 PRO A N 1
ATOM 3042 C CA . PRO A 1 383 ? 32.679 12.993 27.941 1.00 40.50 383 PRO A CA 1
ATOM 3043 C C . PRO A 1 383 ? 31.304 13.592 28.300 1.00 40.50 383 PRO A C 1
ATOM 3045 O O . PRO A 1 383 ? 30.517 13.893 27.404 1.00 40.50 383 PRO A O 1
ATOM 3048 N N . GLU A 1 384 ? 31.007 13.722 29.599 1.00 48.91 384 GLU A N 1
ATOM 3049 C CA . GLU A 1 384 ? 29.758 14.319 30.114 1.00 48.91 384 GLU A CA 1
ATOM 3050 C C . GLU A 1 384 ? 29.583 15.772 29.636 1.00 48.91 384 GLU A C 1
ATOM 3052 O O . GLU A 1 384 ? 30.555 16.533 29.619 1.00 48.91 384 GLU A O 1
ATOM 3057 N N . GLN A 1 385 ? 28.349 16.135 29.266 1.00 41.56 385 GLN A N 1
ATOM 3058 C CA . GLN A 1 385 ? 27.875 17.521 29.193 1.00 41.56 385 GLN A CA 1
ATOM 3059 C C . GLN A 1 385 ? 26.976 17.810 30.385 1.00 41.56 385 GLN A C 1
ATOM 3061 O O . GLN A 1 385 ? 26.154 16.919 30.705 1.00 41.56 385 GLN A O 1
#